Protein AF-A0A196S9M8-F1 (afdb_monomer_lite)

Organism: Blastocystis sp. subtype 1 (strain ATCC 50177 / NandII) (NCBI:txid478820)

pLDDT: mean 77.06, std 11.09, range [38.28, 95.0]

Secondary structure (DSSP, 8-state):
-HHHHHHHHHHHHHHHHHHHHHHHHHHHHHHHHHHHHHHHHHHHHHHHHHHHHHHHHHHHHHHHHHHHHHHHHHHHHHHHHHHHHHHHHHHHHHHHHHHHHHHHHHHHHHHH--HHHHHHHHHHHHHHHHHHHHHHHHTT---HHHHHHHHHHHHHHHHHHHHHHHHHHHHHHHHHHHHHHHHHHHHHHHHHHHHHHHHHHHHHHHHHHHHHHHHHHHHHHHHHHHHHHHHHHHHHHHHHHHHHHHHHHHHHHHHHHHHHHHHHHHHHHHHHHHHHHHHHHHHHHHHHHHHHHHHHHHHHHHHHHHHHHHHHHHHHHHHHHHHHHHHHHHHHH-SSHHHHHHHHHHHHHHHHHHHHHHHHHHHHHHHHHHHHHHHHHHHHHHHHHHHHHHHHHHHHHHTT-------SSHHHHHHHHHHHHHHHHHHHHHHHHHHHHHHHHHHHHHHHHHHHHHHHHHHHHHHHHHHHHHHHHHHHHHHHHHHHHHHHHHHHHHHHHHHHHHHHHHHHHHHHHHHHHHHHHHHHHHHHHHHHHHHHHHHHHHHHHHHHHHHHHHHHHHHHHHHHHHHTTS-HHHHHHHHHHHHHHHHHHHHHHHHHHHHHHHHHHHHHHHHHHHHHHHHHHHHHHHHHHHHHHHHHHHHHHHHHHHHHHHHHHHHHHHHHHHHHHHHHHHHHHHHHHHHHHHHTGGG-

Sequence (688 aa):
MDNLEKSLLDLVSSVIDVSKKRQLRLADLNALAKKAEAVKGSFLFTKRLINEMSNESAASKSYMTISAYEEQILRLNQQLSLESLEKQKREEFLEKKVRDLTSKVDSMEEGMYDPEAYYCLERDRCLEEANRLEDELQAMTLTSEKKELLLTEKMNECESLSLRLKESQTELAEKTTQVESSLKEQESMKSALAEREKQVNELQMRLSAVDEKKMEAEKEALQKDVVASNTVIAELNQKNEELTKALEELKLEEEKQTRLVDSQKASLKLAEEQVESMSKQVEEEKGKRECVEEKMAAMEEMVEREKEKVAELEAKRAELMEELSRLKSESEAASDEEERMAIEMECKQKEKRIEELEMSENALKEEVKKKDEALASLEERCRAAETREKVALMKAKKEEGSGEKQEEELVTRLREELEGVMKEKEELMSQLQKMEAQLKRVEEEKEKVEEEKSGVMEEKEALTSQLQKMEAQLKRVEEEKEKVEEEKSGVMKEKEELTSQLKELEEKMEELNQVKEALSGVMKEKETLLTQLKELEEKKEDLSVELNQVKEEKEELTSQLKELEEKNQEEPENSRIEELTTQLRKAEEEKEELEKELKEQRDVRNHSGSFGVVTLRKENEDLRKRVLELIVSRENALKSVYNLQSQLSFKQCELTSCEHQIGVLSSYLEEKNREIGKLKGELCVLNS

Foldseek 3Di:
DVVVVVVVVVVVVVVVVVVVVVVVVVVVVVVVVVVVVVVVVVVVVVVVVVVVVVVVVVVVVVVVVVVVVVVVVVVVVVVVVVVVVVVVVVVVVVVVVVVVVVVVVVVVVVVPDPVVVVVVVVVVVVVVVVVVVVVVVVVPPDDPVVVVVVVVVVVVVVVVVVVVVVVVVVVVVVVVVVVVVVVVVVVVVVVVVVVVVVVVVVVVVVVVVVVVVVVVVVVVVVVVVVVVVVVVVVVVVVVVVVVVVVVVVVVVVVVVVVVVVVVVVVVVVVVVVVLVVLVVQLVVLVVVLVVLVVVLVVLVVVLVVLVVVLVVLVVVLVVLVVVLVVLVVVLVVDPDPVSNVVSVVVSVVSVVVSVVSVVVSVVSVVVSVVSVVVSVVSVVVSVVSVVSSVVSVVVSCCVVDDDDPVPDVVVVVVVVVVVVVVVVVVVVVVVVVVVVVVVVVVVVVVVVVVVVVVVVVVVVVVVVVVVVVVVVVVVVVVVVVVVVVVVVVVVVVVVVVVVVVVVVVVVVVVVVVVVVVVVVVVVVVVVVVVVVVVVVVVVVVVVVVVVVVVVVVVVVVVVVVVVVVVVVVPDVVVVVVVVVVVVVVVVVVVVVVVVVVVVVVVVVVCCVVVVVVVVVVVVVVVVVVVVVVVVVVVVVVVVVVVVVVVVVVVVVVVVVVVVVVVPVVVVVVVVVVVVVVVVVVPPCVVVD

Radius of gyration: 117.29 Å; chains: 1; bounding box: 216×80×401 Å

Structure (mmCIF, N/CA/C/O backbone):
data_AF-A0A196S9M8-F1
#
_entry.id   AF-A0A196S9M8-F1
#
loop_
_atom_site.group_PDB
_atom_site.id
_atom_site.type_symbol
_atom_site.label_atom_id
_atom_site.label_alt_id
_atom_site.label_comp_id
_atom_site.label_asym_id
_atom_site.label_entity_id
_atom_site.label_seq_id
_atom_site.pdbx_PDB_ins_code
_atom_site.Cartn_x
_atom_site.Cartn_y
_atom_site.Cartn_z
_atom_site.occupancy
_atom_site.B_iso_or_equiv
_atom_site.auth_seq_id
_atom_site.auth_comp_id
_atom_site.auth_asym_id
_atom_site.auth_atom_id
_atom_site.pdbx_PDB_model_num
ATOM 1 N N . MET A 1 1 ? 83.223 11.203 -34.872 1.00 52.97 1 MET A N 1
ATOM 2 C CA . MET A 1 1 ? 81.787 11.400 -34.584 1.00 52.97 1 MET A CA 1
ATOM 3 C C . MET A 1 1 ? 81.054 10.061 -34.521 1.00 52.97 1 MET A C 1
ATOM 5 O O . MET A 1 1 ? 80.181 9.905 -33.682 1.00 52.97 1 MET A O 1
ATOM 9 N N . ASP A 1 2 ? 81.528 9.057 -35.253 1.00 57.28 2 ASP A N 1
ATOM 10 C CA . ASP A 1 2 ? 80.912 7.728 -35.402 1.00 57.28 2 ASP A CA 1
ATOM 11 C C . ASP A 1 2 ? 80.720 6.928 -34.093 1.00 57.28 2 ASP A C 1
ATOM 13 O O . ASP A 1 2 ? 79.744 6.198 -33.942 1.00 57.28 2 ASP A O 1
ATOM 17 N N . ASN A 1 3 ? 81.592 7.097 -33.089 1.00 60.06 3 ASN A N 1
ATOM 18 C CA . ASN A 1 3 ? 81.433 6.421 -31.788 1.00 60.06 3 ASN A CA 1
ATOM 19 C C . ASN A 1 3 ? 80.300 6.999 -30.921 1.00 60.06 3 ASN A C 1
ATOM 21 O O . ASN A 1 3 ? 79.737 6.282 -30.092 1.00 60.06 3 ASN A O 1
ATOM 25 N N . LEU A 1 4 ? 79.963 8.280 -31.102 1.00 62.22 4 LEU A N 1
ATOM 26 C CA . LEU A 1 4 ? 78.882 8.924 -30.354 1.00 62.22 4 LEU A CA 1
ATOM 27 C C . LEU A 1 4 ? 77.523 8.537 -30.945 1.00 62.22 4 LEU A C 1
ATOM 29 O O . LEU A 1 4 ? 76.585 8.248 -30.211 1.00 62.22 4 LEU A O 1
ATOM 33 N N . GLU A 1 5 ? 77.455 8.463 -32.272 1.00 70.06 5 GLU A N 1
ATOM 34 C CA . GLU A 1 5 ? 76.264 8.066 -33.018 1.00 70.06 5 GLU A CA 1
ATOM 35 C C . GLU A 1 5 ? 75.897 6.601 -32.749 1.00 70.06 5 GLU A C 1
ATOM 37 O O . GLU A 1 5 ? 74.742 6.296 -32.457 1.00 70.06 5 GLU A O 1
ATOM 42 N N . LYS A 1 6 ? 76.896 5.709 -32.694 1.00 76.38 6 LYS A N 1
ATOM 43 C CA . LYS A 1 6 ? 76.685 4.305 -32.320 1.00 76.38 6 LYS A CA 1
ATOM 44 C C . LYS A 1 6 ? 76.199 4.139 -30.874 1.00 76.38 6 LYS A C 1
ATOM 46 O O . LYS A 1 6 ? 75.254 3.395 -30.637 1.00 76.38 6 LYS A O 1
ATOM 51 N N . SER A 1 7 ? 76.768 4.888 -29.922 1.00 74.69 7 SER A N 1
ATOM 52 C CA . SER A 1 7 ? 76.287 4.887 -28.527 1.00 74.69 7 SER A CA 1
ATOM 53 C C . SER A 1 7 ? 74.856 5.417 -28.389 1.00 74.69 7 SER A C 1
ATOM 55 O O . SER A 1 7 ? 74.089 4.919 -27.567 1.00 74.69 7 SER A O 1
ATOM 57 N N . LEU A 1 8 ? 74.480 6.419 -29.188 1.00 69.69 8 LEU A N 1
ATOM 58 C CA . LEU A 1 8 ? 73.122 6.963 -29.210 1.00 69.69 8 LEU A CA 1
ATOM 59 C C . LEU A 1 8 ? 72.120 5.970 -29.803 1.00 69.69 8 LEU A C 1
ATOM 61 O O . LEU A 1 8 ? 71.049 5.785 -29.231 1.00 69.69 8 LEU A O 1
ATOM 65 N N . LEU A 1 9 ? 72.475 5.290 -30.894 1.00 80.06 9 LEU A N 1
ATOM 66 C CA . LEU A 1 9 ? 71.657 4.229 -31.484 1.00 80.06 9 LEU A CA 1
ATOM 67 C C . LEU A 1 9 ? 71.454 3.054 -30.520 1.00 80.06 9 LEU A C 1
ATOM 69 O O . LEU A 1 9 ? 70.322 2.599 -30.358 1.00 80.06 9 LEU A O 1
ATOM 73 N N . ASP A 1 10 ? 72.502 2.621 -29.817 1.00 79.56 10 ASP A N 1
ATOM 74 C CA . ASP A 1 10 ? 72.399 1.556 -28.813 1.00 79.56 10 ASP A CA 1
ATOM 75 C C . ASP A 1 10 ? 71.522 1.977 -27.620 1.00 79.56 10 ASP A C 1
ATOM 77 O O . ASP A 1 10 ? 70.715 1.187 -27.120 1.00 79.56 10 ASP A O 1
ATOM 81 N N . LEU A 1 11 ? 71.607 3.244 -27.195 1.00 74.94 11 LEU A N 1
ATOM 82 C CA . LEU A 1 11 ? 70.754 3.787 -26.136 1.00 74.94 11 LEU A CA 1
ATOM 83 C C . LEU A 1 11 ? 69.286 3.866 -26.575 1.00 74.94 11 LEU A C 1
ATOM 85 O O . LEU A 1 11 ? 68.401 3.471 -25.817 1.00 74.94 11 LEU A O 1
ATOM 89 N N . VAL A 1 12 ? 69.018 4.331 -27.796 1.00 73.94 12 VAL A N 1
ATOM 90 C CA . VAL A 1 12 ? 67.660 4.398 -28.359 1.00 73.94 12 VAL A CA 1
ATOM 91 C C . VAL A 1 12 ? 67.070 2.995 -28.502 1.00 73.94 12 VAL A C 1
ATOM 93 O O . VAL A 1 12 ? 65.926 2.773 -28.104 1.00 73.94 12 VAL A O 1
ATOM 96 N N . SER A 1 13 ? 67.857 2.029 -28.978 1.00 80.00 13 SER A N 1
ATOM 97 C CA . SER A 1 13 ? 67.429 0.633 -29.101 1.00 80.00 13 SER A CA 1
ATOM 98 C C . SER A 1 13 ? 67.099 0.021 -27.730 1.00 80.00 13 SER A C 1
ATOM 100 O O . SER A 1 13 ? 66.032 -0.564 -27.540 1.00 80.00 13 SER A O 1
ATOM 102 N N . SER A 1 14 ? 67.938 0.278 -26.720 1.00 75.75 14 SER A N 1
ATOM 103 C CA . SER A 1 14 ? 67.701 -0.147 -25.333 1.00 75.75 14 SER A CA 1
ATOM 104 C C . SER A 1 14 ? 66.433 0.475 -24.726 1.00 75.75 14 SER A C 1
ATOM 106 O O . SER A 1 14 ? 65.641 -0.212 -24.074 1.00 75.75 14 SER A O 1
ATOM 108 N N . VAL A 1 15 ? 66.173 1.761 -24.984 1.00 69.38 15 VAL A N 1
ATOM 109 C CA . VAL A 1 15 ? 64.953 2.448 -24.522 1.00 69.38 15 VAL A CA 1
ATOM 110 C C . VAL A 1 15 ? 63.698 1.876 -25.192 1.00 69.38 15 VAL A C 1
ATOM 112 O O . VAL A 1 15 ? 62.683 1.675 -24.515 1.00 69.38 15 VAL A O 1
ATOM 115 N N . ILE A 1 16 ? 63.759 1.552 -26.487 1.00 77.81 16 ILE A N 1
ATOM 116 C CA . ILE A 1 16 ? 62.656 0.907 -27.216 1.00 77.81 16 ILE A CA 1
ATOM 117 C C . ILE A 1 16 ? 62.360 -0.479 -26.630 1.00 77.81 16 ILE A C 1
ATOM 119 O O . ILE A 1 16 ? 61.195 -0.801 -26.380 1.00 77.81 16 ILE A O 1
ATOM 123 N N . ASP A 1 17 ? 63.388 -1.274 -26.339 1.00 78.19 17 ASP A N 1
ATOM 124 C CA . ASP A 1 17 ? 63.224 -2.609 -25.756 1.00 78.19 17 ASP A CA 1
ATOM 125 C C . ASP A 1 17 ? 62.643 -2.567 -24.337 1.00 78.19 17 ASP A C 1
ATOM 127 O O . ASP A 1 17 ? 61.776 -3.375 -23.982 1.00 78.19 17 ASP A O 1
ATOM 131 N N . VAL A 1 18 ? 63.056 -1.591 -23.523 1.00 74.00 18 VAL A N 1
ATOM 132 C CA . VAL A 1 18 ? 62.471 -1.359 -22.192 1.00 74.00 18 VAL A CA 1
ATOM 133 C C . VAL A 1 18 ? 61.007 -0.921 -22.301 1.00 74.00 18 VAL A C 1
ATOM 135 O O . VAL A 1 18 ? 60.170 -1.389 -21.522 1.00 74.00 18 VAL A O 1
ATOM 138 N N . SER A 1 19 ? 60.671 -0.076 -23.279 1.00 71.19 19 SER A N 1
ATOM 139 C CA . SER A 1 19 ? 59.296 0.372 -23.530 1.00 71.19 19 SER A CA 1
ATOM 140 C C . SER A 1 19 ? 58.388 -0.788 -23.960 1.00 71.19 19 SER A C 1
ATOM 142 O O . SER A 1 19 ? 57.329 -1.000 -23.363 1.00 71.19 19 SER A O 1
ATOM 144 N N . LYS A 1 20 ? 58.849 -1.635 -24.891 1.00 77.81 20 LYS A N 1
ATOM 145 C CA . LYS A 1 20 ? 58.136 -2.854 -25.313 1.00 77.81 20 LYS A CA 1
ATOM 146 C C . LYS A 1 20 ? 57.940 -3.836 -24.157 1.00 77.81 20 LYS A C 1
ATOM 148 O O . LYS A 1 20 ? 56.840 -4.353 -23.966 1.00 77.81 20 LYS A O 1
ATOM 153 N N . LYS A 1 21 ? 58.965 -4.048 -23.319 1.00 77.25 21 LYS A N 1
ATOM 154 C CA . LYS A 1 21 ? 58.843 -4.877 -22.103 1.00 77.25 21 LYS A CA 1
ATOM 155 C C . LYS A 1 21 ? 57.826 -4.317 -21.107 1.00 77.25 21 LYS A C 1
ATOM 157 O O . LYS A 1 21 ? 57.121 -5.096 -20.469 1.00 77.25 21 LYS A O 1
ATOM 162 N N . ARG A 1 22 ? 57.727 -2.992 -20.952 1.00 76.19 22 ARG A N 1
ATOM 163 C CA . ARG A 1 22 ? 56.696 -2.366 -20.105 1.00 76.19 22 ARG A CA 1
ATOM 164 C C . ARG A 1 22 ? 55.293 -2.541 -20.681 1.00 76.19 22 ARG A C 1
ATOM 166 O O . ARG A 1 22 ? 54.385 -2.853 -19.916 1.00 76.19 22 ARG A O 1
ATOM 173 N N . GLN A 1 23 ? 55.122 -2.395 -21.993 1.00 75.00 23 GLN A N 1
ATOM 174 C CA . GLN A 1 23 ? 53.833 -2.625 -22.653 1.00 75.00 23 GLN A CA 1
ATOM 175 C C . GLN A 1 23 ? 53.362 -4.076 -22.511 1.00 75.00 23 GLN A C 1
ATOM 177 O O . GLN A 1 23 ? 52.213 -4.297 -22.137 1.00 75.00 23 GLN A O 1
ATOM 182 N N . LEU A 1 24 ? 54.254 -5.054 -22.708 1.00 74.88 24 LEU A N 1
ATOM 183 C CA . LEU A 1 24 ? 53.949 -6.472 -22.478 1.00 74.88 24 LEU A CA 1
ATOM 184 C C . LEU A 1 24 ? 53.506 -6.730 -21.030 1.00 74.88 24 LEU A C 1
ATOM 186 O O . LEU A 1 24 ? 52.462 -7.330 -20.804 1.00 74.88 24 LEU A O 1
ATOM 190 N N . ARG A 1 25 ? 54.221 -6.176 -20.041 1.00 79.31 25 ARG A N 1
ATOM 191 C CA . ARG A 1 25 ? 53.837 -6.311 -18.623 1.00 79.31 25 ARG A CA 1
ATOM 192 C C . ARG A 1 25 ? 52.488 -5.667 -18.295 1.00 79.31 25 ARG A C 1
ATOM 194 O O . ARG A 1 25 ? 51.760 -6.196 -17.461 1.00 79.31 25 ARG A O 1
ATOM 201 N N . LEU A 1 26 ? 52.153 -4.536 -18.918 1.00 74.00 26 LEU A N 1
ATOM 202 C CA . LEU A 1 26 ? 50.846 -3.891 -18.749 1.00 74.00 26 LEU A CA 1
ATOM 203 C C . LEU A 1 26 ? 49.718 -4.717 -19.379 1.00 74.00 26 LEU A C 1
ATOM 205 O O . LEU A 1 26 ? 48.647 -4.833 -18.784 1.00 74.00 26 LEU A O 1
ATOM 209 N N . ALA A 1 27 ? 49.960 -5.324 -20.542 1.00 78.06 27 ALA A N 1
ATOM 210 C CA . ALA A 1 27 ? 49.012 -6.239 -21.171 1.00 78.06 27 ALA A CA 1
ATOM 211 C C . ALA A 1 27 ? 48.763 -7.478 -20.293 1.00 78.06 27 ALA A C 1
ATOM 213 O O . ALA A 1 27 ? 47.608 -7.839 -20.063 1.00 78.06 27 ALA A O 1
ATOM 214 N N . ASP A 1 28 ? 49.823 -8.059 -19.725 1.00 79.06 28 ASP A N 1
ATOM 215 C CA . ASP A 1 28 ? 49.728 -9.200 -18.810 1.00 79.06 28 ASP A CA 1
ATOM 216 C C . ASP A 1 28 ? 48.974 -8.845 -17.518 1.00 79.06 28 ASP A C 1
ATOM 218 O O . ASP A 1 28 ? 48.111 -9.604 -17.076 1.00 79.06 28 ASP A O 1
ATOM 222 N N . LEU A 1 29 ? 49.235 -7.667 -16.935 1.00 73.44 29 LEU A N 1
ATOM 223 C CA . LEU A 1 29 ? 48.517 -7.156 -15.759 1.00 73.44 29 LEU A CA 1
ATOM 224 C C . LEU A 1 29 ? 47.025 -6.942 -16.040 1.00 73.44 29 LEU A C 1
ATOM 226 O O . LEU A 1 29 ? 46.187 -7.348 -15.235 1.00 73.44 29 LEU A O 1
ATOM 230 N N . ASN A 1 30 ? 46.678 -6.371 -17.194 1.00 75.25 30 ASN A N 1
ATOM 231 C CA . ASN A 1 30 ? 45.284 -6.189 -17.603 1.00 75.25 30 ASN A CA 1
ATOM 232 C C . ASN A 1 30 ? 44.580 -7.527 -17.877 1.00 75.25 30 ASN A C 1
ATOM 234 O O . ASN A 1 30 ? 43.409 -7.695 -17.531 1.00 75.25 30 ASN A O 1
ATOM 238 N N . ALA A 1 31 ? 45.284 -8.504 -18.455 1.00 76.94 31 ALA A N 1
ATOM 239 C CA . ALA A 1 31 ? 44.762 -9.855 -18.632 1.00 76.94 31 ALA A CA 1
ATOM 240 C C . ALA A 1 31 ? 44.533 -10.556 -17.281 1.00 76.94 31 ALA A C 1
ATOM 242 O O . ALA A 1 31 ? 43.517 -11.233 -17.105 1.00 76.94 31 ALA A O 1
ATOM 243 N N . LEU A 1 32 ? 45.430 -10.359 -16.308 1.00 72.94 32 LEU A N 1
ATOM 244 C CA . LEU A 1 32 ? 45.257 -10.858 -14.943 1.00 72.94 32 LEU A CA 1
ATOM 245 C C . LEU A 1 32 ? 44.063 -10.197 -14.242 1.00 72.94 32 LEU A C 1
ATOM 247 O O . LEU A 1 32 ? 43.281 -10.891 -13.598 1.00 72.94 32 LEU A O 1
ATOM 251 N N . ALA A 1 33 ? 43.885 -8.883 -14.406 1.00 70.38 33 ALA A N 1
ATOM 252 C CA . ALA A 1 33 ? 42.760 -8.140 -13.842 1.00 70.38 33 ALA A CA 1
ATOM 253 C C . ALA A 1 33 ? 41.415 -8.623 -14.410 1.00 70.38 33 ALA A C 1
ATOM 255 O O . ALA A 1 33 ? 40.486 -8.882 -13.648 1.00 70.38 33 ALA A O 1
ATOM 256 N N . LYS A 1 34 ? 41.330 -8.856 -15.729 1.00 77.12 34 LYS A N 1
ATOM 257 C CA . LYS A 1 34 ? 40.139 -9.455 -16.359 1.00 77.12 34 LYS A CA 1
ATOM 258 C C . LYS A 1 34 ? 39.851 -10.865 -15.844 1.00 77.12 34 LYS A C 1
ATOM 260 O O . LYS A 1 34 ? 38.695 -11.204 -15.604 1.00 77.12 34 LYS A O 1
ATOM 265 N N . LYS A 1 35 ? 40.886 -11.687 -15.638 1.00 75.31 35 LYS A N 1
ATOM 266 C CA . LYS A 1 35 ? 40.727 -13.020 -15.031 1.00 75.31 35 LYS A CA 1
ATOM 267 C C . LYS A 1 35 ? 40.255 -12.930 -13.576 1.00 75.31 35 LYS A C 1
ATOM 269 O O . LYS A 1 35 ? 39.400 -13.713 -13.180 1.00 75.31 35 LYS A O 1
ATOM 274 N N . ALA A 1 36 ? 40.758 -11.973 -12.799 1.00 66.06 36 ALA A N 1
ATOM 275 C CA . ALA A 1 36 ? 40.328 -11.750 -11.419 1.00 66.06 36 ALA A CA 1
ATOM 276 C C . ALA A 1 36 ? 38.862 -11.281 -11.333 1.00 66.06 36 ALA A C 1
ATOM 278 O O . ALA A 1 36 ? 38.110 -11.790 -10.504 1.00 66.06 36 ALA A O 1
ATOM 279 N N . GLU A 1 37 ? 38.435 -10.381 -12.223 1.00 74.12 37 GLU A N 1
ATOM 280 C CA . GLU A 1 37 ? 37.033 -9.960 -12.379 1.00 74.12 37 GLU A CA 1
ATOM 281 C C . GLU A 1 37 ? 36.122 -11.143 -12.748 1.00 74.12 37 GLU A C 1
ATOM 283 O O . GLU A 1 37 ? 35.091 -11.352 -12.109 1.00 74.12 37 GLU A O 1
ATOM 288 N N . ALA A 1 38 ? 36.534 -11.988 -13.700 1.00 74.12 38 ALA A N 1
ATOM 289 C CA . ALA A 1 38 ? 35.780 -13.186 -14.079 1.00 74.12 38 ALA A CA 1
ATOM 290 C C . ALA A 1 38 ? 35.632 -14.182 -12.912 1.00 74.12 38 ALA A C 1
ATOM 292 O O . ALA A 1 38 ? 34.541 -14.700 -12.662 1.00 74.12 38 ALA A O 1
ATOM 293 N N . VAL A 1 39 ? 36.704 -14.409 -12.143 1.00 71.44 39 VAL A N 1
ATOM 294 C CA . VAL A 1 39 ? 36.665 -15.261 -10.943 1.00 71.44 39 VAL A CA 1
ATOM 295 C C . VAL A 1 39 ? 35.747 -14.659 -9.876 1.00 71.44 39 VAL A C 1
ATOM 297 O O . VAL A 1 39 ? 34.932 -15.378 -9.297 1.00 71.44 39 VAL A O 1
ATOM 300 N N . LYS A 1 40 ? 35.801 -13.343 -9.653 1.00 71.75 40 LYS A N 1
ATOM 301 C CA . LYS A 1 40 ? 34.917 -12.636 -8.715 1.00 71.75 40 LYS A CA 1
ATOM 302 C C . LYS A 1 40 ? 33.444 -12.742 -9.126 1.00 71.75 40 LYS A C 1
ATOM 304 O O . LYS A 1 40 ? 32.602 -13.015 -8.272 1.00 71.75 40 LYS A O 1
ATOM 309 N N . GLY A 1 41 ? 33.144 -12.602 -10.418 1.00 75.19 41 GLY A N 1
ATOM 310 C CA . GLY A 1 41 ? 31.808 -12.823 -10.973 1.00 75.19 41 GLY A CA 1
ATOM 311 C C . GLY A 1 41 ? 31.308 -14.248 -10.729 1.00 75.19 41 GLY A C 1
ATOM 312 O O . GLY A 1 41 ? 30.201 -14.431 -10.224 1.00 75.19 41 GLY A O 1
ATOM 313 N N . SER A 1 42 ? 32.156 -15.254 -10.979 1.00 70.56 42 SER A N 1
ATOM 314 C CA . SER A 1 42 ? 31.816 -16.659 -10.715 1.00 70.56 42 SER A CA 1
ATOM 315 C C . SER A 1 42 ? 31.545 -16.925 -9.230 1.00 70.56 42 SER A C 1
ATOM 317 O O . SER A 1 42 ? 30.567 -17.579 -8.892 1.00 70.56 42 SER A O 1
ATOM 319 N N . PHE A 1 43 ? 32.338 -16.344 -8.325 1.00 73.69 43 PHE A N 1
ATOM 320 C CA . PHE A 1 43 ? 32.165 -16.519 -6.884 1.00 73.69 43 PHE A CA 1
ATOM 321 C C . PHE A 1 43 ? 30.870 -15.878 -6.368 1.00 73.69 43 PHE A C 1
ATOM 323 O O . PHE A 1 43 ? 30.175 -16.462 -5.536 1.00 73.69 43 PHE A O 1
ATOM 330 N N . LEU A 1 44 ? 30.515 -14.693 -6.874 1.00 72.31 44 LEU A N 1
ATOM 331 C CA . LEU A 1 44 ? 29.254 -14.030 -6.532 1.00 72.31 44 LEU A CA 1
ATOM 332 C C . LEU A 1 44 ? 28.042 -14.819 -7.035 1.00 72.31 44 LEU A C 1
ATOM 334 O O . LEU A 1 44 ? 27.048 -14.920 -6.316 1.00 72.31 44 LEU A O 1
ATOM 338 N N . PHE A 1 45 ? 28.141 -15.413 -8.225 1.00 73.06 45 PHE A N 1
ATOM 339 C CA . PHE A 1 45 ? 27.112 -16.297 -8.765 1.00 73.06 45 PHE A CA 1
ATOM 340 C C . PHE A 1 45 ? 26.927 -17.544 -7.891 1.00 73.06 45 PHE A C 1
ATOM 342 O O . PHE A 1 45 ? 25.809 -17.835 -7.471 1.00 73.06 45 PHE A O 1
ATOM 349 N N . THR A 1 46 ? 28.016 -18.217 -7.506 1.00 71.12 46 THR A N 1
ATOM 350 C CA . THR A 1 46 ? 27.953 -19.380 -6.605 1.00 71.12 46 THR A CA 1
ATOM 351 C C . THR A 1 46 ? 27.386 -19.010 -5.234 1.00 71.12 46 THR A C 1
ATOM 353 O O . THR A 1 46 ? 26.585 -19.753 -4.675 1.00 71.12 46 THR A O 1
ATOM 356 N N . LYS A 1 47 ? 27.745 -17.839 -4.690 1.00 73.94 47 LYS A N 1
ATOM 357 C CA . LYS A 1 47 ? 27.197 -17.347 -3.417 1.00 73.94 47 LYS A CA 1
ATOM 358 C C . LYS A 1 47 ? 25.690 -17.078 -3.502 1.00 73.94 47 LYS A C 1
ATOM 360 O O . LYS A 1 47 ? 24.976 -17.363 -2.544 1.00 73.94 47 LYS A O 1
ATOM 365 N N . ARG A 1 48 ? 25.207 -16.553 -4.634 1.00 75.81 48 ARG A N 1
ATOM 366 C CA . ARG A 1 48 ? 23.773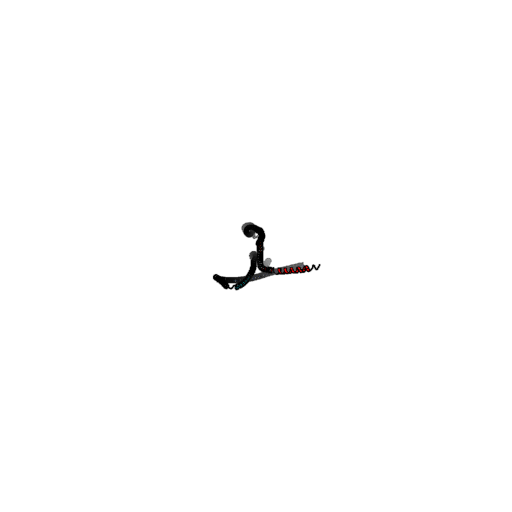 -16.343 -4.881 1.00 75.81 48 ARG A CA 1
ATOM 367 C C . ARG A 1 48 ? 23.024 -17.678 -4.930 1.00 75.81 48 ARG A C 1
ATOM 369 O O . ARG A 1 48 ? 22.070 -17.840 -4.181 1.00 75.81 48 ARG A O 1
ATOM 376 N N . LEU A 1 49 ? 23.539 -18.645 -5.689 1.00 69.25 49 LEU A N 1
ATOM 377 C CA . LEU A 1 49 ? 22.995 -20.006 -5.778 1.00 69.25 49 LEU A CA 1
ATOM 378 C C . LEU A 1 49 ? 22.922 -20.708 -4.416 1.00 69.25 49 LEU A C 1
ATOM 380 O O . LEU A 1 49 ? 21.910 -21.312 -4.080 1.00 69.25 49 LEU A O 1
ATOM 384 N N . ILE A 1 50 ? 23.975 -20.605 -3.599 1.00 72.81 50 ILE A N 1
ATOM 385 C CA . ILE A 1 50 ? 23.984 -21.198 -2.253 1.00 72.81 50 ILE A CA 1
ATOM 386 C C . ILE A 1 50 ? 22.917 -20.552 -1.359 1.00 72.81 50 ILE A C 1
ATOM 388 O O . ILE A 1 50 ? 22.230 -21.263 -0.630 1.00 72.81 50 ILE A O 1
ATOM 392 N N . ASN A 1 51 ? 22.748 -19.228 -1.420 1.00 71.50 51 ASN A N 1
ATOM 393 C CA . ASN A 1 51 ? 21.710 -18.539 -0.651 1.00 71.50 51 ASN A CA 1
ATOM 394 C C . ASN A 1 51 ? 20.296 -18.915 -1.114 1.00 71.50 51 ASN A C 1
ATOM 396 O O . ASN A 1 51 ? 19.431 -19.128 -0.269 1.00 71.50 51 ASN A O 1
ATOM 400 N N . GLU A 1 52 ? 20.066 -19.031 -2.422 1.00 73.06 52 GLU A N 1
ATOM 401 C CA . GLU A 1 52 ? 18.780 -19.468 -2.982 1.00 73.06 52 GLU A CA 1
ATOM 402 C C . GLU A 1 52 ? 18.435 -20.894 -2.536 1.00 73.06 52 GLU A C 1
ATOM 404 O O . GLU A 1 52 ? 17.371 -21.101 -1.957 1.00 73.06 52 GLU A O 1
ATOM 409 N N . MET A 1 53 ? 19.368 -21.846 -2.656 1.00 68.88 53 MET A N 1
ATOM 410 C CA . MET A 1 53 ? 19.149 -23.221 -2.181 1.00 68.88 53 MET A CA 1
ATOM 411 C C . MET A 1 53 ? 18.933 -23.300 -0.661 1.00 68.88 53 MET A C 1
ATOM 413 O O . MET A 1 53 ? 18.158 -24.124 -0.174 1.00 68.88 53 MET A O 1
ATOM 417 N N . SER A 1 54 ? 19.617 -22.452 0.113 1.00 70.00 54 SER A N 1
ATOM 418 C CA . SER A 1 54 ? 19.454 -22.405 1.571 1.00 70.00 54 SER A CA 1
ATOM 419 C C . SER A 1 54 ? 18.080 -21.844 1.965 1.00 70.00 54 SER A C 1
ATOM 421 O O . SER A 1 54 ? 17.435 -22.367 2.878 1.00 70.00 54 SER A O 1
ATOM 423 N N . ASN A 1 55 ? 17.592 -20.834 1.239 1.00 68.81 55 ASN A N 1
ATOM 424 C CA . ASN A 1 55 ? 16.266 -20.253 1.442 1.00 68.81 55 ASN A CA 1
ATOM 425 C C . ASN A 1 55 ? 15.144 -21.207 1.009 1.00 68.81 55 ASN A C 1
ATOM 427 O O . ASN A 1 55 ? 14.174 -21.365 1.747 1.00 68.81 55 ASN A O 1
ATOM 431 N N . GLU A 1 56 ? 15.292 -21.908 -0.118 1.00 68.88 56 GLU A N 1
ATOM 432 C CA . GLU A 1 56 ? 14.349 -22.956 -0.534 1.00 68.88 56 GLU A CA 1
ATOM 433 C C . GLU A 1 56 ? 14.298 -24.110 0.472 1.00 68.88 56 GLU A C 1
ATOM 435 O O . GLU A 1 56 ? 13.219 -24.599 0.808 1.00 68.88 56 GLU A O 1
ATOM 440 N N . SER A 1 57 ? 15.446 -24.512 1.031 1.00 71.25 57 SER A N 1
ATOM 441 C CA . SER A 1 57 ? 15.487 -25.532 2.084 1.00 71.25 57 SER A CA 1
ATOM 442 C C . SER A 1 57 ? 14.751 -25.083 3.351 1.00 71.25 57 SER A C 1
ATOM 444 O O . SER A 1 57 ? 14.049 -25.881 3.977 1.00 71.25 57 SER A O 1
ATOM 446 N N . ALA A 1 58 ? 14.876 -23.808 3.732 1.00 66.50 58 ALA A N 1
ATOM 447 C CA . ALA A 1 58 ? 14.168 -23.245 4.877 1.00 66.50 58 ALA A CA 1
ATOM 448 C C . ALA A 1 58 ? 12.652 -23.148 4.627 1.00 66.50 58 ALA A C 1
ATOM 450 O O . ALA A 1 58 ? 11.866 -23.537 5.493 1.00 66.50 58 ALA A O 1
ATOM 451 N N . ALA A 1 59 ? 12.243 -22.714 3.432 1.00 69.25 59 ALA A N 1
ATOM 452 C CA . ALA A 1 59 ? 10.839 -22.645 3.032 1.00 69.25 59 ALA A CA 1
ATOM 453 C C . ALA A 1 59 ? 10.191 -24.038 2.980 1.00 69.25 59 ALA A C 1
ATOM 455 O O . ALA A 1 59 ? 9.106 -24.238 3.523 1.00 69.25 59 ALA A O 1
ATOM 456 N N . SER A 1 60 ? 10.888 -25.032 2.421 1.00 73.25 60 SER A N 1
ATOM 457 C CA . SER A 1 60 ? 10.421 -26.422 2.364 1.00 73.25 60 SER A CA 1
ATOM 458 C C . SER A 1 60 ? 10.253 -27.033 3.760 1.00 73.25 60 SER A C 1
ATOM 460 O O . SER A 1 60 ? 9.249 -27.692 4.037 1.00 73.25 60 SER A O 1
ATOM 462 N N . LYS A 1 61 ? 11.182 -26.750 4.685 1.00 75.00 61 LYS A N 1
ATOM 463 C CA . LYS A 1 61 ? 11.039 -27.146 6.093 1.00 75.00 61 LYS A CA 1
ATOM 464 C C . LYS A 1 61 ? 9.840 -26.468 6.743 1.00 75.00 61 LYS A C 1
ATOM 466 O O . LYS A 1 61 ? 9.044 -27.156 7.364 1.00 75.00 61 LYS A O 1
ATOM 471 N N . SER A 1 62 ? 9.673 -25.156 6.569 1.00 71.56 62 SER A N 1
ATOM 472 C CA . SER A 1 62 ? 8.522 -24.425 7.110 1.00 71.56 62 SER A CA 1
ATOM 473 C C . SER A 1 62 ? 7.199 -25.025 6.620 1.00 71.56 62 SER A C 1
ATOM 475 O O . SER A 1 62 ? 6.348 -25.343 7.447 1.00 71.56 62 SER A O 1
ATOM 477 N N . TYR A 1 63 ? 7.093 -25.320 5.322 1.00 76.75 63 TYR A N 1
ATOM 478 C CA . TYR A 1 63 ? 5.916 -25.939 4.710 1.00 76.75 63 TYR A CA 1
ATOM 479 C C . TYR A 1 63 ? 5.595 -27.327 5.288 1.00 76.75 63 TYR A C 1
ATOM 481 O O . TYR A 1 63 ? 4.451 -27.606 5.639 1.00 76.75 63 TYR A O 1
ATOM 489 N N . MET A 1 64 ? 6.614 -28.172 5.477 1.00 76.06 64 MET A N 1
ATOM 490 C CA . MET A 1 64 ? 6.474 -29.469 6.154 1.00 76.06 64 MET A CA 1
ATOM 491 C C . MET A 1 64 ? 5.946 -29.320 7.590 1.00 76.06 64 MET A C 1
ATOM 493 O O . MET A 1 64 ? 5.102 -30.101 8.025 1.00 76.06 64 MET A O 1
ATOM 497 N N . THR A 1 65 ? 6.430 -28.318 8.331 1.00 76.44 65 THR A N 1
ATOM 498 C CA . THR A 1 65 ? 5.976 -28.059 9.711 1.00 76.44 65 THR A CA 1
ATOM 499 C C . THR A 1 65 ? 4.527 -27.581 9.751 1.00 76.44 65 THR A C 1
ATOM 501 O O . THR A 1 65 ? 3.759 -28.054 10.581 1.00 76.44 65 THR A O 1
ATOM 504 N N . ILE A 1 66 ? 4.140 -26.677 8.845 1.00 79.06 66 ILE A N 1
ATOM 505 C CA . ILE A 1 66 ? 2.763 -26.167 8.736 1.00 79.06 66 ILE A CA 1
ATOM 506 C C . ILE A 1 66 ? 1.801 -27.311 8.406 1.00 79.06 66 ILE A C 1
ATOM 508 O O . ILE A 1 66 ? 0.819 -27.499 9.117 1.00 79.06 66 ILE A O 1
ATOM 512 N N . SER A 1 67 ? 2.138 -28.143 7.418 1.00 80.50 67 SER A N 1
ATOM 513 C CA . SER A 1 67 ? 1.325 -29.304 7.040 1.00 80.50 67 SER A CA 1
ATOM 514 C C . SER A 1 67 ? 1.162 -30.311 8.192 1.00 80.50 67 SER A C 1
ATOM 516 O O . SER A 1 67 ? 0.070 -30.835 8.413 1.00 80.50 67 SER A O 1
ATOM 518 N N . ALA A 1 68 ? 2.208 -30.531 8.997 1.00 81.19 68 ALA A N 1
ATOM 519 C CA . ALA A 1 68 ? 2.119 -31.379 10.187 1.00 81.19 68 ALA A CA 1
ATOM 520 C C . ALA A 1 68 ? 1.188 -30.795 11.269 1.00 81.19 68 ALA A C 1
ATOM 522 O O . ALA A 1 68 ? 0.440 -31.542 11.906 1.00 81.19 68 ALA A O 1
ATOM 523 N N . TYR A 1 69 ? 1.203 -29.472 11.472 1.00 85.94 69 TYR A N 1
ATOM 524 C CA . TYR A 1 69 ? 0.287 -28.809 12.403 1.00 85.94 69 TYR A CA 1
ATOM 525 C C . TYR A 1 69 ? -1.162 -28.837 11.911 1.00 85.94 69 TYR A C 1
ATOM 527 O O . TYR A 1 69 ? -2.064 -29.087 12.710 1.00 85.94 69 TYR A O 1
ATOM 535 N N . GLU A 1 70 ? -1.399 -28.656 10.612 1.00 85.75 70 GLU A N 1
ATOM 536 C CA . GLU A 1 70 ? -2.732 -28.777 10.011 1.00 85.75 70 GLU A CA 1
ATOM 537 C C . GLU A 1 70 ? -3.319 -30.182 10.208 1.00 85.75 70 GLU A C 1
ATOM 539 O O . GLU A 1 70 ? -4.464 -30.319 10.647 1.00 85.75 70 GLU A O 1
ATOM 544 N N . GLU A 1 71 ? -2.526 -31.237 9.983 1.00 85.94 71 GLU A N 1
ATOM 545 C CA . GLU A 1 71 ? -2.953 -32.610 10.281 1.00 85.94 71 GLU A CA 1
ATOM 546 C C . GLU A 1 71 ? -3.282 -32.812 11.765 1.00 85.94 71 GLU A C 1
ATOM 548 O O . GLU A 1 71 ? -4.244 -33.508 12.106 1.00 85.94 71 GLU A O 1
ATOM 553 N N . GLN A 1 72 ? -2.497 -32.218 12.666 1.00 89.50 72 GLN A N 1
ATOM 554 C CA . GLN A 1 72 ? -2.726 -32.336 14.103 1.00 89.50 72 GLN A CA 1
ATOM 555 C C . GLN A 1 72 ? -4.020 -31.630 14.534 1.00 89.50 72 GLN A C 1
ATOM 557 O O . GLN A 1 72 ? -4.783 -32.189 15.326 1.00 89.50 72 GLN A O 1
ATOM 562 N N . ILE A 1 73 ? -4.300 -30.449 13.977 1.00 86.75 73 ILE A N 1
ATOM 563 C CA . ILE A 1 73 ? -5.550 -29.710 14.198 1.00 86.75 73 ILE A CA 1
ATOM 564 C C . ILE A 1 73 ? -6.745 -30.527 13.696 1.00 86.75 73 ILE A C 1
ATOM 566 O O . ILE A 1 73 ? -7.741 -30.662 14.408 1.00 86.75 73 ILE A O 1
ATOM 570 N N . LEU A 1 74 ? -6.642 -31.131 12.509 1.00 87.25 74 LEU A N 1
ATOM 571 C CA . LEU A 1 74 ? -7.699 -31.985 11.961 1.00 87.25 74 LEU A CA 1
ATOM 572 C C . LEU A 1 74 ? -7.992 -33.189 12.865 1.00 87.25 74 LEU A C 1
ATOM 574 O O . LEU A 1 74 ? -9.159 -33.469 13.144 1.00 87.25 74 LEU A O 1
ATOM 578 N N . ARG A 1 75 ? -6.956 -33.866 13.380 1.00 89.12 75 ARG A N 1
ATOM 579 C CA . ARG A 1 75 ? -7.129 -34.991 14.317 1.00 89.12 75 ARG A CA 1
ATOM 580 C C . ARG A 1 75 ? -7.787 -34.557 15.626 1.00 89.12 75 ARG A C 1
ATOM 582 O O . ARG A 1 75 ? -8.689 -35.244 16.098 1.00 89.12 75 ARG A O 1
ATOM 589 N N . LEU A 1 76 ? -7.378 -33.419 16.187 1.00 88.00 76 LEU A N 1
ATOM 590 C CA . LEU A 1 76 ? -7.975 -32.870 17.410 1.00 88.00 76 LEU A CA 1
ATOM 591 C C . LEU A 1 76 ? -9.449 -32.505 17.214 1.00 88.00 76 LEU A C 1
ATOM 593 O O . LEU A 1 76 ? -10.280 -32.864 18.044 1.00 88.00 76 LEU A O 1
ATOM 597 N N . ASN A 1 77 ? -9.794 -31.867 16.095 1.00 86.62 77 ASN A N 1
ATOM 598 C CA . ASN A 1 77 ? -11.184 -31.541 15.770 1.00 86.62 77 ASN A CA 1
ATOM 599 C C . ASN A 1 77 ? -12.044 -32.799 15.609 1.00 86.62 77 ASN A C 1
ATOM 601 O O . ASN A 1 77 ? -13.184 -32.843 16.073 1.00 86.62 77 ASN A O 1
ATOM 605 N N . GLN A 1 78 ? -11.493 -33.847 14.995 1.00 91.00 78 GLN A N 1
ATOM 606 C CA . GLN A 1 78 ? -12.185 -35.123 14.852 1.00 91.00 78 GLN A CA 1
ATOM 607 C C . GLN A 1 78 ? -12.408 -35.803 16.212 1.00 91.00 78 GLN A C 1
ATOM 609 O O . GLN A 1 78 ? -13.486 -36.343 16.458 1.00 91.00 78 GLN A O 1
ATOM 614 N N . GLN A 1 79 ? -11.432 -35.722 17.119 1.00 90.75 79 GLN A N 1
ATOM 615 C CA . GLN A 1 79 ? -11.552 -36.248 18.477 1.00 90.75 79 GLN A CA 1
ATOM 616 C C . GLN A 1 79 ? -12.581 -35.469 19.312 1.00 90.75 79 GLN A C 1
ATOM 618 O O . GLN A 1 79 ? -13.447 -36.081 19.932 1.00 90.75 79 GLN A O 1
ATOM 623 N N . LEU A 1 80 ? -12.556 -34.134 19.263 1.00 87.88 80 LEU A N 1
ATOM 624 C CA . LEU A 1 80 ? -13.546 -33.276 19.925 1.00 87.88 80 LEU A CA 1
ATOM 625 C C . LEU A 1 80 ? -14.971 -33.555 19.432 1.00 87.88 80 LEU A C 1
ATOM 627 O O . LEU A 1 80 ? -15.911 -33.590 20.225 1.00 87.88 80 LEU A O 1
ATOM 631 N N . SER A 1 81 ? -15.137 -33.795 18.129 1.00 89.25 81 SER A N 1
ATOM 632 C CA . SER A 1 81 ? -16.432 -34.166 17.554 1.00 89.25 81 SER A CA 1
ATOM 633 C C . SER A 1 81 ? -16.942 -35.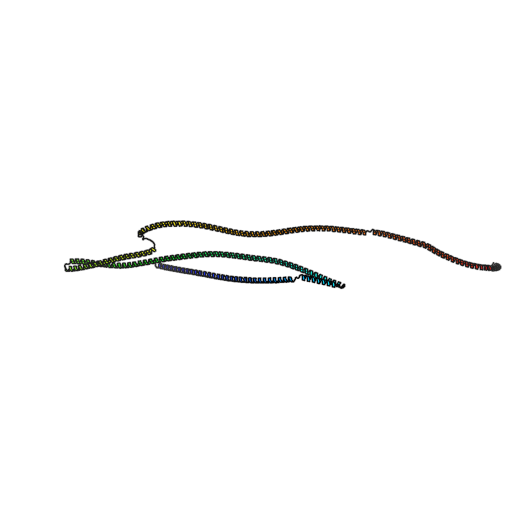506 18.099 1.00 89.25 81 SER A C 1
ATOM 635 O O . SER A 1 81 ? -18.122 -35.618 18.438 1.00 89.25 81 SER A O 1
ATOM 637 N N . LEU A 1 82 ? -16.062 -36.503 18.244 1.00 89.75 82 LEU A N 1
ATOM 638 C CA . LEU A 1 82 ? -16.413 -37.798 18.833 1.00 89.75 82 LEU A CA 1
ATOM 639 C C . LEU A 1 82 ? -16.780 -37.675 20.317 1.00 89.75 82 LEU A C 1
ATOM 641 O O . LEU A 1 82 ? -17.810 -38.208 20.727 1.00 89.75 82 LEU A O 1
ATOM 645 N N . GLU A 1 83 ? -15.997 -36.936 21.103 1.00 90.12 83 GLU A N 1
ATOM 646 C CA . GLU A 1 83 ? -16.279 -36.701 22.527 1.00 90.12 83 GLU A CA 1
ATOM 647 C C . GLU A 1 83 ? -17.598 -35.944 22.732 1.00 90.12 83 GLU A C 1
ATOM 649 O O . GLU A 1 83 ? -18.382 -36.278 23.623 1.00 90.12 83 GLU A O 1
ATOM 654 N N . SER A 1 84 ? -17.892 -34.962 21.874 1.00 86.56 84 SER A N 1
ATOM 655 C CA . SER A 1 84 ? -19.163 -34.232 21.901 1.00 86.56 84 SER A CA 1
ATOM 656 C C . SER A 1 84 ? -20.352 -35.160 21.621 1.00 86.56 84 SER A C 1
ATOM 658 O O . SER A 1 84 ? -21.346 -35.130 22.349 1.00 86.56 84 SER A O 1
ATOM 660 N N . LEU A 1 85 ? -20.220 -36.062 20.642 1.00 90.56 85 LEU A N 1
ATOM 661 C CA . LEU A 1 85 ? -21.246 -37.055 20.325 1.00 90.56 85 LEU A CA 1
ATOM 662 C C . LEU A 1 85 ? -21.447 -38.076 21.460 1.00 90.56 85 LEU A C 1
ATOM 664 O O . LEU A 1 85 ? -22.575 -38.477 21.747 1.00 90.56 85 LEU A O 1
ATOM 668 N N . GLU A 1 86 ? -20.372 -38.516 22.117 1.00 89.69 86 GLU A N 1
ATOM 669 C CA . GLU A 1 86 ? -20.462 -39.399 23.286 1.00 89.69 86 GLU A CA 1
ATOM 670 C C . GLU A 1 86 ? -21.139 -38.713 24.472 1.00 89.69 86 GLU A C 1
ATOM 672 O O . GLU A 1 86 ? -21.978 -39.325 25.141 1.00 89.69 86 GLU A O 1
ATOM 677 N N . LYS A 1 87 ? -20.825 -37.434 24.709 1.00 89.00 87 LYS A N 1
ATOM 678 C CA . LYS A 1 87 ? -21.478 -36.632 25.743 1.00 89.00 87 LYS A CA 1
ATOM 679 C C . LYS A 1 87 ? -22.977 -36.502 25.471 1.00 89.00 87 LYS A C 1
ATOM 681 O O . LYS A 1 87 ? -23.764 -36.778 26.373 1.00 89.00 87 LYS A O 1
ATOM 686 N N . GLN A 1 88 ? -23.363 -36.202 24.230 1.00 90.00 88 GLN A N 1
ATOM 687 C CA . GLN A 1 88 ? -24.768 -36.123 23.828 1.00 90.00 88 GLN A CA 1
ATOM 688 C C . GLN A 1 88 ? -25.504 -37.450 24.073 1.00 90.00 88 GLN A C 1
ATOM 690 O O . GLN A 1 88 ? -26.551 -37.472 24.714 1.00 90.00 88 GLN A O 1
ATOM 695 N N . LYS A 1 89 ? -24.929 -38.587 23.655 1.00 91.88 89 LYS A N 1
ATOM 696 C CA . LYS A 1 89 ? -25.522 -39.914 23.916 1.00 91.88 89 LYS A CA 1
ATOM 697 C C . LYS A 1 89 ? -25.693 -40.197 25.408 1.00 91.88 89 LYS A C 1
ATOM 699 O O . LYS A 1 89 ? -26.640 -40.874 25.813 1.00 91.88 89 LYS A O 1
ATOM 704 N N . ARG A 1 90 ? -24.764 -39.717 26.237 1.00 90.44 90 ARG A N 1
ATOM 705 C CA . ARG A 1 90 ? -24.817 -39.885 27.692 1.00 90.44 90 ARG A CA 1
ATOM 706 C C . ARG A 1 90 ? -25.905 -39.017 28.322 1.00 90.44 90 ARG A C 1
ATOM 708 O O . ARG A 1 90 ? -26.595 -39.502 29.215 1.00 90.44 90 ARG A O 1
ATOM 715 N N . GLU A 1 91 ? -26.076 -37.787 27.848 1.00 88.25 91 GLU A N 1
ATOM 716 C CA . GLU A 1 91 ? -27.173 -36.898 28.250 1.00 88.25 91 GLU A CA 1
ATOM 717 C C . GLU A 1 91 ? -28.532 -37.487 27.858 1.00 88.25 91 GLU A C 1
ATOM 719 O O . GLU A 1 91 ? -29.384 -37.655 28.728 1.00 88.25 91 GLU A O 1
ATOM 724 N N . GLU A 1 92 ? -28.700 -37.943 26.614 1.00 90.12 92 GLU A N 1
ATOM 725 C CA . GLU A 1 92 ? -29.931 -38.601 26.149 1.00 90.12 92 GLU A CA 1
ATOM 726 C C . GLU A 1 92 ? -30.280 -39.844 26.989 1.00 90.12 92 GLU A C 1
ATOM 728 O O . GLU A 1 92 ? -31.440 -40.079 27.343 1.00 90.12 92 GLU A O 1
ATOM 733 N N . PHE A 1 93 ? -29.272 -40.643 27.356 1.00 94.25 93 PHE A N 1
ATOM 734 C CA . PHE A 1 93 ? -29.458 -41.791 28.242 1.00 94.25 93 PHE A CA 1
ATOM 735 C C . PHE A 1 93 ? -29.917 -41.375 29.647 1.00 94.25 93 PHE A C 1
ATOM 737 O O . PHE A 1 93 ? -30.819 -42.000 30.212 1.00 94.25 93 PHE A O 1
ATOM 744 N N . LEU A 1 94 ? -29.304 -40.336 30.222 1.00 90.19 94 LEU A N 1
ATOM 745 C CA . LEU A 1 94 ? -29.669 -39.829 31.544 1.00 90.19 94 LEU A CA 1
ATOM 746 C C . LEU A 1 94 ? -31.074 -39.222 31.542 1.00 90.19 94 LEU A C 1
ATOM 748 O O . LEU A 1 94 ? -31.859 -39.548 32.428 1.00 90.19 94 LEU A O 1
ATOM 752 N N . GLU A 1 95 ? -31.435 -38.433 30.530 1.00 90.06 95 GLU A N 1
ATOM 753 C CA . GLU A 1 95 ? -32.787 -37.886 30.378 1.00 90.06 95 GLU A CA 1
ATOM 754 C C . GLU A 1 95 ? -33.849 -38.975 30.263 1.00 90.06 95 GLU A C 1
ATOM 756 O O . GLU A 1 95 ? -34.931 -38.863 30.844 1.00 90.06 95 GLU A O 1
ATOM 761 N N . LYS A 1 96 ? -33.560 -40.040 29.508 1.00 92.94 96 LYS A N 1
ATOM 762 C CA . LYS A 1 96 ? -34.462 -41.188 29.415 1.00 92.94 96 LYS A CA 1
ATOM 763 C C . LYS A 1 96 ? -34.640 -41.846 30.782 1.00 92.94 96 LYS A C 1
ATOM 765 O O . LYS A 1 96 ? -35.764 -42.113 31.190 1.00 92.94 96 LYS A O 1
ATOM 770 N N . LYS A 1 97 ? -33.546 -42.046 31.518 1.00 92.31 97 LYS A N 1
ATOM 771 C CA . LYS A 1 97 ? -33.587 -42.646 32.855 1.00 92.31 97 LYS A CA 1
ATOM 772 C C . LYS A 1 97 ? -34.342 -41.780 33.865 1.00 92.31 97 LYS A C 1
ATOM 774 O O . LYS A 1 97 ? -35.060 -42.327 34.696 1.00 92.31 97 LYS A O 1
ATOM 779 N N . VAL A 1 98 ? -34.198 -40.456 33.795 1.00 89.06 98 VAL A N 1
ATOM 780 C CA . VAL A 1 98 ? -34.977 -39.519 34.616 1.00 89.06 98 VAL A CA 1
ATOM 781 C C . VAL A 1 98 ? -36.460 -39.643 34.283 1.00 89.06 98 VAL A C 1
ATOM 783 O O . VAL A 1 98 ? -37.244 -39.866 35.194 1.00 89.06 98 VAL A O 1
ATOM 786 N N . ARG A 1 99 ? -36.844 -39.617 33.000 1.00 89.81 99 ARG A N 1
ATOM 787 C CA . ARG A 1 99 ? -38.246 -39.803 32.580 1.00 89.81 99 ARG A CA 1
ATOM 788 C C . ARG A 1 99 ? -38.851 -41.122 33.055 1.00 89.81 99 ARG A C 1
ATOM 790 O O . ARG A 1 99 ? -39.985 -41.128 33.535 1.00 89.81 99 ARG A O 1
ATOM 797 N N . ASP A 1 100 ? -38.102 -42.216 32.947 1.00 91.19 100 ASP A N 1
ATOM 798 C CA . ASP A 1 100 ? -38.548 -43.535 33.405 1.00 91.19 100 ASP A CA 1
ATOM 799 C C . ASP A 1 100 ? -38.747 -43.555 34.933 1.00 91.19 100 ASP A C 1
ATOM 801 O O . ASP A 1 100 ? -39.714 -44.135 35.426 1.00 91.19 100 ASP A O 1
ATOM 805 N N . LEU A 1 101 ? -37.853 -42.908 35.693 1.00 88.94 101 LEU A N 1
ATOM 806 C CA . LEU A 1 101 ? -37.976 -42.787 37.148 1.00 88.94 101 LEU A CA 1
ATOM 807 C C . LEU A 1 101 ? -39.139 -41.883 37.557 1.00 88.94 101 LEU A C 1
ATOM 809 O O . LEU A 1 101 ? -39.889 -42.270 38.445 1.00 88.94 101 LEU A O 1
ATOM 813 N N . THR A 1 102 ? -39.318 -40.736 36.902 1.00 87.94 102 THR A N 1
ATOM 814 C CA . THR A 1 102 ? -40.448 -39.829 37.142 1.00 87.94 102 THR A CA 1
ATOM 815 C C . THR A 1 102 ? -41.769 -40.546 36.891 1.00 87.94 102 THR A C 1
ATOM 817 O O . THR A 1 102 ? -42.582 -40.627 37.798 1.00 87.94 102 THR A O 1
ATOM 820 N N . SER A 1 103 ? -41.917 -41.221 35.746 1.00 85.81 103 SER A N 1
ATOM 821 C CA . SER A 1 103 ? -43.132 -41.996 35.443 1.00 85.81 103 SER A CA 1
ATOM 822 C C . SER A 1 103 ? -43.405 -43.087 36.486 1.00 85.81 103 SER A C 1
ATOM 824 O O . SER A 1 103 ? -44.552 -43.409 36.786 1.00 85.81 103 SER A O 1
ATOM 826 N N . LYS A 1 104 ? -42.344 -43.679 37.050 1.00 86.25 104 LYS A N 1
ATOM 827 C CA . LYS A 1 104 ? -42.465 -44.693 38.098 1.00 86.25 104 LYS A CA 1
ATOM 828 C C . LYS A 1 104 ? -42.896 -44.090 39.436 1.00 86.25 104 LYS A C 1
ATOM 830 O O . LYS A 1 104 ? -43.706 -44.708 40.119 1.00 86.25 104 LYS A O 1
ATOM 835 N N . VAL A 1 105 ? -42.382 -42.914 39.791 1.00 80.50 105 VAL A N 1
ATOM 836 C CA . VAL A 1 105 ? -42.811 -42.160 40.979 1.00 80.50 105 VAL A CA 1
ATOM 837 C C . VAL A 1 105 ? -44.268 -41.732 40.834 1.00 80.50 105 VAL A C 1
ATOM 839 O O . VAL A 1 105 ? -45.050 -42.040 41.724 1.00 80.50 105 VAL A O 1
ATOM 842 N N . ASP A 1 106 ? -44.657 -41.176 39.689 1.00 77.56 106 ASP A N 1
ATOM 843 C CA . ASP A 1 106 ? -46.039 -40.756 39.426 1.00 77.56 106 ASP A CA 1
ATOM 844 C C . ASP A 1 106 ? -47.010 -41.947 39.552 1.00 77.56 106 ASP A C 1
ATOM 846 O O . ASP A 1 106 ? -48.035 -41.863 40.224 1.00 77.56 106 ASP A O 1
ATOM 850 N N . SER A 1 107 ? -46.636 -43.117 39.010 1.00 77.06 107 SER A N 1
ATOM 851 C CA . SER A 1 107 ? -47.436 -44.346 39.149 1.00 77.06 107 SER A CA 1
ATOM 852 C C . SER A 1 107 ? -47.505 -44.888 40.583 1.00 77.06 107 SER A C 1
ATOM 854 O O . SER A 1 107 ? -48.458 -45.576 40.947 1.00 77.06 107 SER A O 1
ATOM 856 N N . MET A 1 108 ? -46.482 -44.617 41.398 1.00 72.88 108 MET A N 1
ATOM 857 C CA . MET A 1 108 ? -46.478 -44.983 42.813 1.00 72.88 108 MET A CA 1
ATOM 858 C C . MET A 1 108 ? -47.336 -44.017 43.631 1.00 72.88 108 MET A C 1
ATOM 860 O O . MET A 1 108 ? -48.059 -44.469 44.514 1.00 72.88 108 MET A O 1
ATOM 864 N N . GLU A 1 109 ? -47.295 -42.719 43.334 1.00 67.00 109 GLU A N 1
ATOM 865 C CA . GLU A 1 109 ? -48.114 -41.705 44.005 1.00 67.00 109 GLU A CA 1
ATOM 866 C C . GLU A 1 109 ? -49.611 -41.903 43.719 1.00 67.00 109 GLU A C 1
ATOM 868 O O . GLU A 1 109 ? -50.409 -41.871 44.655 1.00 67.00 109 GLU A O 1
ATOM 873 N N . GLU A 1 110 ? -49.991 -42.243 42.481 1.00 62.22 110 GLU A N 1
ATOM 874 C CA . GLU A 1 110 ? -51.380 -42.593 42.129 1.00 62.22 110 GLU A CA 1
ATOM 875 C C . GLU A 1 110 ? -51.886 -43.878 42.811 1.00 62.22 110 GLU A C 1
ATOM 877 O O . GLU A 1 110 ? -53.089 -44.040 43.005 1.00 62.22 110 GLU A O 1
ATOM 882 N N . GLY A 1 111 ? -50.991 -44.798 43.191 1.00 61.06 111 GLY A N 1
ATOM 883 C CA . GLY A 1 111 ? -51.350 -46.067 43.834 1.00 61.06 111 GLY A CA 1
ATOM 884 C C . GLY A 1 111 ? -51.301 -46.064 45.365 1.00 61.06 111 GLY A C 1
ATOM 885 O O . GLY A 1 111 ? -51.810 -46.997 45.985 1.00 61.06 111 GLY A O 1
ATOM 886 N N . MET A 1 112 ? -50.665 -45.064 45.985 1.00 57.00 112 MET A N 1
ATOM 887 C CA . MET A 1 112 ? -50.430 -45.022 47.437 1.00 57.00 112 MET A CA 1
ATOM 888 C C . MET A 1 112 ? -51.364 -44.085 48.203 1.00 57.00 112 MET A C 1
ATOM 890 O O . MET A 1 112 ? -51.434 -44.182 49.429 1.00 57.00 112 MET A O 1
ATOM 894 N N . TYR A 1 113 ? -52.097 -43.213 47.514 1.00 55.84 113 TYR A N 1
ATOM 895 C CA . TYR A 1 113 ? -53.087 -42.337 48.129 1.00 55.84 113 TYR A CA 1
ATOM 896 C C . TYR A 1 113 ? -54.493 -42.827 47.771 1.00 55.84 113 TYR A C 1
ATOM 898 O O . TYR A 1 113 ? -55.120 -42.323 46.846 1.00 55.84 113 TYR A O 1
ATOM 906 N N . ASP A 1 114 ? -54.979 -43.835 48.501 1.00 59.19 114 ASP A N 1
ATOM 907 C CA . ASP A 1 114 ? -56.415 -44.104 48.619 1.00 59.19 114 ASP A CA 1
ATOM 908 C C . ASP A 1 114 ? -56.925 -43.276 49.812 1.00 59.19 114 ASP A C 1
ATOM 910 O O . ASP A 1 114 ? -56.706 -43.662 50.970 1.00 59.19 114 ASP A O 1
ATOM 914 N N . PRO A 1 115 ? -57.556 -42.110 49.571 1.00 60.34 115 PRO A N 1
ATOM 915 C CA . PRO A 1 115 ? -58.029 -41.246 50.645 1.00 60.34 115 PRO A CA 1
ATOM 916 C C . PRO A 1 115 ? -59.030 -41.980 51.544 1.00 60.34 115 PRO A C 1
ATOM 918 O O . PRO A 1 115 ? -59.114 -41.703 52.738 1.00 60.34 115 PRO A O 1
ATOM 921 N N . GLU A 1 116 ? -59.759 -42.951 50.995 1.00 60.25 116 GLU A N 1
ATOM 922 C CA . GLU A 1 116 ? -60.801 -43.698 51.686 1.00 60.25 116 GLU A CA 1
ATOM 923 C C . GLU A 1 116 ? -60.204 -44.749 52.633 1.00 60.25 116 GLU A C 1
ATOM 925 O O . GLU A 1 116 ? -60.693 -44.909 53.755 1.00 60.25 116 GLU A O 1
ATOM 930 N N . ALA A 1 117 ? -59.084 -45.379 52.262 1.00 60.16 117 ALA A N 1
ATOM 931 C CA . ALA A 1 117 ? -58.321 -46.262 53.149 1.00 60.16 117 ALA A CA 1
ATOM 932 C C . ALA A 1 117 ? -57.660 -45.500 54.311 1.00 60.16 117 ALA A C 1
ATOM 934 O O . ALA A 1 117 ? -57.675 -45.981 55.446 1.00 60.16 117 ALA A O 1
ATOM 935 N N . TYR A 1 118 ? -57.135 -44.296 54.056 1.00 65.12 118 TYR A N 1
ATOM 936 C CA . TYR A 1 118 ? -56.567 -43.437 55.100 1.00 65.12 118 TYR A CA 1
ATOM 937 C C . TYR A 1 118 ? -57.647 -42.977 56.094 1.00 65.12 118 TYR A C 1
ATOM 939 O O . TYR A 1 118 ? -57.476 -43.119 57.305 1.00 65.12 118 TYR A O 1
ATOM 947 N N . TYR A 1 119 ? -58.812 -42.531 55.604 1.00 62.19 119 TYR A N 1
ATOM 948 C CA . TYR A 1 119 ? -59.948 -42.191 56.469 1.00 62.19 119 TYR A CA 1
ATOM 949 C C . TYR A 1 119 ? -60.494 -43.397 57.241 1.00 62.19 119 TYR A C 1
ATOM 951 O O . TYR A 1 119 ? -60.912 -43.234 58.387 1.00 62.19 119 TYR A O 1
ATOM 959 N N . CYS A 1 120 ? -60.485 -44.603 56.663 1.00 66.94 120 CYS A N 1
ATOM 960 C CA . CYS A 1 120 ? -60.893 -45.812 57.378 1.00 66.94 120 CYS A CA 1
ATOM 961 C C . CYS A 1 120 ? -59.906 -46.185 58.490 1.00 66.94 120 CYS A C 1
ATOM 963 O O . CYS A 1 120 ? -60.352 -46.467 59.594 1.00 66.94 120 CYS A O 1
ATOM 965 N N . LEU A 1 121 ? -58.594 -46.113 58.246 1.00 67.69 121 LEU A N 1
ATOM 966 C CA . LEU A 1 121 ? -57.574 -46.385 59.267 1.00 67.69 121 LEU A CA 1
ATOM 967 C C . LEU A 1 121 ? -57.606 -45.365 60.409 1.00 67.69 121 LEU A C 1
ATOM 969 O O . LEU A 1 121 ? -57.517 -45.748 61.573 1.00 67.69 121 LEU A O 1
ATOM 973 N N . GLU A 1 122 ? -57.776 -44.078 60.102 1.00 68.50 122 GLU A N 1
ATOM 974 C CA . GLU A 1 122 ? -57.866 -43.035 61.130 1.00 68.50 122 GLU A CA 1
ATOM 975 C C . GLU A 1 122 ? -59.176 -43.153 61.932 1.00 68.50 122 GLU A C 1
ATOM 977 O O . GLU A 1 122 ? -59.185 -42.985 63.151 1.00 68.50 122 GLU A O 1
ATOM 982 N N . ARG A 1 123 ? -60.283 -43.522 61.272 1.00 70.19 123 ARG A N 1
ATOM 983 C CA . ARG A 1 123 ? -61.568 -43.795 61.930 1.00 70.19 123 ARG A CA 1
ATOM 984 C C . ARG A 1 123 ? -61.495 -45.027 62.831 1.00 70.19 123 ARG A C 1
ATOM 986 O O . ARG A 1 123 ? -61.988 -44.965 63.954 1.00 70.19 123 ARG A O 1
ATOM 993 N N . ASP A 1 124 ? -60.896 -46.117 62.360 1.00 73.00 124 ASP A N 1
ATOM 994 C CA . ASP A 1 124 ? -60.783 -47.370 63.111 1.00 73.00 124 ASP A CA 1
ATOM 995 C C . ASP A 1 124 ? -59.829 -47.201 64.301 1.00 73.00 124 ASP A C 1
ATOM 997 O O . ASP A 1 124 ? -60.145 -47.642 65.402 1.00 73.00 124 ASP A O 1
ATOM 1001 N N . ARG A 1 125 ? -58.746 -46.432 64.139 1.00 74.06 125 ARG A N 1
ATOM 1002 C CA . ARG A 1 125 ? -57.866 -46.011 65.237 1.00 74.06 125 ARG A CA 1
ATOM 1003 C C . ARG A 1 125 ? -58.611 -45.178 66.286 1.00 74.06 125 ARG A C 1
ATOM 1005 O O . ARG A 1 125 ? -58.480 -45.448 67.476 1.00 74.06 125 ARG A O 1
ATOM 1012 N N . CYS A 1 126 ? -59.423 -44.201 65.874 1.00 65.25 126 CYS A N 1
ATOM 1013 C CA . CYS A 1 126 ? -60.244 -43.424 66.810 1.00 65.25 126 CYS A CA 1
ATOM 1014 C C . CYS A 1 126 ? -61.308 -44.281 67.519 1.00 65.25 126 CYS A C 1
ATOM 1016 O O . CYS A 1 126 ? -61.614 -44.027 68.682 1.00 65.25 126 CYS A O 1
ATOM 1018 N N . LEU A 1 127 ? -61.863 -45.293 66.847 1.00 69.38 127 LEU A N 1
ATOM 1019 C CA . LEU A 1 127 ? -62.822 -46.240 67.425 1.00 69.38 127 LEU A CA 1
ATOM 1020 C C . LEU A 1 127 ? -62.161 -47.214 68.406 1.00 69.38 127 LEU A C 1
ATOM 1022 O O . LEU A 1 127 ? -62.715 -47.466 69.472 1.00 69.38 127 LEU A O 1
ATOM 1026 N N . GLU A 1 128 ? -60.975 -47.732 68.090 1.00 71.12 128 GLU A N 1
ATOM 1027 C CA . GLU A 1 128 ? -60.194 -48.575 69.000 1.00 71.12 128 GLU A CA 1
ATOM 1028 C C . GLU A 1 128 ? -59.759 -47.802 70.248 1.00 71.12 128 GLU A C 1
ATOM 1030 O O . GLU A 1 128 ? -59.846 -48.324 71.357 1.00 71.12 128 GLU A O 1
ATOM 1035 N N . GLU A 1 129 ? -59.356 -46.541 70.094 1.00 71.56 129 GLU A N 1
ATOM 1036 C CA . GLU A 1 129 ? -58.952 -45.683 71.209 1.00 71.56 129 GLU A CA 1
ATOM 1037 C C . GLU A 1 129 ? -60.154 -45.276 72.082 1.00 71.56 129 GLU A C 1
ATOM 1039 O O . GLU A 1 129 ? -60.046 -45.259 73.309 1.00 71.56 129 GLU A O 1
ATOM 1044 N N . ALA A 1 130 ? -61.332 -45.064 71.482 1.00 66.00 130 ALA A N 1
ATOM 1045 C CA . ALA A 1 130 ? -62.584 -44.850 72.210 1.00 66.00 130 ALA A CA 1
ATOM 1046 C C . ALA A 1 130 ? -63.041 -46.102 72.981 1.00 66.00 130 ALA A C 1
ATOM 1048 O O . ALA A 1 130 ? -63.374 -45.996 74.160 1.00 66.00 130 ALA A O 1
ATOM 1049 N N . ASN A 1 131 ? -62.988 -47.286 72.360 1.00 70.62 131 ASN A N 1
ATOM 1050 C CA . ASN A 1 131 ? -63.328 -48.552 73.019 1.00 70.62 131 ASN A CA 1
ATOM 1051 C C . ASN A 1 131 ? -62.348 -48.874 74.157 1.00 70.62 131 ASN A C 1
ATOM 1053 O O . ASN A 1 131 ? -62.764 -49.314 75.225 1.00 70.62 131 ASN A O 1
ATOM 1057 N N . ARG A 1 132 ? -61.052 -48.584 73.976 1.00 73.06 132 ARG A N 1
ATOM 1058 C CA . ARG A 1 132 ? -60.042 -48.754 75.030 1.00 73.06 132 ARG A CA 1
ATOM 1059 C C . ARG A 1 132 ? -60.316 -47.851 76.234 1.00 73.06 132 ARG A C 1
ATOM 1061 O O . ARG A 1 132 ? -60.180 -48.296 77.370 1.00 73.06 132 ARG A O 1
ATOM 1068 N N . LEU A 1 133 ? -60.717 -46.601 75.999 1.00 64.94 133 LEU A N 1
ATOM 1069 C CA . LEU A 1 133 ? -61.092 -45.665 77.063 1.00 64.94 133 LEU A CA 1
ATOM 1070 C C . LEU A 1 133 ? -62.403 -46.067 77.756 1.00 64.94 133 LEU A C 1
ATOM 1072 O O . LEU A 1 133 ? -62.533 -45.860 78.961 1.00 64.94 133 LEU A O 1
ATOM 1076 N N . GLU A 1 134 ? -63.353 -46.668 77.034 1.00 63.22 134 GLU A N 1
ATOM 1077 C CA . GLU A 1 134 ? -64.606 -47.193 77.591 1.00 63.22 134 GLU A CA 1
ATOM 1078 C C . GLU A 1 134 ? -64.374 -48.444 78.462 1.00 63.22 134 GLU A C 1
ATOM 1080 O O . GLU A 1 134 ? -64.912 -48.530 79.570 1.00 63.22 134 GLU A O 1
ATOM 1085 N N . ASP A 1 135 ? -63.484 -49.346 78.036 1.00 63.25 135 ASP A N 1
ATOM 1086 C CA . ASP A 1 135 ? -63.036 -50.510 78.813 1.00 63.25 135 ASP A CA 1
ATOM 1087 C C . ASP A 1 135 ? -62.229 -50.095 80.061 1.00 63.25 135 ASP A C 1
ATOM 1089 O O . ASP A 1 135 ? -62.424 -50.645 81.152 1.00 63.25 135 ASP A O 1
ATOM 1093 N N . GLU A 1 136 ? -61.362 -49.078 79.948 1.00 60.22 136 GLU A N 1
ATOM 1094 C CA . GLU A 1 136 ? -60.642 -48.483 81.085 1.00 60.22 136 GLU A CA 1
ATOM 1095 C C . GLU A 1 136 ? -61.611 -47.807 82.083 1.00 60.22 136 GLU A C 1
ATOM 1097 O O . GLU A 1 136 ? -61.403 -47.886 83.300 1.00 60.22 136 GLU A O 1
ATOM 1102 N N . LEU A 1 137 ? -62.714 -47.211 81.607 1.00 55.00 137 LEU A N 1
ATOM 1103 C CA . LEU A 1 137 ? -63.763 -46.635 82.457 1.00 55.00 137 LEU A CA 1
ATOM 1104 C C . LEU A 1 137 ? -64.588 -47.714 83.182 1.00 55.00 137 LEU A C 1
ATOM 1106 O O . LEU A 1 137 ? -64.924 -47.544 84.357 1.00 55.00 137 LEU A O 1
ATOM 1110 N N . GLN A 1 138 ? -64.893 -48.832 82.511 1.00 55.41 138 GLN A N 1
ATOM 1111 C CA . GLN A 1 138 ? -65.623 -49.967 83.094 1.00 55.41 138 GLN A CA 1
ATOM 1112 C C . GLN A 1 138 ? -64.768 -50.781 84.081 1.00 55.41 138 GLN A C 1
ATOM 1114 O O . GLN A 1 138 ? -65.298 -51.336 85.047 1.00 55.41 138 GLN A O 1
ATOM 1119 N N . ALA A 1 139 ? -63.440 -50.793 83.926 1.00 53.97 139 ALA A N 1
ATOM 1120 C CA . ALA A 1 139 ? -62.517 -51.425 84.874 1.00 53.97 139 ALA A CA 1
ATOM 1121 C C . ALA A 1 139 ? -62.345 -50.643 86.200 1.00 53.97 139 ALA A C 1
ATOM 1123 O O . ALA A 1 139 ? -61.853 -51.197 87.188 1.00 53.97 139 ALA A O 1
ATOM 1124 N N . MET A 1 140 ? -62.780 -49.376 86.270 1.00 51.44 140 MET A N 1
ATOM 1125 C CA . MET A 1 140 ? -62.613 -48.490 87.437 1.00 51.44 140 MET A CA 1
ATOM 1126 C C . MET A 1 140 ? -63.681 -48.622 88.547 1.00 51.44 140 MET A C 1
ATOM 1128 O O . MET A 1 140 ? -63.702 -47.823 89.493 1.00 51.44 140 MET A O 1
ATOM 1132 N N . THR A 1 141 ? -64.527 -49.659 88.540 1.00 52.84 141 THR A N 1
ATOM 1133 C CA . THR A 1 141 ? -65.312 -50.058 89.730 1.00 52.84 141 THR A CA 1
ATOM 1134 C C . THR A 1 141 ? -64.456 -50.832 90.736 1.00 52.84 141 THR A C 1
ATOM 1136 O O . THR A 1 141 ? -64.649 -52.020 90.982 1.00 52.84 141 THR A O 1
ATOM 1139 N N . LEU A 1 142 ? -63.493 -50.138 91.343 1.00 51.50 142 LEU A N 1
ATOM 1140 C CA . LEU A 1 142 ? -62.681 -50.641 92.451 1.00 51.50 142 LEU A CA 1
ATOM 1141 C C . LEU A 1 142 ? -63.014 -49.898 93.754 1.00 51.50 142 LEU A C 1
ATOM 1143 O O . LEU A 1 142 ? -63.327 -48.706 93.762 1.00 51.50 142 LEU A O 1
ATOM 1147 N N . THR A 1 143 ? -62.978 -50.642 94.858 1.00 60.31 143 THR A N 1
ATOM 1148 C CA . THR A 1 143 ? -63.229 -50.201 96.239 1.00 60.31 143 THR A CA 1
ATOM 1149 C C . THR A 1 143 ? -62.302 -49.048 96.661 1.00 60.31 143 THR A C 1
ATOM 1151 O O . THR A 1 143 ? -61.193 -48.918 96.142 1.00 60.31 143 THR A O 1
ATOM 1154 N N . SER A 1 144 ? -62.755 -48.186 97.585 1.00 55.38 144 SER A N 1
ATOM 1155 C CA . SER A 1 144 ? -62.178 -46.846 97.824 1.00 55.38 144 SER A CA 1
ATOM 1156 C C . SER A 1 144 ? -60.683 -46.812 98.174 1.00 55.38 144 SER A C 1
ATOM 1158 O O . SER A 1 144 ? -60.022 -45.844 97.824 1.00 55.38 144 SER A O 1
ATOM 1160 N N . GLU A 1 145 ? -60.119 -47.868 98.765 1.00 54.69 145 GLU A N 1
ATOM 1161 C CA . GLU A 1 145 ? -58.680 -47.949 99.085 1.00 54.69 145 GLU A CA 1
ATOM 1162 C C . GLU A 1 145 ? -57.784 -48.126 97.844 1.00 54.69 145 GLU A C 1
ATOM 1164 O O . GLU A 1 145 ? -56.669 -47.611 97.798 1.00 54.69 145 GLU A O 1
ATOM 1169 N N . LYS A 1 146 ? -58.267 -48.797 96.789 1.00 57.16 146 LYS A N 1
ATOM 1170 C CA . LYS A 1 146 ? -57.527 -48.904 95.518 1.00 57.16 146 LYS A CA 1
ATOM 1171 C C . LYS A 1 146 ? -57.584 -47.615 94.702 1.00 57.16 146 LYS A C 1
ATOM 1173 O O . LYS A 1 146 ? -56.677 -47.366 93.914 1.00 57.16 146 LYS A O 1
ATOM 1178 N N . LYS A 1 147 ? -58.623 -46.793 94.897 1.00 58.16 147 LYS A N 1
ATOM 1179 C CA . LYS A 1 147 ? -58.740 -45.487 94.238 1.00 58.16 147 LYS A CA 1
ATOM 1180 C C . LYS A 1 147 ? -57.684 -44.512 94.742 1.00 58.16 147 LYS A C 1
ATOM 1182 O O . LYS A 1 147 ? -57.078 -43.861 93.911 1.00 58.16 147 LYS A O 1
ATOM 1187 N N . GLU A 1 148 ? -57.410 -44.447 96.045 1.00 63.34 148 GLU A N 1
ATOM 1188 C CA . GLU A 1 148 ? -56.371 -43.546 96.575 1.00 63.34 148 GLU A CA 1
ATOM 1189 C C . GLU A 1 148 ? -54.951 -43.941 96.146 1.00 63.34 148 GLU A C 1
ATOM 1191 O O . GLU A 1 148 ? -54.176 -43.067 95.758 1.00 63.34 148 GLU A O 1
ATOM 1196 N N . LEU A 1 149 ? -54.623 -45.240 96.142 1.00 67.06 149 LEU A N 1
ATOM 1197 C CA . LEU A 1 149 ? -53.325 -45.737 95.660 1.00 67.06 149 LEU A CA 1
ATOM 1198 C C . LEU A 1 149 ? -53.131 -45.492 94.159 1.00 67.06 149 LEU A C 1
ATOM 1200 O O . LEU A 1 149 ? -52.086 -45.001 93.750 1.00 67.06 149 LEU A O 1
ATOM 1204 N N . LEU A 1 150 ? -54.154 -45.757 93.341 1.00 68.19 150 LEU A N 1
ATOM 1205 C CA . LEU A 1 150 ? -54.099 -45.466 91.909 1.00 68.19 150 LEU A CA 1
ATOM 1206 C C . LEU A 1 150 ? -54.030 -43.954 91.647 1.00 68.19 150 LEU A C 1
ATOM 1208 O O . LEU A 1 150 ? -53.316 -43.532 90.747 1.00 68.19 150 LEU A O 1
ATOM 1212 N N . LEU A 1 151 ? -54.731 -43.126 92.431 1.00 70.12 151 LEU A N 1
ATOM 1213 C CA . LEU A 1 151 ? -54.695 -41.668 92.277 1.00 70.12 151 LEU A CA 1
ATOM 1214 C C . LEU A 1 151 ? -53.312 -41.101 92.613 1.00 70.12 151 LEU A C 1
ATOM 1216 O O . LEU A 1 151 ? -52.835 -40.221 91.907 1.00 70.12 151 LEU A O 1
ATOM 1220 N N . THR A 1 152 ? -52.659 -41.615 93.659 1.00 74.25 152 THR A N 1
ATOM 1221 C CA . THR A 1 152 ? -51.294 -41.206 94.031 1.00 74.25 152 THR A CA 1
ATOM 1222 C C . THR A 1 152 ? -50.259 -41.706 93.031 1.00 74.25 152 THR A C 1
ATOM 1224 O O . THR A 1 152 ? -49.381 -40.944 92.633 1.00 74.25 152 THR A O 1
ATOM 1227 N N . GLU A 1 153 ? -50.381 -42.943 92.553 1.00 76.62 153 GLU A N 1
ATOM 1228 C CA . GLU A 1 153 ? -49.502 -43.491 91.518 1.00 76.62 153 GLU A CA 1
ATOM 1229 C C . GLU A 1 153 ? -49.661 -42.729 90.191 1.00 76.62 153 GLU A C 1
ATOM 1231 O O . GLU A 1 153 ? -48.665 -42.332 89.589 1.00 76.62 153 GLU A O 1
ATOM 1236 N N . LYS A 1 154 ? -50.899 -42.397 89.798 1.00 77.12 154 LYS A N 1
ATOM 1237 C CA . LYS A 1 154 ? -51.198 -41.574 88.616 1.00 77.12 154 LYS A CA 1
ATOM 1238 C C . LYS A 1 154 ? -50.816 -40.106 88.787 1.00 77.12 154 LYS A C 1
ATOM 1240 O O . LYS A 1 154 ? -50.395 -39.498 87.809 1.00 77.12 154 LYS A O 1
ATOM 1245 N N . MET A 1 155 ? -50.898 -39.537 89.991 1.00 77.19 155 MET A N 1
ATOM 1246 C CA . MET A 1 155 ? -50.354 -38.203 90.281 1.00 77.19 155 MET A CA 1
ATOM 1247 C C . MET A 1 155 ? -48.837 -38.181 90.106 1.00 77.19 155 MET A C 1
ATOM 1249 O O . MET A 1 155 ? -48.332 -37.302 89.417 1.00 77.19 155 MET A O 1
ATOM 1253 N N . ASN A 1 156 ? -48.125 -39.172 90.648 1.00 79.38 156 ASN A N 1
ATOM 1254 C CA . ASN A 1 156 ? -46.673 -39.280 90.498 1.00 79.38 156 ASN A CA 1
ATOM 1255 C C . ASN A 1 156 ? -46.268 -39.516 89.031 1.00 79.38 156 ASN A C 1
ATOM 1257 O O . ASN A 1 156 ? -45.279 -38.955 88.559 1.00 79.38 156 ASN A O 1
ATOM 1261 N N . GLU A 1 157 ? -47.043 -40.307 88.283 1.00 80.12 157 GLU A N 1
ATOM 1262 C CA . GLU A 1 157 ? -46.869 -40.475 86.836 1.00 80.12 157 GLU A CA 1
ATOM 1263 C C . GLU A 1 157 ? -47.107 -39.158 86.082 1.00 80.12 157 GLU A C 1
ATOM 1265 O O . GLU A 1 157 ? -46.295 -38.786 85.238 1.00 80.12 157 GLU A O 1
ATOM 1270 N N . CYS A 1 158 ? -48.164 -38.412 86.419 1.00 76.06 158 CYS A N 1
ATOM 1271 C CA . CYS A 1 158 ? -48.446 -37.090 85.854 1.00 76.06 158 CYS A CA 1
ATOM 1272 C C . CYS A 1 158 ? -47.344 -36.075 86.170 1.00 76.06 158 CYS A C 1
ATOM 1274 O O . CYS A 1 158 ? -46.959 -35.305 85.294 1.00 76.06 158 CYS A O 1
ATOM 1276 N N . GLU A 1 159 ? -46.805 -36.073 87.388 1.00 81.31 159 GLU A N 1
ATOM 1277 C CA . GLU A 1 159 ? -45.682 -35.212 87.766 1.00 81.31 159 GLU A CA 1
ATOM 1278 C C . GLU A 1 159 ? -44.404 -35.598 87.012 1.00 81.31 159 GLU A C 1
ATOM 1280 O O . GLU A 1 159 ? -43.728 -34.722 86.470 1.00 81.31 159 GLU A O 1
ATOM 1285 N N . SER A 1 160 ? -44.108 -36.898 86.882 1.00 81.69 160 SER A N 1
ATOM 1286 C CA . SER A 1 160 ? -42.974 -37.393 86.088 1.00 81.69 160 SER A CA 1
ATOM 1287 C C . SER A 1 160 ? -43.101 -37.024 84.611 1.00 81.69 160 SER A C 1
ATOM 1289 O O . SER A 1 160 ? -42.129 -36.577 84.001 1.00 81.69 160 SER A O 1
ATOM 1291 N N . LEU A 1 161 ? -44.293 -37.185 84.033 1.00 83.44 161 LEU A N 1
ATOM 1292 C CA . LEU A 1 161 ? -44.578 -36.825 82.647 1.00 83.44 161 LEU A CA 1
ATOM 1293 C C . LEU A 1 161 ? -44.535 -35.311 82.441 1.00 83.44 161 LEU A C 1
ATOM 1295 O O . LEU A 1 161 ? -43.993 -34.866 81.439 1.00 83.44 161 LEU A O 1
ATOM 1299 N N . SER A 1 162 ? -45.027 -34.517 83.393 1.00 81.56 162 SER A N 1
ATOM 1300 C CA . SER A 1 162 ? -44.954 -33.051 83.359 1.00 81.56 162 SER A CA 1
ATOM 1301 C C . SER A 1 162 ? -43.507 -32.551 83.413 1.00 81.56 162 SER A C 1
ATOM 1303 O O . SER A 1 162 ? -43.137 -31.629 82.682 1.00 81.56 162 SER A O 1
ATOM 1305 N N . LEU A 1 163 ? -42.656 -33.199 84.215 1.00 86.94 163 LEU A N 1
ATOM 1306 C CA . LEU A 1 163 ? -41.226 -32.902 84.267 1.00 86.94 163 LEU A CA 1
ATOM 1307 C C . LEU A 1 163 ? -40.534 -33.254 82.940 1.00 86.94 163 LEU A C 1
ATOM 1309 O O . LEU A 1 163 ? -39.854 -32.410 82.365 1.00 86.94 163 LEU A O 1
ATOM 1313 N N . ARG A 1 164 ? -40.795 -34.454 82.402 1.00 85.69 164 ARG A N 1
ATOM 1314 C CA . ARG A 1 164 ? -40.265 -34.893 81.099 1.00 85.69 164 ARG A CA 1
ATOM 1315 C C . ARG A 1 164 ? -40.755 -34.026 79.938 1.00 85.69 164 ARG A C 1
ATOM 1317 O O . ARG A 1 164 ? -40.011 -33.791 78.988 1.00 85.69 164 ARG A O 1
ATOM 1324 N N . LEU A 1 165 ? -41.994 -33.538 80.009 1.00 83.00 165 LEU A N 1
ATOM 1325 C CA . LEU A 1 165 ? -42.567 -32.617 79.031 1.00 83.00 165 LEU A CA 1
ATOM 1326 C C . LEU A 1 165 ? -41.848 -31.267 79.077 1.00 83.00 165 LEU A C 1
ATOM 1328 O O . LEU A 1 165 ? -41.503 -30.739 78.027 1.00 83.00 165 LEU A O 1
ATOM 1332 N N . LYS A 1 166 ? -41.575 -30.733 80.275 1.00 85.12 166 LYS A N 1
ATOM 1333 C CA . LYS A 1 166 ? -40.786 -29.504 80.436 1.00 85.12 166 LYS A CA 1
ATOM 1334 C C . LYS A 1 166 ? -39.367 -29.661 79.908 1.00 85.12 166 LYS A C 1
ATOM 1336 O O . LYS A 1 166 ? -38.924 -28.792 79.168 1.00 85.12 166 LYS A O 1
ATOM 1341 N N . GLU A 1 167 ? -38.694 -30.763 80.236 1.00 86.94 167 GLU A N 1
ATOM 1342 C CA . GLU A 1 167 ? -37.353 -31.070 79.719 1.00 86.94 167 GLU A CA 1
ATOM 1343 C C . GLU A 1 167 ? -37.357 -31.156 78.187 1.00 86.94 167 GLU A C 1
ATOM 1345 O O . GLU A 1 167 ? -36.556 -30.494 77.529 1.00 86.94 167 GLU A O 1
ATOM 1350 N N . SER A 1 168 ? -38.329 -31.868 77.609 1.00 81.81 168 SER A N 1
ATOM 1351 C CA . SER A 1 168 ? -38.487 -31.968 76.152 1.00 81.81 168 SER A CA 1
ATOM 1352 C C . SER A 1 168 ? -38.805 -30.613 75.511 1.00 81.81 168 SER A C 1
ATOM 1354 O O . SER A 1 168 ? -38.303 -30.315 74.434 1.00 81.81 168 SER A O 1
ATOM 1356 N N . GLN A 1 169 ? -39.611 -29.765 76.159 1.00 85.12 169 GLN A N 1
ATOM 1357 C CA . GLN A 1 169 ? -39.913 -28.409 75.685 1.00 85.12 169 GLN A CA 1
ATOM 1358 C C . GLN A 1 169 ? -38.677 -27.504 75.712 1.00 85.12 169 GLN A C 1
ATOM 1360 O O . GLN A 1 169 ? -38.474 -26.732 74.775 1.00 85.12 169 GLN A O 1
ATOM 1365 N N . THR A 1 170 ? -37.835 -27.609 76.744 1.00 86.12 170 THR A N 1
ATOM 1366 C CA . THR A 1 170 ? -36.565 -26.873 76.803 1.00 86.12 170 THR A CA 1
ATOM 1367 C C . THR A 1 170 ? -35.575 -27.356 75.747 1.00 86.12 170 THR A C 1
ATOM 1369 O O . THR A 1 170 ? -34.992 -26.530 75.049 1.00 86.12 170 THR A O 1
ATOM 1372 N N . GLU A 1 171 ? -35.455 -28.670 75.543 1.00 88.19 171 GLU A N 1
ATOM 1373 C CA . GLU A 1 171 ? -34.601 -29.247 74.498 1.00 88.19 171 GLU A CA 1
ATOM 1374 C C . GLU A 1 171 ? -35.078 -28.837 73.096 1.00 88.19 171 GLU A C 1
ATOM 1376 O O . GLU A 1 171 ? -34.275 -28.501 72.225 1.00 88.19 171 GLU A O 1
ATOM 1381 N N . LEU A 1 172 ? -36.398 -28.798 72.877 1.00 86.50 172 LEU A N 1
ATOM 1382 C CA . LEU A 1 172 ? -36.987 -28.334 71.624 1.00 86.50 172 LEU A CA 1
ATOM 1383 C C . LEU A 1 172 ? -36.688 -26.847 71.382 1.00 86.50 172 LEU A C 1
ATOM 1385 O O . LEU A 1 172 ? -36.362 -26.472 70.258 1.00 86.50 172 LEU A O 1
ATOM 1389 N N . ALA A 1 173 ? -36.754 -26.002 72.414 1.00 85.94 173 ALA A N 1
ATOM 1390 C CA . ALA A 1 173 ? -36.433 -24.578 72.309 1.00 85.94 173 ALA A CA 1
ATOM 1391 C C . ALA A 1 173 ? -34.942 -24.336 71.996 1.00 85.94 173 ALA A C 1
ATOM 1393 O O . ALA A 1 173 ? -34.612 -23.503 71.146 1.00 85.94 173 ALA A O 1
ATOM 1394 N N . GLU A 1 174 ? -34.036 -25.104 72.606 1.00 88.56 174 GLU A N 1
ATOM 1395 C CA . GLU A 1 174 ? -32.599 -25.063 72.293 1.00 88.56 174 GLU A CA 1
ATOM 1396 C C . GLU A 1 174 ? -32.312 -25.546 70.866 1.00 88.56 174 GLU A C 1
ATOM 1398 O O . GLU A 1 174 ? -31.576 -24.907 70.115 1.00 88.56 174 GLU A O 1
ATOM 1403 N N . LYS A 1 175 ? -32.954 -26.636 70.432 1.00 88.94 175 LYS A N 1
ATOM 1404 C CA . LYS A 1 175 ? -32.850 -27.120 69.047 1.00 88.94 175 LYS A CA 1
ATOM 1405 C C . LYS A 1 175 ? -33.387 -26.095 68.049 1.00 88.94 175 LYS A C 1
ATOM 1407 O O . LYS A 1 175 ? -32.778 -25.894 67.002 1.00 88.94 175 LYS A O 1
ATOM 1412 N N . THR A 1 176 ? -34.496 -25.431 68.372 1.00 87.25 176 THR A N 1
ATOM 1413 C CA . THR A 1 176 ? -35.118 -24.417 67.505 1.00 87.25 176 THR A CA 1
ATOM 1414 C C . THR A 1 176 ? -34.201 -23.207 67.337 1.00 87.25 176 THR A C 1
ATOM 1416 O O . THR A 1 176 ? -33.938 -22.790 66.212 1.00 87.25 176 THR A O 1
ATOM 1419 N N . THR A 1 177 ? -33.617 -22.707 68.427 1.00 88.69 177 THR A N 1
ATOM 1420 C CA . THR A 1 177 ? -32.662 -21.585 68.376 1.00 88.69 177 THR A CA 1
ATOM 1421 C C . THR A 1 177 ? -31.368 -21.950 67.639 1.00 88.69 177 THR A C 1
ATOM 1423 O O . THR A 1 177 ? -30.848 -21.137 66.875 1.00 88.69 177 THR A O 1
ATOM 1426 N N . GLN A 1 178 ? -30.876 -23.186 67.783 1.00 90.25 178 GLN A N 1
ATOM 1427 C CA . GLN A 1 178 ? -29.722 -23.689 67.029 1.00 90.25 178 GLN A CA 1
ATOM 1428 C C . GLN A 1 178 ? -30.007 -23.829 65.521 1.00 90.25 178 GLN A C 1
ATOM 1430 O O . GLN A 1 178 ? -29.136 -23.563 64.686 1.00 90.25 178 GLN A O 1
ATOM 1435 N N . VAL A 1 179 ? -31.220 -24.242 65.146 1.00 89.12 179 VAL A N 1
ATOM 1436 C CA . VAL A 1 179 ? -31.647 -24.288 63.740 1.00 89.12 179 VAL A CA 1
ATOM 1437 C C . VAL A 1 179 ? -31.755 -22.875 63.175 1.00 89.12 179 VAL A C 1
ATOM 1439 O O . VAL A 1 179 ? -31.215 -22.627 62.102 1.00 89.12 179 VAL A O 1
ATOM 1442 N N . GLU A 1 180 ? -32.358 -21.931 63.900 1.00 87.75 180 GLU A N 1
ATOM 1443 C CA . GLU A 1 180 ? -32.461 -20.528 63.475 1.00 87.75 180 GLU A CA 1
ATOM 1444 C C . GLU A 1 180 ? -31.091 -19.862 63.283 1.00 87.75 180 GLU A C 1
ATOM 1446 O O . GLU A 1 180 ? -30.892 -19.130 62.308 1.00 87.75 180 GLU A O 1
ATOM 1451 N N . SER A 1 181 ? -30.119 -20.128 64.165 1.00 87.06 181 SER A N 1
ATOM 1452 C CA . SER A 1 181 ? -28.755 -19.607 64.004 1.00 87.06 181 SER A CA 1
ATOM 1453 C C . SER A 1 181 ? -28.065 -20.198 62.774 1.00 87.06 181 SER A C 1
ATOM 1455 O O . SER A 1 181 ? -27.449 -19.465 62.002 1.00 87.06 181 SER A O 1
ATOM 1457 N N . SER A 1 182 ? -28.222 -21.506 62.556 1.00 88.38 182 SER A N 1
ATOM 1458 C CA . SER A 1 182 ? -27.670 -22.200 61.387 1.00 88.38 182 SER A CA 1
ATOM 1459 C C . SER A 1 182 ? -28.313 -21.711 60.084 1.00 88.38 182 SER A C 1
ATOM 1461 O O . SER A 1 182 ? -27.635 -21.583 59.067 1.00 88.38 182 SER A O 1
ATOM 1463 N N . LEU A 1 183 ? -29.610 -21.388 60.111 1.00 89.81 183 LEU A N 1
ATOM 1464 C CA . LEU A 1 183 ? -30.344 -20.861 58.961 1.00 89.81 183 LEU A CA 1
ATOM 1465 C C . LEU A 1 183 ? -29.854 -19.455 58.587 1.00 89.81 183 LEU A C 1
ATOM 1467 O O . LEU A 1 183 ? -29.585 -19.193 57.416 1.00 89.81 183 LEU A O 1
ATOM 1471 N N . LYS A 1 184 ? -29.630 -18.586 59.583 1.00 89.06 184 LYS A N 1
ATOM 1472 C CA . LYS A 1 184 ? -29.015 -17.262 59.376 1.00 89.06 184 LYS A CA 1
ATOM 1473 C C . LYS A 1 184 ? -27.599 -17.354 58.810 1.00 89.06 184 LYS A C 1
ATOM 1475 O O . LYS A 1 184 ? -27.248 -16.587 57.914 1.00 89.06 184 LYS A O 1
ATOM 1480 N N . GLU A 1 185 ? -26.781 -18.284 59.300 1.00 88.19 185 GLU A N 1
ATOM 1481 C CA . GLU A 1 185 ? -25.449 -18.527 58.729 1.00 88.19 185 GLU A CA 1
ATOM 1482 C C . GLU A 1 185 ? -25.532 -19.033 57.284 1.00 88.19 185 GLU A C 1
ATOM 1484 O O . GLU A 1 185 ? -24.758 -18.598 56.430 1.00 88.19 185 GLU A O 1
ATOM 1489 N N . GLN A 1 186 ? -26.497 -19.899 56.975 1.00 89.44 186 GLN A N 1
ATOM 1490 C CA . GLN A 1 186 ? -26.712 -20.400 55.621 1.00 89.44 186 GLN A CA 1
ATOM 1491 C C . GLN A 1 186 ? -27.169 -19.294 54.655 1.00 89.44 186 GLN A C 1
ATOM 1493 O O . GLN A 1 186 ? -26.706 -19.252 53.514 1.00 89.44 186 GLN A O 1
ATOM 1498 N N . GLU A 1 187 ? -28.045 -18.386 55.091 1.00 90.06 187 GLU A N 1
ATOM 1499 C CA . GLU A 1 187 ? -28.468 -17.215 54.310 1.00 90.06 187 GLU A CA 1
ATOM 1500 C C . GLU A 1 187 ? -27.310 -16.239 54.069 1.00 90.06 187 GLU A C 1
ATOM 1502 O O . GLU A 1 187 ? -27.096 -15.803 52.936 1.00 90.06 187 GLU A O 1
ATOM 1507 N N . SER A 1 188 ? -26.506 -15.975 55.102 1.00 90.62 188 SER A N 1
ATOM 1508 C CA . SER A 1 188 ? -25.259 -15.207 55.005 1.00 90.62 188 SER A CA 1
ATOM 1509 C C . SER A 1 188 ? -24.302 -15.810 53.969 1.00 90.62 188 SER A C 1
ATOM 1511 O O . SER A 1 188 ? -23.837 -15.116 53.060 1.00 90.62 188 SER A O 1
ATOM 1513 N N . MET A 1 189 ? -24.069 -17.126 54.032 1.00 90.38 189 MET A N 1
ATOM 1514 C CA . MET A 1 189 ? -23.210 -17.812 53.068 1.00 90.38 189 MET A CA 1
ATOM 1515 C C . MET A 1 189 ? -23.782 -17.792 51.650 1.00 90.38 189 MET A C 1
ATOM 1517 O O . MET A 1 189 ? -23.015 -17.603 50.710 1.00 90.38 189 MET A O 1
ATOM 1521 N N . LYS A 1 190 ? -25.103 -17.930 51.471 1.00 91.12 190 LYS A N 1
ATOM 1522 C CA . LYS A 1 190 ? -25.751 -17.793 50.155 1.00 91.12 190 LYS A CA 1
ATOM 1523 C C . LYS A 1 190 ? -25.566 -16.396 49.568 1.00 91.12 190 LYS A C 1
ATOM 1525 O O . LYS A 1 190 ? -25.243 -16.285 48.389 1.00 91.12 190 LYS A O 1
ATOM 1530 N N . SER A 1 191 ? -25.723 -15.350 50.380 1.00 89.81 191 SER A N 1
ATOM 1531 C CA . SER A 1 191 ? -25.479 -13.968 49.953 1.00 89.81 191 SER A CA 1
ATOM 1532 C C . SER A 1 191 ? -24.027 -13.770 49.513 1.00 89.81 191 SER A C 1
ATOM 1534 O O . SER A 1 191 ? -23.773 -13.234 48.436 1.00 89.81 191 SER A O 1
ATOM 1536 N N . ALA A 1 192 ? -23.068 -14.262 50.302 1.00 89.38 192 ALA A N 1
ATOM 1537 C CA . ALA A 1 192 ? -21.648 -14.179 49.968 1.00 89.38 192 ALA A CA 1
ATOM 1538 C C . ALA A 1 192 ? -21.291 -14.969 48.693 1.00 89.38 192 ALA A C 1
ATOM 1540 O O . ALA A 1 192 ? -20.448 -14.532 47.907 1.00 89.38 192 ALA A O 1
ATOM 1541 N N . LEU A 1 193 ? -21.940 -16.117 48.466 1.00 91.00 193 LEU A N 1
ATOM 1542 C CA . LEU A 1 193 ? -21.786 -16.922 47.251 1.00 91.00 193 LEU A CA 1
ATOM 1543 C C . LEU A 1 193 ? -22.303 -16.185 46.014 1.00 91.00 193 LEU A C 1
ATOM 1545 O O . LEU A 1 193 ? -21.581 -16.107 45.024 1.00 91.00 193 LEU A O 1
ATOM 1549 N N . ALA A 1 194 ? -23.496 -15.591 46.094 1.00 90.62 194 ALA A N 1
ATOM 1550 C CA . ALA A 1 194 ? -24.074 -14.808 45.003 1.00 90.62 194 ALA A CA 1
ATOM 1551 C C . ALA A 1 194 ? -23.193 -13.601 44.637 1.00 90.62 194 ALA A C 1
ATOM 1553 O O . ALA A 1 194 ? -22.996 -13.282 43.464 1.00 90.62 194 ALA A O 1
ATOM 1554 N N . GLU A 1 195 ? -22.603 -12.948 45.638 1.00 91.44 195 GLU A N 1
ATOM 1555 C CA . GLU A 1 195 ? -21.695 -11.824 45.418 1.00 91.44 195 GLU A CA 1
ATOM 1556 C C . GLU A 1 195 ? -20.361 -12.267 44.797 1.00 91.44 195 GLU A C 1
ATOM 1558 O O . GLU A 1 195 ? -19.847 -11.614 43.884 1.00 91.44 195 GLU A O 1
ATOM 1563 N N . ARG A 1 196 ? -19.836 -13.430 45.204 1.00 90.75 196 ARG A N 1
ATOM 1564 C CA . ARG A 1 196 ? -18.671 -14.052 44.561 1.00 90.75 196 ARG A CA 1
ATOM 1565 C C . ARG A 1 196 ? -18.947 -14.473 43.121 1.00 90.75 196 ARG A C 1
ATOM 1567 O O . ARG A 1 196 ? -18.096 -14.229 42.272 1.00 90.75 196 ARG A O 1
ATOM 1574 N N . GLU A 1 197 ? -20.105 -15.057 42.823 1.00 92.31 197 GLU A N 1
ATOM 1575 C CA . GLU A 1 197 ? -20.506 -15.382 41.446 1.00 92.31 197 GLU A CA 1
ATOM 1576 C C . GLU A 1 197 ? -20.589 -14.127 40.579 1.00 92.31 197 GLU A C 1
ATOM 1578 O O . GLU A 1 197 ? -20.087 -14.114 39.454 1.00 92.31 197 GLU A O 1
ATOM 1583 N N . LYS A 1 198 ? -21.141 -13.035 41.118 1.00 92.06 198 LYS A N 1
ATOM 1584 C CA . LYS A 1 198 ? -21.201 -11.750 40.417 1.00 92.06 198 LYS A CA 1
ATOM 1585 C C . LYS A 1 198 ? -19.801 -11.215 40.091 1.00 92.06 198 LYS A C 1
ATOM 1587 O O . LYS A 1 198 ? -19.558 -10.808 38.957 1.00 92.06 198 LYS A O 1
ATOM 1592 N N . GLN A 1 199 ? -18.866 -11.288 41.042 1.00 91.75 199 GLN A N 1
ATOM 1593 C CA . GLN A 1 199 ? -17.465 -10.902 40.824 1.00 91.75 199 GLN A CA 1
ATOM 1594 C C . GLN A 1 199 ? -16.759 -11.792 39.794 1.00 91.75 199 GLN A C 1
ATOM 1596 O O . GLN A 1 199 ? -16.009 -11.285 38.962 1.00 91.75 199 GLN A O 1
ATOM 1601 N N . VAL A 1 200 ? -16.989 -13.108 39.831 1.00 89.88 200 VAL A N 1
ATOM 1602 C CA . VAL A 1 200 ? -16.414 -14.047 38.856 1.00 89.88 200 VAL A CA 1
ATOM 1603 C C . VAL A 1 200 ? -16.920 -13.728 37.452 1.00 89.88 200 VAL A C 1
ATOM 1605 O O . VAL A 1 200 ? -16.103 -13.574 36.550 1.00 89.88 200 VAL A O 1
ATOM 1608 N N . ASN A 1 201 ? -18.229 -13.529 37.280 1.00 88.88 201 ASN A N 1
ATOM 1609 C CA . ASN A 1 201 ? -18.817 -13.166 35.990 1.00 88.88 201 ASN A CA 1
ATOM 1610 C C . ASN A 1 201 ? -18.261 -11.839 35.454 1.00 88.88 201 ASN A C 1
ATOM 1612 O O . ASN A 1 201 ? -17.953 -11.724 34.267 1.00 88.88 201 ASN A O 1
ATOM 1616 N N . GLU A 1 202 ? -18.077 -10.843 36.323 1.00 89.38 202 GLU A N 1
ATOM 1617 C CA . GLU A 1 202 ? -17.504 -9.555 35.932 1.00 89.38 202 GLU A CA 1
ATOM 1618 C C . GLU A 1 202 ? -16.033 -9.682 35.506 1.00 89.38 202 GLU A C 1
ATOM 1620 O O . GLU A 1 202 ? -15.629 -9.133 34.478 1.00 89.38 202 GLU A O 1
ATOM 1625 N N . LEU A 1 203 ? -15.227 -10.443 36.252 1.00 87.62 203 LEU A N 1
ATOM 1626 C CA . LEU A 1 203 ? -13.838 -10.721 35.884 1.00 87.62 203 LEU A CA 1
ATOM 1627 C C . LEU A 1 203 ? -13.744 -11.500 34.571 1.00 87.62 203 LEU A C 1
ATOM 1629 O O . LEU A 1 203 ? -12.865 -11.216 33.761 1.00 87.62 203 LEU A O 1
ATOM 1633 N N . GLN A 1 204 ? -14.659 -12.437 34.337 1.00 87.81 204 GLN A N 1
ATOM 1634 C CA . GLN A 1 204 ? -14.693 -13.259 33.132 1.00 87.81 204 GLN A CA 1
ATOM 1635 C C . GLN A 1 204 ? -15.054 -12.428 31.892 1.00 87.81 204 GLN A C 1
ATOM 1637 O O . GLN A 1 204 ? -14.381 -12.560 30.871 1.00 87.81 204 GLN A O 1
ATOM 1642 N N . MET A 1 205 ? -16.004 -11.488 32.006 1.00 86.12 205 MET A N 1
ATOM 1643 C CA . MET A 1 205 ? -16.280 -10.504 30.946 1.00 86.12 205 MET A CA 1
ATOM 1644 C C . MET A 1 205 ? -15.103 -9.556 30.690 1.00 86.12 205 MET A C 1
ATOM 1646 O O . MET A 1 205 ? -14.817 -9.205 29.546 1.00 86.12 205 MET A O 1
ATOM 1650 N N . ARG A 1 206 ? -14.399 -9.117 31.740 1.00 86.38 206 ARG A N 1
ATOM 1651 C CA . ARG A 1 206 ? -13.206 -8.272 31.566 1.00 86.38 206 ARG A CA 1
ATOM 1652 C C . ARG A 1 206 ? -12.082 -9.030 30.866 1.00 86.38 206 ARG A C 1
ATOM 1654 O O . ARG A 1 206 ? -11.403 -8.439 30.031 1.00 86.38 206 ARG A O 1
ATOM 1661 N N . LEU A 1 207 ? -11.896 -10.311 31.185 1.00 80.38 207 LEU A N 1
ATOM 1662 C CA . LEU A 1 207 ? -10.891 -11.156 30.543 1.00 80.38 207 LEU A CA 1
ATOM 1663 C C . LEU A 1 207 ? -11.190 -11.322 29.047 1.00 80.38 207 LEU A C 1
ATOM 1665 O O . LEU A 1 207 ? -10.320 -11.042 28.227 1.00 80.38 207 LEU A O 1
ATOM 1669 N N . SER A 1 208 ? -12.435 -11.663 28.688 1.00 83.25 208 SER A N 1
ATOM 1670 C CA . SER A 1 208 ? -12.836 -11.814 27.283 1.00 83.25 208 SER A CA 1
ATOM 1671 C C . SER A 1 208 ? -12.699 -10.509 26.498 1.00 83.25 208 SER A C 1
ATOM 1673 O O . SER A 1 208 ? -12.203 -10.518 25.378 1.00 83.25 208 SER A O 1
ATOM 1675 N N . ALA A 1 209 ? -13.051 -9.369 27.101 1.00 84.06 209 ALA A N 1
ATOM 1676 C CA . ALA A 1 209 ? -12.901 -8.063 26.461 1.00 84.06 209 ALA A CA 1
ATOM 1677 C C . ALA A 1 209 ? -11.429 -7.664 26.238 1.00 84.06 209 ALA A C 1
ATOM 1679 O O . ALA A 1 209 ? -11.112 -6.958 25.279 1.00 84.06 209 ALA A O 1
ATOM 1680 N N . VAL A 1 210 ? -10.516 -8.075 27.125 1.00 81.56 210 VAL A N 1
ATOM 1681 C CA . VAL A 1 210 ? -9.073 -7.850 26.945 1.00 81.56 210 VAL A CA 1
ATOM 1682 C C . VAL A 1 210 ? -8.528 -8.731 25.826 1.00 81.56 210 VAL A C 1
ATOM 1684 O O . VAL A 1 210 ? -7.772 -8.231 24.992 1.00 81.56 210 VAL A O 1
ATOM 1687 N N . ASP A 1 211 ? -8.937 -9.998 25.776 1.00 82.81 211 ASP A N 1
ATOM 1688 C CA . ASP A 1 211 ? -8.531 -10.921 24.716 1.00 82.81 211 ASP A CA 1
ATOM 1689 C C . ASP A 1 211 ? -9.045 -10.457 23.345 1.00 82.81 211 ASP A C 1
ATOM 1691 O O . ASP A 1 211 ? -8.264 -10.397 22.397 1.00 82.81 211 ASP A O 1
ATOM 1695 N N . GLU A 1 212 ? -10.301 -10.008 23.245 1.00 82.19 212 GLU A N 1
ATOM 1696 C CA . GLU A 1 212 ? -10.856 -9.426 22.014 1.00 82.19 212 GLU A CA 1
ATOM 1697 C C . GLU A 1 212 ? -10.096 -8.174 21.569 1.00 82.19 212 GLU A C 1
ATOM 1699 O O . GLU A 1 212 ? -9.689 -8.079 20.413 1.00 82.19 212 GLU A O 1
ATOM 1704 N N . LYS A 1 213 ? -9.827 -7.227 22.479 1.00 85.38 213 LYS A N 1
ATOM 1705 C CA . LYS A 1 213 ? -9.063 -6.013 22.141 1.00 85.38 213 LYS A CA 1
ATOM 1706 C C . LYS A 1 213 ? -7.650 -6.328 21.670 1.00 85.38 213 LYS A C 1
ATOM 1708 O O . LYS A 1 213 ? -7.143 -5.666 20.767 1.00 85.38 213 LYS A O 1
ATOM 1713 N N . LYS A 1 214 ? -7.000 -7.312 22.291 1.00 86.62 214 LYS A N 1
ATOM 1714 C CA . LYS A 1 214 ? -5.648 -7.725 21.919 1.00 86.62 214 LYS A CA 1
ATOM 1715 C C . LYS A 1 214 ? -5.637 -8.400 20.546 1.00 86.62 214 LYS A C 1
ATOM 1717 O O . LYS A 1 214 ? -4.776 -8.075 19.735 1.00 86.62 214 LYS A O 1
ATOM 1722 N N . MET A 1 215 ? -6.612 -9.268 20.279 1.00 79.62 215 MET A N 1
ATOM 1723 C CA . MET A 1 215 ? -6.792 -9.918 18.979 1.00 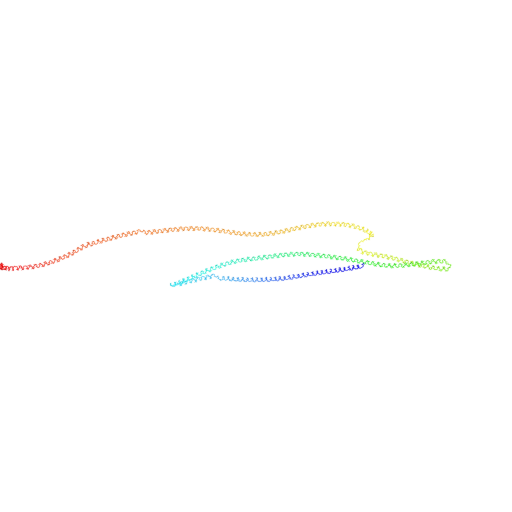79.62 215 MET A CA 1
ATOM 1724 C C . MET A 1 215 ? -7.105 -8.906 17.873 1.00 79.62 215 MET A C 1
ATOM 1726 O O . MET A 1 215 ? -6.534 -8.998 16.789 1.00 79.62 215 MET A O 1
ATOM 1730 N N . GLU A 1 216 ? -7.963 -7.916 18.137 1.00 81.75 216 GLU A N 1
ATOM 1731 C CA . GLU A 1 216 ? -8.302 -6.887 17.148 1.00 81.75 216 GLU A CA 1
ATOM 1732 C C . GLU A 1 216 ? -7.093 -5.990 16.844 1.00 81.75 216 GLU A C 1
ATOM 1734 O O . GLU A 1 216 ? -6.812 -5.723 15.679 1.00 81.75 216 GLU A O 1
ATOM 1739 N N . ALA A 1 217 ? -6.309 -5.611 17.861 1.00 86.19 217 ALA A N 1
ATOM 1740 C CA . ALA A 1 217 ? -5.074 -4.848 17.667 1.00 86.19 217 ALA A CA 1
ATOM 1741 C C . ALA A 1 217 ? -4.011 -5.632 16.873 1.00 86.19 217 ALA A C 1
ATOM 1743 O O . ALA A 1 217 ? -3.327 -5.067 16.020 1.00 86.19 217 ALA A O 1
ATOM 1744 N N . GLU A 1 218 ? -3.868 -6.936 17.128 1.00 81.75 218 GLU A N 1
ATOM 1745 C CA . GLU A 1 218 ? -2.941 -7.804 16.390 1.00 81.75 218 GLU A CA 1
ATOM 1746 C C . GLU A 1 218 ? -3.395 -8.007 14.936 1.00 81.75 218 GLU A C 1
ATOM 1748 O O . GLU A 1 218 ? -2.586 -7.924 14.011 1.00 81.75 218 GLU A O 1
ATOM 1753 N N . LYS A 1 219 ? -4.702 -8.174 14.713 1.00 82.81 219 LYS A N 1
ATOM 1754 C CA . LYS A 1 219 ? -5.310 -8.221 13.380 1.00 82.81 219 LYS A CA 1
ATOM 1755 C C . LYS A 1 219 ? -5.094 -6.917 12.613 1.00 82.81 219 LYS A C 1
ATOM 1757 O O . LYS A 1 219 ? -4.702 -6.966 11.451 1.00 82.81 219 LYS A O 1
ATOM 1762 N N . GLU A 1 220 ? -5.301 -5.767 13.249 1.00 88.25 220 GLU A N 1
ATOM 1763 C CA . GLU A 1 220 ? -5.106 -4.453 12.631 1.00 88.25 220 GLU A CA 1
ATOM 1764 C C . GLU A 1 220 ? -3.630 -4.215 12.269 1.00 88.25 220 GLU A C 1
ATOM 1766 O O . GLU A 1 220 ? -3.330 -3.743 11.170 1.00 88.25 220 GLU A O 1
ATOM 1771 N N . ALA A 1 221 ? -2.696 -4.627 13.135 1.00 86.19 221 ALA A N 1
ATOM 1772 C CA . ALA A 1 221 ? -1.261 -4.583 12.854 1.00 86.19 221 ALA A CA 1
ATOM 1773 C C . ALA A 1 221 ? -0.877 -5.463 11.651 1.00 86.19 221 ALA A C 1
ATOM 1775 O O . ALA A 1 221 ? -0.248 -4.976 10.710 1.00 86.19 221 ALA A O 1
ATOM 1776 N N . LEU A 1 222 ? -1.319 -6.726 11.628 1.00 86.44 222 LEU A N 1
ATOM 1777 C CA . LEU A 1 222 ? -1.074 -7.641 10.506 1.00 86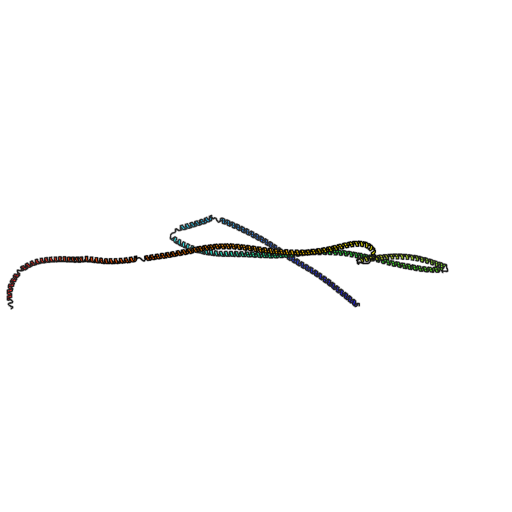.44 222 LEU A CA 1
ATOM 1778 C C . LEU A 1 222 ? -1.691 -7.126 9.202 1.00 86.44 222 LEU A C 1
ATOM 1780 O O . LEU A 1 222 ? -1.083 -7.227 8.138 1.00 86.44 222 LEU A O 1
ATOM 1784 N N . GLN A 1 223 ? -2.883 -6.537 9.268 1.00 88.81 223 GLN A N 1
ATOM 1785 C CA . GLN A 1 223 ? -3.548 -5.965 8.102 1.00 88.81 223 GLN A CA 1
ATOM 1786 C C . GLN A 1 223 ? -2.765 -4.768 7.547 1.00 88.81 223 GLN A C 1
ATOM 1788 O O . GLN A 1 223 ? -2.635 -4.629 6.329 1.00 88.81 223 GLN A O 1
ATOM 1793 N N . LYS A 1 224 ? -2.165 -3.955 8.423 1.00 90.62 224 LYS A N 1
ATOM 1794 C CA . LYS A 1 224 ? -1.273 -2.852 8.042 1.00 90.62 224 LYS A CA 1
ATOM 1795 C C . LYS A 1 224 ? 0.001 -3.353 7.355 1.00 90.62 224 LYS A C 1
ATOM 1797 O O . LYS A 1 224 ? 0.383 -2.805 6.321 1.00 90.62 224 LYS A O 1
ATOM 1802 N N . ASP A 1 225 ? 0.604 -4.425 7.866 1.00 89.31 225 ASP A N 1
ATOM 1803 C CA . ASP A 1 225 ? 1.791 -5.056 7.274 1.00 89.31 225 ASP A CA 1
ATOM 1804 C C . ASP A 1 225 ? 1.494 -5.695 5.908 1.00 89.31 225 ASP A C 1
ATOM 1806 O O . ASP A 1 225 ? 2.295 -5.585 4.974 1.00 89.31 225 ASP A O 1
ATOM 1810 N N . VAL A 1 226 ? 0.318 -6.314 5.751 1.00 89.69 226 VAL A N 1
ATOM 1811 C CA . VAL A 1 226 ? -0.151 -6.856 4.465 1.00 89.69 226 VAL A CA 1
ATOM 1812 C C . VAL A 1 226 ? -0.343 -5.739 3.445 1.00 89.69 226 VAL A C 1
ATOM 1814 O O . VAL A 1 226 ? 0.113 -5.866 2.308 1.00 89.69 226 VAL A O 1
ATOM 1817 N N . VAL A 1 227 ? -0.973 -4.626 3.835 1.00 91.00 227 VAL A N 1
ATOM 1818 C CA . VAL A 1 227 ? -1.129 -3.459 2.954 1.00 91.00 227 VAL A CA 1
ATOM 1819 C C . VAL A 1 227 ? 0.239 -2.906 2.550 1.00 91.00 227 VAL A C 1
ATOM 1821 O O . VAL A 1 227 ? 0.468 -2.683 1.364 1.00 91.00 227 VAL A O 1
ATOM 1824 N N . ALA A 1 228 ? 1.173 -2.761 3.494 1.00 89.62 228 ALA A N 1
ATOM 1825 C CA . ALA A 1 228 ? 2.529 -2.303 3.198 1.00 89.62 228 ALA A CA 1
ATOM 1826 C C . ALA A 1 228 ? 3.268 -3.243 2.227 1.00 89.62 228 ALA A C 1
ATOM 1828 O O . ALA A 1 228 ? 3.850 -2.775 1.248 1.00 89.62 228 ALA A O 1
ATOM 1829 N N . SER A 1 229 ? 3.198 -4.563 2.441 1.00 88.25 229 SER A N 1
ATOM 1830 C CA . SER A 1 229 ? 3.776 -5.549 1.513 1.00 88.25 229 SER A CA 1
ATOM 1831 C C . SER A 1 229 ? 3.147 -5.475 0.127 1.00 88.25 229 SER A C 1
ATOM 1833 O O . SER A 1 229 ? 3.869 -5.506 -0.866 1.00 88.25 229 SER A O 1
ATOM 1835 N N . ASN A 1 230 ? 1.824 -5.340 0.035 1.00 91.50 230 ASN A N 1
ATOM 1836 C CA . ASN A 1 230 ? 1.131 -5.245 -1.248 1.00 91.50 230 ASN A CA 1
ATOM 1837 C C . ASN A 1 230 ? 1.534 -3.987 -2.028 1.00 91.50 230 ASN A C 1
ATOM 1839 O O . ASN A 1 230 ? 1.718 -4.067 -3.242 1.00 91.50 230 ASN A O 1
ATOM 1843 N N . THR A 1 231 ? 1.742 -2.857 -1.347 1.00 92.50 231 THR A N 1
ATOM 1844 C CA . THR A 1 231 ? 2.271 -1.636 -1.973 1.00 92.50 231 THR A CA 1
ATOM 1845 C C . THR A 1 231 ? 3.674 -1.864 -2.533 1.00 92.50 231 THR A C 1
ATOM 1847 O O . THR A 1 231 ? 3.925 -1.557 -3.696 1.00 92.50 231 THR A O 1
ATOM 1850 N N . VAL A 1 232 ? 4.571 -2.487 -1.760 1.00 92.12 232 VAL A N 1
ATOM 1851 C CA . VAL A 1 232 ? 5.932 -2.815 -2.225 1.00 92.12 232 VAL A CA 1
ATOM 1852 C C . VAL A 1 232 ? 5.901 -3.788 -3.409 1.00 92.12 232 VAL A C 1
ATOM 1854 O O . VAL A 1 232 ? 6.657 -3.625 -4.365 1.00 92.12 232 VAL A O 1
ATOM 1857 N N . ILE A 1 233 ? 5.017 -4.788 -3.386 1.00 91.75 233 ILE A N 1
ATOM 1858 C CA . ILE A 1 233 ? 4.831 -5.722 -4.504 1.00 91.75 233 ILE A CA 1
ATOM 1859 C C . ILE A 1 233 ? 4.354 -4.975 -5.756 1.00 91.75 233 ILE A C 1
ATOM 1861 O O . ILE A 1 233 ? 4.865 -5.236 -6.844 1.00 91.75 233 ILE A O 1
ATOM 1865 N N . ALA A 1 234 ? 3.416 -4.035 -5.622 1.00 90.81 234 ALA A N 1
ATOM 1866 C CA . ALA A 1 234 ? 2.939 -3.225 -6.740 1.00 90.81 234 ALA A CA 1
ATOM 1867 C C . ALA A 1 234 ? 4.063 -2.364 -7.345 1.00 90.81 234 ALA A C 1
ATOM 1869 O O . ALA A 1 234 ? 4.245 -2.373 -8.562 1.00 90.81 234 ALA A O 1
ATOM 1870 N N . GLU A 1 235 ? 4.868 -1.701 -6.509 1.00 91.56 235 GLU A N 1
ATOM 1871 C CA . GLU A 1 235 ? 6.035 -0.923 -6.950 1.00 91.56 235 GLU A CA 1
ATOM 1872 C C . GLU A 1 235 ? 7.076 -1.797 -7.668 1.00 91.56 235 GLU A C 1
ATOM 1874 O O . GLU A 1 235 ? 7.600 -1.426 -8.722 1.00 91.56 235 GLU A O 1
ATOM 1879 N N . LEU A 1 236 ? 7.365 -2.988 -7.131 1.00 91.81 236 LEU A N 1
ATOM 1880 C CA . LEU A 1 236 ? 8.287 -3.938 -7.758 1.00 91.81 236 LEU A CA 1
ATOM 1881 C C . LEU A 1 236 ? 7.752 -4.461 -9.096 1.00 91.81 236 LEU A C 1
ATOM 1883 O O . LEU A 1 236 ? 8.526 -4.595 -10.044 1.00 91.81 236 LEU A O 1
ATOM 1887 N N . ASN A 1 237 ? 6.449 -4.721 -9.199 1.00 93.00 237 ASN A N 1
ATOM 1888 C CA . ASN A 1 237 ? 5.822 -5.156 -10.446 1.00 93.00 237 ASN A CA 1
ATOM 1889 C C . ASN A 1 237 ? 5.879 -4.066 -11.518 1.00 93.00 237 ASN A C 1
ATOM 1891 O O . ASN A 1 237 ? 6.284 -4.354 -12.643 1.00 93.00 237 ASN A O 1
ATOM 1895 N N . GLN A 1 238 ? 5.578 -2.815 -11.161 1.00 93.75 238 GLN A N 1
ATOM 1896 C CA . GLN A 1 238 ? 5.727 -1.684 -12.077 1.00 93.75 238 GLN A CA 1
ATOM 1897 C C . GLN A 1 238 ? 7.176 -1.562 -12.570 1.00 93.75 238 GLN A C 1
ATOM 1899 O O . GLN A 1 238 ? 7.430 -1.440 -13.769 1.00 93.75 238 GLN A O 1
ATOM 1904 N N . LYS A 1 239 ? 8.150 -1.671 -11.661 1.00 95.00 239 LYS A N 1
ATOM 1905 C CA . LYS A 1 239 ? 9.572 -1.598 -12.015 1.00 95.00 239 LYS A CA 1
ATOM 1906 C C . LYS A 1 239 ? 10.015 -2.747 -12.924 1.00 95.00 239 LYS A C 1
ATOM 1908 O O . LYS A 1 239 ? 10.842 -2.545 -13.812 1.00 95.00 239 LYS A O 1
ATOM 1913 N N . ASN A 1 240 ? 9.467 -3.946 -12.732 1.00 90.56 240 ASN A N 1
ATOM 1914 C CA . ASN A 1 240 ? 9.717 -5.085 -13.614 1.00 90.56 240 ASN A CA 1
ATOM 1915 C C . ASN A 1 240 ? 9.133 -4.861 -15.016 1.00 90.56 240 ASN A C 1
ATOM 1917 O O . ASN A 1 240 ? 9.792 -5.199 -16.000 1.00 90.56 240 ASN A O 1
ATOM 1921 N N . GLU A 1 241 ? 7.945 -4.264 -15.135 1.00 93.81 241 GLU A N 1
ATOM 1922 C CA . GLU A 1 241 ? 7.378 -3.890 -16.437 1.00 93.81 241 GLU A CA 1
ATOM 1923 C C . GLU A 1 241 ? 8.236 -2.840 -17.154 1.00 93.81 241 GLU A C 1
ATOM 1925 O O . GLU A 1 241 ? 8.521 -2.986 -18.344 1.00 93.81 241 GLU A O 1
ATOM 1930 N N . GLU A 1 242 ? 8.698 -1.812 -16.438 1.00 93.00 242 GLU A N 1
ATOM 1931 C CA . GLU A 1 242 ? 9.593 -0.782 -16.983 1.00 93.00 242 GLU A CA 1
ATOM 1932 C C . GLU A 1 242 ? 10.919 -1.383 -17.474 1.00 93.00 242 GLU A C 1
ATOM 1934 O O . GLU A 1 242 ? 11.353 -1.107 -18.595 1.00 93.00 242 GLU A O 1
ATOM 1939 N N . LEU A 1 243 ? 11.539 -2.263 -16.680 1.00 92.62 243 LEU A N 1
ATOM 1940 C CA . LEU A 1 243 ? 12.762 -2.970 -17.072 1.00 92.62 243 LEU A CA 1
ATOM 1941 C C . LEU A 1 243 ? 12.544 -3.892 -18.277 1.00 92.62 243 LEU A C 1
ATOM 1943 O O . LEU A 1 243 ? 13.429 -4.009 -19.124 1.00 92.62 243 LEU A O 1
ATOM 1947 N N . THR A 1 244 ? 11.377 -4.530 -18.371 1.00 93.88 244 THR A N 1
ATOM 1948 C CA . THR A 1 244 ? 11.033 -5.400 -19.503 1.00 93.88 244 THR A CA 1
ATOM 1949 C C . THR A 1 244 ? 10.930 -4.592 -20.795 1.00 93.88 244 THR A C 1
ATOM 1951 O O . THR A 1 244 ? 11.549 -4.965 -21.790 1.00 93.88 244 THR A O 1
ATOM 1954 N N . LYS A 1 245 ? 10.253 -3.436 -20.762 1.00 94.69 245 LYS A N 1
ATOM 1955 C CA . LYS A 1 245 ? 10.174 -2.519 -21.912 1.00 94.69 245 LYS A CA 1
ATOM 1956 C C . LYS A 1 245 ? 11.555 -2.018 -22.337 1.00 94.69 245 LYS A C 1
ATOM 1958 O O . LYS A 1 245 ? 11.895 -2.090 -23.514 1.00 94.69 245 LYS A O 1
ATOM 1963 N N . ALA A 1 246 ? 12.389 -1.596 -21.384 1.00 91.12 246 ALA A N 1
ATOM 1964 C CA . ALA A 1 246 ? 13.747 -1.135 -21.680 1.00 91.12 246 ALA A CA 1
ATOM 1965 C C . ALA A 1 246 ? 14.621 -2.235 -22.317 1.00 91.12 246 ALA A C 1
ATOM 1967 O O . ALA A 1 246 ? 15.416 -1.966 -23.217 1.00 91.12 246 ALA A O 1
ATOM 1968 N N . LEU A 1 247 ? 14.470 -3.491 -21.880 1.00 92.00 247 LEU A N 1
ATOM 1969 C CA . LEU A 1 247 ? 15.169 -4.629 -22.484 1.00 92.00 247 LEU A CA 1
ATOM 1970 C C . LEU A 1 247 ? 14.706 -4.911 -23.919 1.00 92.00 247 LEU A C 1
ATOM 1972 O O . LEU A 1 247 ? 15.532 -5.272 -24.757 1.00 92.00 247 LEU A O 1
ATOM 1976 N N . GLU A 1 248 ? 13.414 -4.768 -24.213 1.00 94.06 248 GLU A N 1
ATOM 1977 C CA . GLU A 1 248 ? 12.885 -4.920 -25.574 1.00 94.06 248 GLU A CA 1
ATOM 1978 C C . GLU A 1 248 ? 13.392 -3.817 -26.511 1.00 94.06 248 GLU A C 1
ATOM 1980 O O . GLU A 1 248 ? 13.816 -4.112 -27.630 1.00 94.06 248 GLU A O 1
ATOM 1985 N N . GLU A 1 249 ? 13.440 -2.568 -26.042 1.00 92.94 249 GLU A N 1
ATOM 1986 C CA . GLU A 1 249 ? 13.994 -1.442 -26.803 1.00 92.94 249 GLU A CA 1
ATOM 1987 C C . GLU A 1 249 ? 15.482 -1.639 -27.123 1.00 92.94 249 GLU A C 1
ATOM 1989 O O . GLU A 1 249 ? 15.901 -1.449 -28.267 1.00 92.94 249 GLU A O 1
ATOM 1994 N N . LEU A 1 250 ? 16.277 -2.083 -26.143 1.00 92.50 250 LEU A N 1
ATOM 1995 C CA . LEU A 1 250 ? 17.700 -2.363 -26.347 1.00 92.50 250 LEU A CA 1
ATOM 1996 C C . LEU A 1 250 ? 17.933 -3.506 -27.342 1.00 92.50 250 LEU A C 1
ATOM 1998 O O . LEU A 1 250 ? 18.826 -3.399 -28.181 1.00 92.50 250 LEU A O 1
ATOM 2002 N N . LYS A 1 251 ? 17.119 -4.569 -27.298 1.00 93.69 251 LYS A N 1
ATOM 2003 C CA . LYS A 1 251 ? 17.189 -5.661 -28.285 1.00 93.69 251 LYS A CA 1
ATOM 2004 C C . LYS A 1 251 ? 16.876 -5.173 -29.697 1.00 93.69 251 LYS A C 1
ATOM 2006 O O . LYS A 1 251 ? 17.567 -5.546 -30.642 1.00 93.69 251 LYS A O 1
ATOM 2011 N N . LEU A 1 252 ? 15.862 -4.320 -29.848 1.00 93.25 252 LEU A N 1
ATOM 2012 C CA . LEU A 1 252 ? 15.513 -3.748 -31.148 1.00 93.25 252 LEU A CA 1
ATOM 2013 C C . LEU A 1 252 ? 16.650 -2.873 -31.701 1.00 93.25 252 LEU A C 1
ATOM 2015 O O . LEU A 1 252 ? 16.906 -2.880 -32.907 1.00 93.25 252 LEU A O 1
ATOM 2019 N N . GLU A 1 253 ? 17.337 -2.123 -30.839 1.00 90.31 253 GLU A N 1
ATOM 2020 C CA . GLU A 1 253 ? 18.485 -1.306 -31.239 1.00 90.31 253 GLU A CA 1
ATOM 2021 C C . GLU A 1 253 ? 19.707 -2.161 -31.609 1.00 90.31 253 GLU A C 1
ATOM 2023 O O . GLU A 1 253 ? 20.355 -1.897 -32.622 1.00 90.31 253 GLU A O 1
ATOM 2028 N N . GLU A 1 254 ? 19.977 -3.242 -30.874 1.00 89.50 254 GLU A N 1
ATOM 2029 C CA . GLU A 1 254 ? 21.020 -4.216 -31.221 1.00 89.50 254 GLU A CA 1
ATOM 2030 C C . GLU A 1 254 ? 20.774 -4.851 -32.603 1.00 89.50 254 GLU A C 1
ATOM 2032 O O . GLU A 1 254 ? 21.690 -4.940 -33.429 1.00 89.50 254 GLU A O 1
ATOM 2037 N N . GLU A 1 255 ? 19.528 -5.223 -32.914 1.00 92.56 255 GLU A N 1
ATOM 2038 C CA . GLU A 1 255 ? 19.163 -5.734 -34.239 1.00 92.56 255 GLU A CA 1
ATOM 2039 C C . GLU A 1 255 ? 19.382 -4.698 -35.352 1.00 92.56 255 GLU A C 1
ATOM 2041 O O . GLU A 1 255 ? 19.887 -5.042 -36.426 1.00 92.56 255 GLU A O 1
ATOM 2046 N N . LYS A 1 256 ? 19.031 -3.426 -35.119 1.00 92.00 256 LYS A N 1
ATOM 2047 C CA . LYS A 1 256 ? 19.270 -2.343 -36.090 1.00 92.00 256 LYS A CA 1
ATOM 2048 C C . LYS A 1 256 ? 20.759 -2.138 -36.352 1.00 92.00 256 LYS A C 1
ATOM 2050 O O . LYS A 1 256 ? 21.158 -2.058 -37.514 1.00 92.00 256 LYS A O 1
ATOM 2055 N N . GLN A 1 257 ? 21.574 -2.090 -35.297 1.00 90.00 257 GLN A N 1
ATOM 2056 C CA . GLN A 1 257 ? 23.028 -1.948 -35.413 1.00 90.00 257 GLN A CA 1
ATOM 2057 C C . GLN A 1 257 ? 23.642 -3.129 -36.172 1.00 90.00 257 GLN A C 1
ATOM 2059 O O . GLN A 1 257 ? 24.469 -2.928 -37.059 1.00 90.00 257 GLN A O 1
ATOM 2064 N N . THR A 1 258 ? 23.177 -4.352 -35.906 1.00 91.44 258 THR A N 1
ATOM 2065 C CA . THR A 1 258 ? 23.629 -5.556 -36.621 1.00 91.44 258 THR A CA 1
ATOM 2066 C C . THR A 1 258 ? 23.337 -5.456 -38.121 1.00 91.44 258 THR A C 1
ATOM 2068 O O . THR A 1 258 ? 24.238 -5.638 -38.938 1.00 91.44 258 THR A O 1
ATOM 2071 N N . ARG A 1 259 ? 22.111 -5.064 -38.504 1.00 91.25 259 ARG A N 1
ATOM 2072 C CA . ARG A 1 259 ? 21.746 -4.879 -39.922 1.00 91.25 259 ARG A CA 1
ATOM 2073 C C . ARG A 1 259 ? 22.578 -3.787 -40.602 1.00 91.25 259 ARG A C 1
ATOM 2075 O O . ARG A 1 259 ? 22.937 -3.935 -41.770 1.00 91.25 259 ARG A O 1
ATOM 2082 N N . LEU A 1 260 ? 22.890 -2.702 -39.889 1.00 89.00 260 LEU A N 1
ATOM 2083 C CA . LEU A 1 260 ? 23.730 -1.624 -40.414 1.00 89.00 260 LEU A CA 1
ATOM 2084 C C . LEU A 1 260 ? 25.159 -2.110 -40.685 1.00 89.00 260 LEU A C 1
ATOM 2086 O O . LEU A 1 260 ? 25.698 -1.849 -41.761 1.00 89.00 260 LEU A O 1
ATOM 2090 N N . VAL A 1 261 ? 25.748 -2.849 -39.742 1.00 87.00 261 VAL A N 1
ATOM 2091 C CA . VAL A 1 261 ? 27.091 -3.427 -39.886 1.00 87.00 261 VAL A CA 1
ATOM 2092 C C . VAL A 1 261 ? 27.142 -4.410 -41.056 1.00 87.00 261 VAL A C 1
ATOM 2094 O O . VAL A 1 261 ? 28.072 -4.350 -41.863 1.00 87.00 261 VAL A O 1
ATOM 2097 N N . ASP A 1 262 ? 26.130 -5.265 -41.208 1.00 89.88 262 ASP A N 1
ATOM 2098 C CA . ASP A 1 262 ? 26.054 -6.206 -42.329 1.00 89.88 262 ASP A CA 1
ATOM 2099 C C . ASP A 1 262 ? 25.967 -5.480 -43.680 1.00 89.88 262 ASP A C 1
ATOM 2101 O O . ASP A 1 262 ? 26.672 -5.839 -44.629 1.00 89.88 262 ASP A O 1
ATOM 2105 N N . SER A 1 263 ? 25.173 -4.406 -43.758 1.00 85.94 263 SER A N 1
ATOM 2106 C CA . SER A 1 263 ? 25.092 -3.568 -44.959 1.00 85.94 263 SER A CA 1
ATOM 2107 C C . SER A 1 263 ? 26.426 -2.889 -45.280 1.00 85.94 263 SER A C 1
ATOM 2109 O O . SER A 1 263 ? 26.833 -2.871 -46.440 1.00 85.94 263 SER A O 1
ATOM 2111 N N . GLN A 1 264 ? 27.121 -2.337 -44.281 1.00 86.25 264 GLN A N 1
ATOM 2112 C CA . GLN A 1 264 ? 28.428 -1.700 -44.478 1.00 86.25 264 GLN A CA 1
ATOM 2113 C C . GLN A 1 264 ? 29.482 -2.708 -44.948 1.00 86.25 264 GLN A C 1
ATOM 2115 O O . GLN A 1 264 ? 30.268 -2.412 -45.848 1.00 86.25 264 GLN A O 1
ATOM 2120 N N . LYS A 1 265 ? 29.465 -3.922 -44.388 1.00 86.62 265 LYS A N 1
ATOM 2121 C CA . LYS A 1 265 ? 30.372 -5.006 -44.774 1.00 86.62 265 LYS A CA 1
ATOM 2122 C C . LYS A 1 265 ? 30.144 -5.463 -46.217 1.00 86.62 265 LYS A C 1
ATOM 2124 O O . LYS A 1 265 ? 31.112 -5.742 -46.921 1.00 86.62 265 LYS A O 1
ATOM 2129 N N . ALA A 1 266 ? 28.890 -5.511 -46.672 1.00 85.88 266 ALA A N 1
ATOM 2130 C CA . ALA A 1 266 ? 28.566 -5.821 -48.064 1.00 85.88 266 ALA A CA 1
ATOM 2131 C C . ALA A 1 266 ? 29.094 -4.746 -49.032 1.00 85.88 266 ALA A C 1
ATOM 2133 O O . ALA A 1 266 ? 29.711 -5.088 -50.040 1.00 85.88 266 ALA A O 1
ATOM 2134 N N . SER A 1 267 ? 28.918 -3.462 -48.700 1.00 80.56 267 SER A N 1
ATOM 2135 C CA . SER A 1 267 ? 29.425 -2.349 -49.515 1.00 80.56 267 SER A CA 1
ATOM 2136 C C . SER A 1 267 ? 30.953 -2.328 -49.602 1.00 80.56 267 SER A C 1
ATOM 2138 O O . SER A 1 267 ? 31.495 -2.132 -50.686 1.00 80.56 267 SER A O 1
ATOM 2140 N N . LEU A 1 268 ? 31.652 -2.577 -48.487 1.00 83.00 268 LEU A N 1
ATOM 2141 C CA . LEU A 1 268 ? 33.117 -2.653 -48.468 1.00 83.00 268 LEU A CA 1
ATOM 2142 C C . LEU A 1 268 ? 33.628 -3.775 -49.381 1.00 83.00 268 LEU A C 1
ATOM 2144 O O . LEU A 1 268 ? 34.538 -3.556 -50.174 1.00 83.00 268 LEU A O 1
ATOM 2148 N N . LYS A 1 269 ? 33.000 -4.955 -49.318 1.00 87.56 269 LYS A N 1
ATOM 2149 C CA . LYS A 1 269 ? 33.393 -6.103 -50.140 1.00 87.56 269 LYS A CA 1
ATOM 2150 C C . LYS A 1 269 ? 33.269 -5.812 -51.641 1.00 87.56 269 LYS A C 1
ATOM 2152 O O . LYS A 1 269 ? 34.152 -6.181 -52.406 1.00 87.56 269 LYS A O 1
ATOM 2157 N N . LEU A 1 270 ? 32.203 -5.126 -52.060 1.00 82.88 270 LEU A N 1
ATOM 2158 C CA . LEU A 1 270 ? 32.032 -4.721 -53.461 1.00 82.88 270 LEU A CA 1
ATOM 2159 C C . LEU A 1 270 ? 33.117 -3.734 -53.913 1.00 82.88 270 LEU A C 1
ATOM 2161 O O . LEU A 1 270 ? 33.605 -3.842 -55.036 1.00 82.88 270 LEU A O 1
ATOM 2165 N N . ALA A 1 271 ? 33.517 -2.800 -53.046 1.00 75.81 271 ALA A N 1
ATOM 2166 C CA . ALA A 1 271 ? 34.600 -1.864 -53.343 1.00 75.81 271 ALA A CA 1
ATOM 2167 C C . ALA A 1 271 ? 35.960 -2.580 -53.461 1.00 75.81 271 ALA A C 1
ATOM 2169 O O . ALA A 1 271 ? 36.716 -2.314 -54.393 1.00 75.81 271 ALA A O 1
ATOM 2170 N N . GLU A 1 272 ? 36.252 -3.535 -52.571 1.00 78.81 272 GLU A N 1
ATOM 2171 C CA . GLU A 1 272 ? 37.465 -4.365 -52.646 1.00 78.81 272 GLU A CA 1
ATOM 2172 C C . GLU A 1 272 ? 37.524 -5.169 -53.958 1.00 78.81 272 GLU A C 1
ATOM 2174 O O . GLU A 1 272 ? 38.555 -5.176 -54.634 1.00 78.81 272 GLU A O 1
ATOM 2179 N N . GLU A 1 273 ? 36.406 -5.781 -54.368 1.00 85.19 273 GLU A N 1
ATOM 2180 C CA . GLU A 1 273 ? 36.301 -6.522 -55.634 1.00 85.19 273 GLU A CA 1
ATOM 2181 C C . GLU A 1 273 ? 36.529 -5.613 -56.864 1.00 85.19 273 GLU A C 1
ATOM 2183 O O . GLU A 1 273 ? 37.183 -6.021 -57.830 1.00 85.19 273 GLU A O 1
ATOM 2188 N N . GLN A 1 274 ? 36.050 -4.362 -56.831 1.00 82.69 274 GLN A N 1
ATOM 2189 C CA . GLN A 1 274 ? 36.275 -3.380 -57.902 1.00 82.69 274 GLN A CA 1
ATOM 2190 C C . GLN A 1 274 ? 37.752 -2.973 -58.019 1.00 82.69 274 GLN A C 1
ATOM 2192 O O . GLN A 1 274 ? 38.307 -2.978 -59.124 1.00 82.69 274 GLN A O 1
ATOM 2197 N N . VAL A 1 275 ? 38.417 -2.694 -56.894 1.00 79.31 275 VAL A N 1
ATOM 2198 C CA . VAL A 1 275 ? 39.845 -2.328 -56.865 1.00 79.31 275 VAL A CA 1
ATOM 2199 C C . VAL A 1 275 ? 40.730 -3.475 -57.365 1.00 79.31 275 VAL A C 1
ATOM 2201 O O . VAL A 1 275 ? 41.674 -3.247 -58.133 1.00 79.31 275 VAL A O 1
ATOM 2204 N N . GLU A 1 276 ? 40.416 -4.721 -56.996 1.00 82.44 276 GLU A N 1
ATOM 2205 C CA . GLU A 1 276 ? 41.150 -5.894 -57.481 1.00 82.44 276 GLU A CA 1
ATOM 2206 C C . GLU A 1 276 ? 41.013 -6.050 -59.008 1.00 82.44 276 GLU A C 1
ATOM 2208 O O . GLU A 1 276 ? 41.999 -6.315 -59.705 1.00 82.44 276 GLU A O 1
ATOM 2213 N N . SER A 1 277 ? 39.809 -5.833 -59.550 1.00 82.62 277 SER A N 1
ATOM 2214 C CA . SER A 1 277 ? 39.559 -5.890 -60.996 1.00 82.62 277 SER A CA 1
ATOM 2215 C C . SER A 1 277 ? 40.338 -4.820 -61.765 1.00 82.62 277 SER A C 1
ATOM 2217 O O . SER A 1 277 ? 40.905 -5.115 -62.819 1.00 82.62 277 SER A O 1
ATOM 2219 N N . MET A 1 278 ? 40.384 -3.583 -61.261 1.00 80.62 278 MET A N 1
ATOM 2220 C CA . MET A 1 278 ? 41.150 -2.506 -61.899 1.00 80.62 278 MET A CA 1
ATOM 2221 C C . MET A 1 278 ? 42.656 -2.782 -61.874 1.00 80.62 278 MET A C 1
ATOM 2223 O O . MET A 1 278 ? 43.337 -2.566 -62.876 1.00 80.62 278 MET A O 1
ATOM 2227 N N . SER A 1 279 ? 43.170 -3.323 -60.767 1.00 81.31 279 SER A N 1
ATOM 2228 C CA . SER A 1 279 ? 44.593 -3.656 -60.625 1.00 81.31 279 SER A CA 1
ATOM 2229 C C . SER A 1 279 ? 45.042 -4.703 -61.653 1.00 81.31 279 SER A C 1
ATOM 2231 O O . SER A 1 279 ? 46.089 -4.548 -62.278 1.00 81.31 279 SER A O 1
ATOM 2233 N N . LYS A 1 280 ? 44.215 -5.729 -61.906 1.00 84.12 280 LYS A N 1
ATOM 2234 C CA . LYS A 1 280 ? 44.485 -6.742 -62.944 1.00 84.12 280 LYS A CA 1
ATOM 2235 C C . LYS A 1 280 ? 44.544 -6.138 -64.350 1.00 84.12 280 LYS A C 1
ATOM 2237 O O . LYS A 1 280 ? 45.431 -6.489 -65.121 1.00 84.12 280 LYS A O 1
ATOM 2242 N N . GLN A 1 281 ? 43.649 -5.200 -64.674 1.00 80.69 281 GLN A N 1
ATOM 2243 C CA . GLN A 1 281 ? 43.649 -4.532 -65.983 1.00 80.69 281 GLN A CA 1
ATOM 2244 C C . GLN A 1 281 ? 44.907 -3.687 -66.219 1.00 80.69 281 GLN A C 1
ATOM 2246 O O . GLN A 1 281 ? 45.415 -3.651 -67.340 1.00 80.69 281 GLN A O 1
ATOM 2251 N N . VAL A 1 282 ? 45.423 -3.021 -65.181 1.00 81.50 282 VAL A N 1
ATOM 2252 C CA . VAL A 1 282 ? 46.666 -2.239 -65.281 1.00 81.50 282 VAL A CA 1
ATOM 2253 C C . VAL A 1 282 ? 47.860 -3.147 -65.591 1.00 81.50 282 VAL A C 1
ATOM 2255 O O . VAL A 1 282 ? 48.620 -2.848 -66.511 1.00 81.50 282 VAL A O 1
ATOM 2258 N N . GLU A 1 283 ? 47.997 -4.274 -64.888 1.00 82.38 283 GLU A N 1
ATOM 2259 C CA . GLU A 1 283 ? 49.086 -5.232 -65.134 1.00 82.38 283 GLU A CA 1
ATOM 2260 C C . GLU A 1 283 ? 49.016 -5.857 -66.539 1.00 82.38 283 GLU A C 1
ATOM 2262 O O . GLU A 1 283 ? 50.040 -6.006 -67.208 1.00 82.38 283 GLU A O 1
ATOM 2267 N N . GLU A 1 284 ? 47.815 -6.164 -67.042 1.00 84.00 284 GLU A N 1
ATOM 2268 C CA . GLU A 1 284 ? 47.642 -6.682 -68.406 1.00 84.00 284 GLU A CA 1
ATOM 2269 C C . GLU A 1 284 ? 48.079 -5.684 -69.490 1.00 84.00 284 GLU A C 1
ATOM 2271 O O . GLU A 1 284 ? 48.727 -6.075 -70.465 1.00 84.00 284 GLU A O 1
ATOM 2276 N N . GLU A 1 285 ? 47.724 -4.402 -69.359 1.00 78.56 285 GLU A N 1
ATOM 2277 C CA . GLU A 1 285 ? 48.119 -3.380 -70.339 1.00 78.56 285 GLU A CA 1
ATOM 2278 C C . GLU A 1 285 ? 49.618 -3.072 -70.272 1.00 78.56 285 GLU A C 1
ATOM 2280 O O . GLU A 1 285 ? 50.252 -2.910 -71.319 1.00 78.56 285 GLU A O 1
ATOM 2285 N N . LYS A 1 286 ? 50.208 -3.089 -69.071 1.00 80.06 286 LYS A N 1
ATOM 2286 C CA . LYS A 1 286 ? 51.657 -2.967 -68.888 1.00 80.06 286 LYS A CA 1
ATOM 2287 C C . LYS A 1 286 ? 52.413 -4.095 -69.599 1.00 80.06 286 LYS A C 1
ATOM 2289 O O . LYS A 1 286 ? 53.314 -3.822 -70.390 1.00 80.06 286 LYS A O 1
ATOM 2294 N N . GLY A 1 287 ? 51.986 -5.349 -69.426 1.00 81.50 287 GLY A N 1
ATOM 2295 C CA . GLY A 1 287 ? 52.605 -6.489 -70.115 1.00 81.50 287 GLY A CA 1
ATOM 2296 C C . GLY A 1 287 ? 52.494 -6.417 -71.647 1.00 81.50 287 GLY A C 1
ATOM 2297 O O . GLY A 1 287 ? 53.419 -6.798 -72.368 1.00 81.50 287 GLY A O 1
ATOM 2298 N N . LYS A 1 288 ? 51.386 -5.881 -72.184 1.00 79.75 288 LYS A N 1
ATOM 2299 C CA . LYS A 1 288 ? 51.236 -5.663 -73.637 1.00 79.75 288 LYS A CA 1
ATOM 2300 C C . LYS A 1 288 ? 52.211 -4.614 -74.164 1.00 79.75 288 LYS A C 1
ATOM 2302 O O . LYS A 1 288 ? 52.718 -4.788 -75.272 1.00 79.75 288 LYS A O 1
ATOM 2307 N N . ARG A 1 289 ? 52.455 -3.543 -73.406 1.00 78.38 289 ARG A N 1
ATOM 2308 C CA . ARG A 1 289 ? 53.404 -2.489 -73.775 1.00 78.38 289 ARG A CA 1
ATOM 2309 C C . ARG A 1 289 ? 54.833 -3.020 -73.837 1.00 78.38 289 ARG A C 1
ATOM 2311 O O . ARG A 1 289 ? 55.473 -2.848 -74.869 1.00 78.38 289 ARG A O 1
ATOM 2318 N N . GLU A 1 290 ? 55.286 -3.714 -72.794 1.00 81.19 290 GLU A N 1
ATOM 2319 C CA . GLU A 1 290 ? 56.638 -4.294 -72.730 1.00 81.19 290 GLU A CA 1
ATOM 2320 C C . GLU A 1 290 ? 56.913 -5.201 -73.948 1.00 81.19 290 GLU A C 1
ATOM 2322 O O . GLU A 1 290 ? 57.936 -5.070 -74.617 1.00 81.19 290 GLU A O 1
ATOM 2327 N N . CYS A 1 291 ? 55.940 -6.030 -74.348 1.00 80.69 291 CYS A N 1
ATOM 2328 C CA . CYS A 1 291 ? 56.052 -6.878 -75.542 1.00 80.69 291 CYS A CA 1
ATOM 2329 C C . CYS A 1 291 ? 56.177 -6.089 -76.864 1.00 80.69 291 CYS A C 1
ATOM 2331 O O . CYS A 1 291 ? 56.783 -6.570 -77.827 1.00 80.69 291 CYS A O 1
ATOM 2333 N N . VAL A 1 292 ? 55.569 -4.901 -76.961 1.00 79.00 292 VAL A N 1
ATOM 2334 C CA . VAL A 1 292 ? 55.698 -4.039 -78.148 1.00 79.00 292 VAL A CA 1
ATOM 2335 C C . VAL A 1 292 ? 57.053 -3.329 -78.149 1.00 79.00 292 VAL A C 1
ATOM 2337 O O . VAL A 1 292 ? 57.678 -3.269 -79.206 1.00 79.00 292 VAL A O 1
ATOM 2340 N N . GLU A 1 293 ? 57.534 -2.865 -76.994 1.00 77.88 293 GLU A N 1
ATOM 2341 C CA . GLU A 1 293 ? 58.856 -2.236 -76.844 1.00 77.88 293 GLU A CA 1
ATOM 2342 C C . GLU A 1 293 ? 59.993 -3.191 -77.238 1.00 77.88 293 GLU A C 1
ATOM 2344 O O . GLU A 1 293 ? 60.857 -2.819 -78.033 1.00 77.88 293 GLU A O 1
ATOM 2349 N N . GLU A 1 294 ? 59.943 -4.455 -76.805 1.00 83.88 294 GLU A N 1
ATOM 2350 C CA . GLU A 1 294 ? 60.921 -5.475 -77.217 1.00 83.88 294 GLU A CA 1
ATOM 2351 C C . GLU A 1 294 ? 60.948 -5.688 -78.741 1.00 83.88 294 GLU A C 1
ATOM 2353 O O . GLU A 1 294 ? 62.013 -5.823 -79.349 1.00 83.88 294 GLU A O 1
ATOM 2358 N N . LYS A 1 295 ? 59.773 -5.695 -79.386 1.00 81.19 295 LYS A N 1
ATOM 2359 C CA . LYS A 1 295 ? 59.668 -5.850 -80.847 1.00 81.19 295 LYS A CA 1
ATOM 2360 C C . LYS A 1 295 ? 60.193 -4.635 -81.603 1.00 81.19 295 LYS A C 1
ATOM 2362 O O . LYS A 1 295 ? 60.755 -4.818 -82.681 1.00 81.19 295 LYS A O 1
ATOM 2367 N N . MET A 1 296 ? 60.012 -3.427 -81.067 1.00 76.38 296 MET A N 1
ATOM 2368 C CA . MET A 1 296 ? 60.581 -2.209 -81.652 1.00 76.38 296 MET A CA 1
ATOM 2369 C C . MET A 1 296 ? 62.103 -2.232 -81.598 1.00 76.38 296 MET A C 1
ATOM 2371 O O . MET A 1 296 ? 62.729 -2.076 -82.641 1.00 76.38 296 MET A O 1
ATOM 2375 N N . ALA A 1 297 ? 62.688 -2.533 -80.435 1.00 80.50 297 ALA A N 1
ATOM 2376 C CA . ALA A 1 297 ? 64.141 -2.585 -80.273 1.00 80.50 297 ALA A CA 1
ATOM 2377 C C . ALA A 1 297 ? 64.798 -3.582 -81.248 1.00 80.50 297 ALA A C 1
ATOM 2379 O O . ALA A 1 297 ? 65.805 -3.278 -81.887 1.00 80.50 297 ALA A O 1
ATOM 2380 N N . ALA A 1 298 ? 64.190 -4.759 -81.438 1.00 81.81 298 ALA A N 1
ATOM 2381 C CA . ALA A 1 298 ? 64.672 -5.738 -82.413 1.00 81.81 298 ALA A CA 1
ATOM 2382 C C . ALA A 1 298 ? 64.565 -5.242 -83.871 1.00 81.81 298 ALA A C 1
ATOM 2384 O O . ALA A 1 298 ? 65.408 -5.575 -84.708 1.00 81.81 298 ALA A O 1
ATOM 2385 N N . MET A 1 299 ? 63.524 -4.465 -84.194 1.00 80.38 299 MET A N 1
ATOM 2386 C CA . MET A 1 299 ? 63.308 -3.905 -85.530 1.00 80.38 299 MET A CA 1
ATOM 2387 C C . MET A 1 299 ? 64.278 -2.757 -85.835 1.00 80.38 299 MET A C 1
ATOM 2389 O O . MET A 1 299 ? 64.822 -2.716 -86.938 1.00 80.38 299 MET A O 1
ATOM 2393 N N . GLU A 1 300 ? 64.543 -1.883 -84.861 1.00 80.19 300 GLU A N 1
ATOM 2394 C CA . GLU A 1 300 ? 65.544 -0.808 -84.937 1.00 80.19 300 GLU A CA 1
ATOM 2395 C C . GLU A 1 300 ? 66.928 -1.372 -85.271 1.00 80.19 300 GLU A C 1
ATOM 2397 O O . GLU A 1 300 ? 67.579 -0.928 -86.217 1.00 80.19 300 GLU A O 1
ATOM 2402 N N . GLU A 1 301 ? 67.343 -2.429 -84.567 1.00 84.25 301 GLU A N 1
ATOM 2403 C CA . GLU A 1 301 ? 68.633 -3.076 -84.811 1.00 84.25 301 GLU A CA 1
ATOM 2404 C C . GLU A 1 301 ? 68.714 -3.695 -86.221 1.00 84.25 301 GLU A C 1
ATOM 2406 O O . GLU A 1 301 ? 69.765 -3.694 -86.861 1.00 84.25 301 GLU A O 1
ATOM 2411 N N . MET A 1 302 ? 67.603 -4.230 -86.744 1.00 81.00 302 MET A N 1
ATOM 2412 C CA . MET A 1 302 ? 67.553 -4.734 -88.120 1.00 81.00 302 MET A CA 1
ATOM 2413 C C . MET A 1 302 ? 67.643 -3.619 -89.159 1.00 81.00 302 MET A C 1
ATOM 2415 O O . MET A 1 302 ? 68.334 -3.804 -90.157 1.00 81.00 302 MET A O 1
ATOM 2419 N N . VAL A 1 303 ? 66.959 -2.494 -88.946 1.00 81.81 303 VAL A N 1
ATOM 2420 C CA . VAL A 1 303 ? 67.004 -1.332 -89.843 1.00 81.81 303 VAL A CA 1
ATOM 2421 C C . VAL A 1 303 ? 68.417 -0.759 -89.921 1.00 81.81 303 VAL A C 1
ATOM 2423 O O . VAL A 1 303 ? 68.922 -0.564 -91.026 1.00 81.81 303 VAL A O 1
ATOM 2426 N N . GLU A 1 304 ? 69.079 -0.542 -88.782 1.00 83.44 304 GLU A N 1
ATOM 2427 C CA . GLU A 1 304 ? 70.433 0.027 -88.760 1.00 83.44 304 GLU A CA 1
ATOM 2428 C C . GLU A 1 304 ? 71.447 -0.880 -89.467 1.00 83.44 304 GLU A C 1
ATOM 2430 O O . GLU A 1 304 ? 72.198 -0.409 -90.321 1.00 83.44 304 GLU A O 1
ATOM 2435 N N . ARG A 1 305 ? 71.384 -2.203 -89.248 1.00 81.94 305 ARG A N 1
ATOM 2436 C CA . ARG A 1 305 ? 72.231 -3.156 -89.989 1.00 81.94 305 ARG A CA 1
ATOM 2437 C C . ARG A 1 305 ? 72.017 -3.097 -91.505 1.00 81.94 305 ARG A C 1
ATOM 2439 O O . ARG A 1 305 ? 72.959 -3.320 -92.260 1.00 81.94 305 ARG A O 1
ATOM 2446 N N . GLU A 1 306 ? 70.794 -2.853 -91.977 1.00 78.94 306 GLU A N 1
ATOM 2447 C CA . GLU A 1 306 ? 70.534 -2.720 -93.418 1.00 78.94 306 GLU A CA 1
ATOM 2448 C C . GLU A 1 306 ? 70.995 -1.361 -93.971 1.00 78.94 306 GLU A C 1
ATOM 2450 O O . GLU A 1 306 ? 71.530 -1.317 -95.078 1.00 78.94 306 GLU A O 1
ATOM 2455 N N . LYS A 1 307 ? 70.877 -0.265 -93.206 1.00 80.69 307 LYS A N 1
ATOM 2456 C CA . LYS A 1 307 ? 71.436 1.046 -93.592 1.00 80.69 307 LYS A CA 1
ATOM 2457 C C . LYS A 1 307 ? 72.957 1.001 -93.728 1.00 80.69 307 LYS A C 1
ATOM 2459 O O . LYS A 1 307 ? 73.490 1.537 -94.697 1.00 80.69 307 LYS A O 1
ATOM 2464 N N . GLU A 1 308 ? 73.647 0.323 -92.812 1.00 84.62 308 GLU A N 1
ATOM 2465 C CA . GLU A 1 308 ? 75.098 0.111 -92.897 1.00 84.62 308 GLU A CA 1
ATOM 2466 C C . GLU A 1 308 ? 75.491 -0.625 -94.187 1.00 84.62 308 GLU A C 1
ATOM 2468 O O . GLU A 1 308 ? 76.422 -0.208 -94.877 1.00 84.62 308 GLU A O 1
ATOM 2473 N N . LYS A 1 309 ? 74.745 -1.671 -94.576 1.00 83.38 309 LYS A N 1
ATOM 2474 C CA . LYS A 1 309 ? 74.977 -2.381 -95.848 1.00 83.38 309 LYS A CA 1
ATOM 2475 C C . LYS A 1 309 ? 74.721 -1.499 -97.068 1.00 83.38 309 LYS A C 1
ATOM 2477 O O . LYS A 1 309 ? 75.466 -1.593 -98.040 1.00 83.38 309 LYS A O 1
ATOM 2482 N N . VAL A 1 310 ? 73.680 -0.660 -97.041 1.00 80.56 310 VAL A N 1
ATOM 2483 C CA . VAL A 1 310 ? 73.418 0.313 -98.116 1.00 80.56 310 VAL A CA 1
ATOM 2484 C C . VAL A 1 310 ? 74.600 1.275 -98.249 1.00 80.56 310 VAL A C 1
ATOM 2486 O O . VAL A 1 310 ? 75.104 1.442 -99.356 1.00 80.56 310 VAL A O 1
ATOM 2489 N N . ALA A 1 311 ? 75.099 1.827 -97.140 1.00 81.94 311 ALA A N 1
ATOM 2490 C CA . ALA A 1 311 ? 76.260 2.717 -97.144 1.00 81.94 311 ALA A CA 1
ATOM 2491 C C . ALA A 1 311 ? 77.534 2.024 -97.669 1.00 81.94 311 ALA A C 1
ATOM 2493 O O . ALA A 1 311 ? 78.304 2.622 -98.422 1.00 81.94 311 ALA A O 1
ATOM 2494 N N . GLU A 1 312 ? 77.750 0.747 -97.331 1.00 83.06 312 GLU A N 1
ATOM 2495 C CA . GLU A 1 312 ? 78.878 -0.037 -97.850 1.00 83.06 312 GLU A CA 1
ATOM 2496 C C . GLU A 1 312 ? 78.782 -0.254 -99.373 1.00 83.06 312 GLU A C 1
ATOM 2498 O O . GLU A 1 312 ? 79.788 -0.180 -100.083 1.00 83.06 312 GLU A O 1
ATOM 2503 N N . LEU A 1 313 ? 77.578 -0.512 -99.897 1.00 81.56 313 LEU A N 1
ATOM 2504 C CA . LEU A 1 313 ? 77.349 -0.653 -101.339 1.00 81.56 313 LEU A CA 1
ATOM 2505 C C . LEU A 1 313 ? 77.501 0.678 -102.082 1.00 81.56 313 LEU A C 1
ATOM 2507 O O . LEU A 1 313 ? 78.115 0.693 -103.150 1.00 81.56 313 LEU A O 1
ATOM 2511 N N . GLU A 1 314 ? 77.008 1.781 -101.512 1.00 81.06 314 GLU A N 1
ATOM 2512 C CA . GLU A 1 314 ? 77.195 3.135 -102.050 1.00 81.06 314 GLU A CA 1
ATOM 2513 C C . GLU A 1 314 ? 78.684 3.488 -102.159 1.00 81.06 314 GLU A C 1
ATOM 2515 O O . GLU A 1 314 ? 79.132 3.956 -103.208 1.00 81.06 314 GLU A O 1
ATOM 2520 N N . ALA A 1 315 ? 79.468 3.199 -101.115 1.00 83.75 315 ALA A N 1
ATOM 2521 C CA . ALA A 1 315 ? 80.913 3.415 -101.117 1.00 83.75 315 ALA A CA 1
ATOM 2522 C C . ALA A 1 315 ? 81.612 2.591 -102.214 1.00 83.75 315 ALA A C 1
ATOM 2524 O O . ALA A 1 315 ? 82.350 3.150 -103.025 1.00 83.75 315 ALA A O 1
ATOM 2525 N N . LYS A 1 316 ? 81.312 1.286 -102.319 1.00 83.38 316 LYS A N 1
ATOM 2526 C CA . LYS A 1 316 ? 81.872 0.407 -103.368 1.00 83.38 316 LYS A CA 1
ATOM 2527 C C . LYS A 1 316 ? 81.511 0.867 -104.780 1.00 83.38 316 LYS A C 1
ATOM 2529 O O . LYS A 1 316 ? 82.322 0.767 -105.699 1.00 83.38 316 LYS A O 1
ATOM 2534 N N . ARG A 1 317 ? 80.284 1.355 -104.978 1.00 84.00 317 ARG A N 1
ATOM 2535 C CA . ARG A 1 317 ? 79.832 1.901 -106.262 1.00 84.00 317 ARG A CA 1
ATOM 2536 C C . ARG A 1 317 ? 80.572 3.198 -106.605 1.00 84.00 317 ARG A C 1
ATOM 2538 O O . ARG A 1 317 ? 80.954 3.375 -107.761 1.00 84.00 317 ARG A O 1
ATOM 2545 N N . ALA A 1 318 ? 80.783 4.081 -105.628 1.00 82.31 318 ALA A N 1
ATOM 2546 C CA . ALA A 1 318 ? 81.536 5.321 -105.808 1.00 82.31 318 ALA A CA 1
ATOM 2547 C C . ALA A 1 318 ? 83.003 5.049 -106.188 1.00 82.31 318 ALA A C 1
ATOM 2549 O O . ALA A 1 318 ? 83.490 5.632 -107.156 1.00 82.31 318 ALA A O 1
ATOM 2550 N N . GLU A 1 319 ? 83.663 4.106 -105.506 1.00 84.94 319 GLU A N 1
ATOM 2551 C CA . GLU A 1 319 ? 85.023 3.654 -105.841 1.00 84.94 319 GLU A CA 1
ATOM 2552 C C . GLU A 1 319 ? 85.103 3.126 -107.284 1.00 84.94 319 GLU A C 1
ATOM 2554 O O . GLU A 1 319 ? 85.956 3.552 -108.064 1.00 84.94 319 GLU A O 1
ATOM 2559 N N . LEU A 1 320 ? 84.167 2.257 -107.689 1.00 84.00 320 LEU A N 1
ATOM 2560 C CA . LEU A 1 320 ? 84.123 1.733 -109.059 1.00 84.00 320 LEU A CA 1
ATOM 2561 C C . LEU A 1 320 ? 83.837 2.817 -110.109 1.00 84.00 320 LEU A C 1
ATOM 2563 O O . LEU A 1 320 ? 84.372 2.739 -111.215 1.00 84.00 320 LEU A O 1
ATOM 2567 N N . MET A 1 321 ? 83.019 3.826 -109.790 1.00 81.50 321 MET A N 1
ATOM 2568 C CA . MET A 1 321 ? 82.782 4.974 -110.675 1.00 81.50 321 MET A CA 1
ATOM 2569 C C . MET A 1 321 ? 84.046 5.818 -110.880 1.00 81.50 321 MET A C 1
ATOM 2571 O O . MET A 1 321 ? 84.308 6.273 -111.999 1.00 81.50 321 MET A O 1
ATOM 2575 N N . GLU A 1 322 ? 84.840 6.015 -109.828 1.00 82.69 322 GLU A N 1
ATOM 2576 C CA . GLU A 1 322 ? 86.114 6.730 -109.911 1.00 82.69 322 GLU A CA 1
ATOM 2577 C C . GLU A 1 322 ? 87.136 5.939 -110.741 1.00 82.69 322 GLU A C 1
ATOM 2579 O O . GLU A 1 322 ? 87.734 6.483 -111.674 1.00 82.69 322 GLU A O 1
ATOM 2584 N N . GLU A 1 323 ? 87.265 4.630 -110.496 1.00 80.19 323 GLU A N 1
ATOM 2585 C CA . GLU A 1 323 ? 88.127 3.749 -111.293 1.00 80.19 323 GLU A CA 1
ATOM 2586 C C . GLU A 1 323 ? 87.735 3.721 -112.773 1.00 80.19 323 GLU A C 1
ATOM 2588 O O . GLU A 1 323 ? 88.598 3.753 -113.649 1.00 80.19 323 GLU A O 1
ATOM 2593 N N . LEU A 1 324 ? 86.438 3.670 -113.069 1.00 83.00 324 LEU A N 1
ATOM 2594 C CA . LEU A 1 324 ? 85.920 3.685 -114.433 1.00 83.00 324 LEU A CA 1
ATOM 2595 C C . LEU A 1 324 ? 86.193 5.017 -115.132 1.00 83.00 324 LEU A C 1
ATOM 2597 O O . LEU A 1 324 ? 86.534 5.030 -116.313 1.00 83.00 324 LEU A O 1
ATOM 2601 N N . SER A 1 325 ? 86.105 6.132 -114.405 1.00 82.00 325 SER A N 1
ATOM 2602 C CA . SER A 1 325 ? 86.491 7.451 -114.920 1.00 82.00 325 SER A CA 1
ATOM 2603 C C . SER A 1 325 ? 87.986 7.500 -115.251 1.00 82.00 325 SER A C 1
ATOM 2605 O O . SER A 1 325 ? 88.375 8.032 -116.293 1.00 82.00 325 SER A O 1
ATOM 2607 N N . ARG A 1 326 ? 88.824 6.873 -114.415 1.00 83.25 326 ARG A N 1
ATOM 2608 C CA . ARG A 1 326 ? 90.266 6.747 -114.653 1.00 83.25 326 ARG A CA 1
ATOM 2609 C C . ARG A 1 326 ? 90.568 5.896 -115.887 1.00 83.25 326 ARG A C 1
ATOM 2611 O O . ARG A 1 326 ? 91.290 6.355 -116.767 1.00 83.25 326 ARG A O 1
ATOM 2618 N N . LEU A 1 327 ? 89.962 4.713 -116.002 1.00 82.00 327 LEU A N 1
ATOM 2619 C CA . LEU A 1 327 ? 90.137 3.832 -117.163 1.00 82.00 327 LEU A CA 1
ATOM 2620 C C . LEU A 1 327 ? 89.657 4.486 -118.465 1.00 82.00 327 LEU A C 1
ATOM 2622 O O . LEU A 1 327 ? 90.324 4.354 -119.486 1.00 82.00 327 LEU A O 1
ATOM 2626 N N . LYS A 1 328 ? 88.557 5.252 -118.441 1.00 78.88 328 LYS A N 1
ATOM 2627 C CA . LYS A 1 328 ? 88.113 6.029 -119.613 1.00 78.88 328 LYS A CA 1
ATOM 2628 C C . LYS A 1 328 ? 89.175 7.037 -120.057 1.00 78.88 328 LYS A C 1
ATOM 2630 O O . LYS A 1 328 ? 89.486 7.098 -121.243 1.00 78.88 328 LYS A O 1
ATOM 2635 N N . SER A 1 329 ? 89.795 7.754 -119.117 1.00 79.69 329 SER A N 1
ATOM 2636 C CA . SER A 1 329 ? 90.896 8.675 -119.438 1.00 79.69 329 SER A CA 1
ATOM 2637 C C . SER A 1 329 ? 92.158 7.961 -119.955 1.00 79.69 329 SER A C 1
ATOM 2639 O O . SER A 1 329 ? 92.814 8.453 -120.871 1.00 79.69 329 SER A O 1
ATOM 2641 N N . GLU A 1 330 ? 92.478 6.775 -119.425 1.00 79.00 330 GLU A N 1
ATOM 2642 C CA . GLU A 1 330 ? 93.601 5.944 -119.887 1.00 79.00 330 GLU A CA 1
ATOM 2643 C C . GLU A 1 330 ? 93.344 5.385 -121.301 1.00 79.00 330 GLU A C 1
ATOM 2645 O O . GLU A 1 330 ? 94.241 5.401 -122.144 1.00 79.00 330 GLU A O 1
ATOM 2650 N N . SER A 1 331 ? 92.104 4.983 -121.601 1.00 77.00 331 SER A N 1
ATOM 2651 C CA . SER A 1 331 ? 91.671 4.542 -122.935 1.00 77.00 331 SER A CA 1
ATOM 2652 C C . SER A 1 331 ? 91.808 5.640 -123.994 1.00 77.00 331 SER A C 1
ATOM 2654 O O . SER A 1 331 ? 92.160 5.351 -125.139 1.00 77.00 331 SER A O 1
ATOM 2656 N N . GLU A 1 332 ? 91.520 6.897 -123.641 1.00 74.69 332 GLU A N 1
ATOM 2657 C CA . GLU A 1 332 ? 91.685 8.052 -124.537 1.00 74.69 332 GLU A CA 1
ATOM 2658 C C . GLU A 1 332 ? 93.168 8.361 -124.811 1.00 74.69 332 GLU A C 1
ATOM 2660 O O . GLU A 1 332 ? 93.515 8.806 -125.907 1.00 74.69 332 GLU A O 1
ATOM 2665 N N . ALA A 1 333 ? 94.048 8.089 -123.841 1.00 74.69 333 ALA A N 1
ATOM 2666 C CA . ALA A 1 333 ? 95.480 8.379 -123.910 1.00 74.69 333 ALA A CA 1
ATOM 2667 C C . ALA A 1 333 ? 96.335 7.269 -124.553 1.00 74.69 333 ALA A C 1
ATOM 2669 O O . ALA A 1 333 ? 97.463 7.544 -124.970 1.00 74.69 333 ALA A O 1
ATOM 2670 N N . ALA A 1 334 ? 95.835 6.032 -124.637 1.00 73.94 334 ALA A N 1
ATOM 2671 C CA . ALA A 1 334 ? 96.571 4.906 -125.214 1.00 73.94 334 ALA A CA 1
ATOM 2672 C C . ALA A 1 334 ? 96.974 5.178 -126.680 1.00 73.94 334 ALA A C 1
ATOM 2674 O O . ALA A 1 334 ? 96.241 5.814 -127.435 1.00 73.94 334 ALA A O 1
ATOM 2675 N N . SER A 1 335 ? 98.152 4.717 -127.108 1.00 60.28 335 SER A N 1
ATOM 2676 C CA . SER A 1 335 ? 98.608 4.841 -128.507 1.00 60.28 335 SER A CA 1
ATOM 2677 C C . SER A 1 335 ? 98.235 3.604 -129.330 1.00 60.28 335 SER A C 1
ATOM 2679 O O . SER A 1 335 ? 97.944 3.728 -130.523 1.00 60.28 335 SER A O 1
ATOM 2681 N N . ASP A 1 336 ? 98.167 2.441 -128.678 1.00 72.88 336 ASP A N 1
ATOM 2682 C CA . ASP A 1 336 ? 97.993 1.139 -129.314 1.00 72.88 336 ASP A CA 1
ATOM 2683 C C . ASP A 1 336 ? 96.530 0.678 -129.275 1.00 72.88 336 ASP A C 1
ATOM 2685 O O . ASP A 1 336 ? 95.847 0.745 -128.253 1.00 72.88 336 ASP A O 1
ATOM 2689 N N . GLU A 1 337 ? 96.032 0.205 -130.418 1.00 71.12 337 GLU A N 1
ATOM 2690 C CA . GLU A 1 337 ? 94.629 -0.196 -130.591 1.00 71.12 337 GLU A CA 1
ATOM 2691 C C . GLU A 1 337 ? 94.255 -1.427 -129.745 1.00 71.12 337 GLU A C 1
ATOM 2693 O O . GLU A 1 337 ? 93.126 -1.557 -129.278 1.00 71.12 337 GLU A O 1
ATOM 2698 N N . GLU A 1 338 ? 95.218 -2.318 -129.499 1.00 74.38 338 GLU A N 1
ATOM 2699 C CA . GLU A 1 338 ? 95.026 -3.525 -128.688 1.00 74.38 338 GLU A CA 1
ATOM 2700 C C . GLU A 1 338 ? 94.884 -3.184 -127.190 1.00 74.38 338 GLU A C 1
ATOM 2702 O O . GLU A 1 338 ? 94.036 -3.756 -126.501 1.00 74.38 338 GLU A O 1
ATOM 2707 N N . GLU A 1 339 ? 95.628 -2.179 -126.705 1.00 76.12 339 GLU A N 1
ATOM 2708 C CA . GLU A 1 339 ? 95.484 -1.632 -125.348 1.00 76.12 339 GLU A CA 1
ATOM 2709 C C . GLU A 1 339 ? 94.149 -0.893 -125.178 1.00 76.12 339 GLU A C 1
ATOM 2711 O O . GLU A 1 339 ? 93.461 -1.104 -124.178 1.00 76.12 339 GLU A O 1
ATOM 2716 N N . ARG A 1 340 ? 93.719 -0.103 -126.179 1.00 73.31 340 ARG A N 1
ATOM 2717 C CA . ARG A 1 340 ? 92.385 0.530 -126.172 1.00 73.31 340 ARG A CA 1
ATOM 2718 C C . ARG A 1 340 ? 91.264 -0.499 -126.043 1.00 73.31 340 ARG A C 1
ATOM 2720 O O . ARG A 1 340 ? 90.386 -0.325 -125.203 1.00 73.31 340 ARG A O 1
ATOM 2727 N N . MET A 1 341 ? 91.292 -1.583 -126.826 1.00 77.19 341 MET A N 1
ATOM 2728 C CA . MET A 1 341 ? 90.247 -2.616 -126.758 1.00 77.19 341 MET A CA 1
ATOM 2729 C C . MET A 1 341 ? 90.223 -3.349 -125.409 1.00 77.19 341 MET A C 1
ATOM 2731 O O . MET A 1 341 ? 89.142 -3.674 -124.914 1.00 77.19 341 MET A O 1
ATOM 2735 N N . ALA A 1 342 ? 91.384 -3.605 -124.795 1.00 78.06 342 ALA A N 1
ATOM 2736 C CA . ALA A 1 342 ? 91.458 -4.229 -123.474 1.00 78.06 342 ALA A CA 1
ATOM 2737 C C . ALA A 1 342 ? 90.863 -3.324 -122.380 1.00 78.06 342 ALA A C 1
ATOM 2739 O O . ALA A 1 342 ? 90.032 -3.785 -121.593 1.00 78.06 342 ALA A O 1
ATOM 2740 N N . ILE A 1 343 ? 91.214 -2.032 -122.386 1.00 79.19 343 ILE A N 1
ATOM 2741 C CA . ILE A 1 343 ? 90.671 -1.040 -121.446 1.00 79.19 343 ILE A CA 1
ATOM 2742 C C . ILE A 1 343 ? 89.167 -0.832 -121.686 1.00 79.19 343 ILE A C 1
ATOM 2744 O O . ILE A 1 343 ? 88.403 -0.726 -120.728 1.00 79.19 343 ILE A O 1
ATOM 2748 N N . GLU A 1 344 ? 88.698 -0.850 -122.939 1.00 77.88 344 GLU A N 1
ATOM 2749 C CA . GLU A 1 344 ? 87.270 -0.742 -123.260 1.00 77.88 344 GLU A CA 1
ATOM 2750 C C . GLU A 1 344 ? 86.473 -1.961 -122.761 1.00 77.88 344 GLU A C 1
ATOM 2752 O O . GLU A 1 344 ? 85.361 -1.814 -122.244 1.00 77.88 344 GLU A O 1
ATOM 2757 N N . MET A 1 345 ? 87.030 -3.174 -122.862 1.00 81.31 345 MET A N 1
ATOM 2758 C CA . MET A 1 345 ? 86.406 -4.367 -122.279 1.00 81.31 345 MET A CA 1
ATOM 2759 C C . MET A 1 345 ? 86.364 -4.310 -120.748 1.00 81.31 345 MET A C 1
ATOM 2761 O O . MET A 1 345 ? 85.346 -4.687 -120.163 1.00 81.31 345 MET A O 1
ATOM 2765 N N . GLU A 1 346 ? 87.420 -3.816 -120.099 1.00 82.88 346 GLU A N 1
ATOM 2766 C CA . GLU A 1 346 ? 87.438 -3.618 -118.646 1.00 82.88 346 GLU A CA 1
ATOM 2767 C C . GLU A 1 346 ? 86.427 -2.543 -118.211 1.00 82.88 346 GLU A C 1
ATOM 2769 O O . GLU A 1 346 ? 85.669 -2.760 -117.264 1.00 82.88 346 GLU A O 1
ATOM 2774 N N . CYS A 1 347 ? 86.316 -1.437 -118.956 1.00 80.31 347 CYS A N 1
ATOM 2775 C CA . CYS A 1 347 ? 85.286 -0.418 -118.744 1.00 80.31 347 CYS A CA 1
ATOM 2776 C C . CYS A 1 347 ? 83.882 -1.021 -118.828 1.00 80.31 347 CYS A C 1
ATOM 2778 O O . CYS A 1 347 ? 83.090 -0.824 -117.912 1.00 80.31 347 CYS A O 1
ATOM 2780 N N . LYS A 1 348 ? 83.584 -1.823 -119.859 1.00 80.19 348 LYS A N 1
ATOM 2781 C CA . LYS A 1 348 ? 82.276 -2.491 -120.002 1.00 80.19 348 LYS A CA 1
ATOM 2782 C C . LYS A 1 348 ? 81.982 -3.462 -118.857 1.00 80.19 348 LYS A C 1
ATOM 2784 O O . LYS A 1 348 ? 80.837 -3.571 -118.419 1.00 80.19 348 LYS A O 1
ATOM 2789 N N . GLN A 1 349 ? 82.994 -4.169 -118.352 1.00 81.94 349 GLN A N 1
ATOM 2790 C CA . GLN A 1 349 ? 82.831 -5.034 -117.179 1.00 81.94 349 GLN A CA 1
ATOM 2791 C C . GLN A 1 349 ? 82.551 -4.227 -115.906 1.00 81.94 349 GLN A C 1
ATOM 2793 O O . GLN A 1 349 ? 81.665 -4.609 -115.138 1.00 81.94 349 GLN A O 1
ATOM 2798 N N . LYS A 1 350 ? 83.247 -3.102 -115.692 1.00 81.81 350 LYS A N 1
ATOM 2799 C CA . LYS A 1 350 ? 82.991 -2.214 -114.547 1.00 81.81 350 LYS A CA 1
ATOM 2800 C C . LYS A 1 350 ? 81.646 -1.496 -114.657 1.00 81.81 350 LYS A C 1
ATOM 2802 O O . LYS A 1 350 ? 80.961 -1.399 -113.648 1.00 81.81 350 LYS A O 1
ATOM 2807 N N . GLU A 1 351 ? 81.213 -1.094 -115.853 1.00 79.81 351 GLU A N 1
ATOM 2808 C CA . GLU A 1 351 ? 79.868 -0.544 -116.101 1.00 79.81 351 GLU A CA 1
ATOM 2809 C C . GLU A 1 351 ? 78.792 -1.548 -115.681 1.00 79.81 351 GLU A C 1
ATOM 2811 O O . GLU A 1 351 ? 77.940 -1.227 -114.855 1.00 79.81 351 GLU A O 1
ATOM 2816 N N . LYS A 1 352 ? 78.904 -2.804 -116.132 1.00 83.62 352 LYS A N 1
ATOM 2817 C CA . LYS A 1 352 ? 77.983 -3.869 -115.716 1.00 83.62 352 LYS A CA 1
ATOM 2818 C C . LYS A 1 352 ? 78.009 -4.101 -114.202 1.00 83.62 352 LYS A C 1
ATOM 2820 O O . LYS A 1 352 ? 76.969 -4.344 -113.594 1.00 83.62 352 LYS A O 1
ATOM 2825 N N . ARG A 1 353 ? 79.186 -4.024 -113.570 1.00 83.69 353 ARG A N 1
ATOM 2826 C CA . ARG A 1 353 ? 79.308 -4.199 -112.118 1.00 83.69 353 ARG A CA 1
ATOM 2827 C C . ARG A 1 353 ? 78.687 -3.041 -111.333 1.00 83.69 353 ARG A C 1
ATOM 2829 O O . ARG A 1 353 ? 78.086 -3.287 -110.291 1.00 83.69 353 ARG A O 1
ATOM 2836 N N . ILE A 1 354 ? 78.814 -1.811 -111.828 1.00 80.81 354 ILE A N 1
ATOM 2837 C CA . ILE A 1 354 ? 78.157 -0.626 -111.263 1.00 80.81 354 ILE A CA 1
ATOM 2838 C C . ILE A 1 354 ? 76.639 -0.761 -111.383 1.00 80.81 354 ILE A C 1
ATOM 2840 O O . ILE A 1 354 ? 75.955 -0.536 -110.391 1.00 80.81 354 ILE A O 1
ATOM 2844 N N . GLU A 1 355 ? 76.120 -1.197 -112.534 1.00 80.81 355 GLU A N 1
ATOM 2845 C CA . GLU A 1 355 ? 74.684 -1.453 -112.715 1.00 80.81 355 GLU A CA 1
ATOM 2846 C C . GLU A 1 355 ? 74.168 -2.538 -111.753 1.00 80.81 355 GLU A C 1
ATOM 2848 O O . GLU A 1 355 ? 73.130 -2.366 -111.118 1.00 80.81 355 GLU A O 1
ATOM 2853 N N . GLU A 1 356 ? 74.901 -3.645 -111.583 1.00 82.56 356 GLU A N 1
ATOM 2854 C CA . GLU A 1 356 ? 74.546 -4.703 -110.624 1.00 82.56 356 GLU A CA 1
ATOM 2855 C C . GLU A 1 356 ? 74.520 -4.194 -109.173 1.00 82.56 356 GLU A C 1
ATOM 2857 O O . GLU A 1 356 ? 73.604 -4.527 -108.414 1.00 82.56 356 GLU A O 1
ATOM 2862 N N . LEU A 1 357 ? 75.510 -3.386 -108.779 1.00 83.50 357 LEU A N 1
ATOM 2863 C CA . LEU A 1 357 ? 75.562 -2.781 -107.447 1.00 83.50 357 LEU A CA 1
ATOM 2864 C C . LEU A 1 357 ? 74.445 -1.760 -107.250 1.00 83.50 357 LEU A C 1
ATOM 2866 O O . LEU A 1 357 ? 73.814 -1.776 -106.202 1.00 83.50 357 LEU A O 1
ATOM 2870 N N . GLU A 1 358 ? 74.146 -0.940 -108.255 1.00 79.31 358 GLU A N 1
ATOM 2871 C CA . GLU A 1 358 ? 73.049 0.028 -108.221 1.00 79.31 358 GLU A CA 1
ATOM 2872 C C . GLU A 1 358 ? 71.686 -0.668 -108.089 1.00 79.31 358 GLU A C 1
ATOM 2874 O O . GLU A 1 358 ? 70.844 -0.251 -107.294 1.00 79.31 358 GLU A O 1
ATOM 2879 N N . MET A 1 359 ? 71.472 -1.781 -108.793 1.00 81.88 359 MET A N 1
ATOM 2880 C CA . MET A 1 359 ? 70.258 -2.589 -108.639 1.00 81.88 359 MET A CA 1
ATOM 2881 C C . MET A 1 359 ? 70.146 -3.203 -107.235 1.00 81.88 359 MET A C 1
ATOM 2883 O O . MET A 1 359 ? 69.059 -3.212 -106.655 1.00 81.88 359 MET A O 1
ATOM 2887 N N . SER A 1 360 ? 71.255 -3.690 -106.669 1.00 81.12 360 SER A N 1
ATOM 2888 C CA . SER A 1 360 ? 71.292 -4.239 -105.306 1.00 81.12 360 SER A CA 1
ATOM 2889 C C . SER A 1 360 ? 71.100 -3.164 -104.228 1.00 81.12 360 SER A C 1
ATOM 2891 O O . SER A 1 360 ? 70.407 -3.402 -103.241 1.00 81.12 360 SER A O 1
ATOM 2893 N N . GLU A 1 361 ? 71.699 -1.988 -104.410 1.00 77.50 361 GLU A N 1
ATOM 2894 C CA . GLU A 1 361 ? 71.574 -0.815 -103.541 1.00 77.50 361 GLU A CA 1
ATOM 2895 C C . GLU A 1 361 ? 70.121 -0.326 -103.515 1.00 77.50 361 GLU A C 1
ATOM 2897 O O . GLU A 1 361 ? 69.536 -0.175 -102.444 1.00 77.50 361 GLU A O 1
ATOM 2902 N N . ASN A 1 362 ? 69.499 -0.166 -104.688 1.00 78.50 362 ASN A N 1
ATOM 2903 C CA . ASN A 1 362 ? 68.105 0.260 -104.806 1.00 78.50 362 ASN A CA 1
ATOM 2904 C C . ASN A 1 362 ? 67.131 -0.752 -104.180 1.00 78.50 362 ASN A C 1
ATOM 2906 O O . ASN A 1 362 ? 66.174 -0.355 -103.515 1.00 78.50 362 ASN A O 1
ATOM 2910 N N . ALA A 1 363 ? 67.382 -2.057 -104.337 1.00 82.00 363 ALA A N 1
ATOM 2911 C CA . ALA A 1 363 ? 66.573 -3.093 -103.696 1.00 82.00 363 ALA A CA 1
ATOM 2912 C C . ALA A 1 363 ? 66.662 -3.035 -102.159 1.00 82.00 363 ALA A C 1
ATOM 2914 O O . ALA A 1 363 ? 65.634 -3.118 -101.485 1.00 82.00 363 ALA A O 1
ATOM 2915 N N . LEU A 1 364 ? 67.864 -2.840 -101.603 1.00 83.44 364 LEU A N 1
ATOM 2916 C CA . LEU A 1 364 ? 68.054 -2.702 -100.156 1.00 83.44 364 LEU A CA 1
ATOM 2917 C C . LEU A 1 364 ? 67.490 -1.386 -99.612 1.00 83.44 364 LEU A C 1
ATOM 2919 O O . LEU A 1 364 ? 66.887 -1.395 -98.543 1.00 83.44 364 LEU A O 1
ATOM 2923 N N . LYS A 1 365 ? 67.592 -0.277 -100.352 1.00 76.88 365 LYS A N 1
ATOM 2924 C CA . LYS A 1 365 ? 66.942 0.997 -99.993 1.00 76.88 365 LYS A CA 1
ATOM 2925 C C . LYS A 1 365 ? 65.425 0.853 -99.873 1.00 76.88 365 LYS A C 1
ATOM 2927 O O . LYS A 1 365 ? 64.834 1.367 -98.926 1.00 76.88 365 LYS A O 1
ATOM 2932 N N . GLU A 1 366 ? 64.797 0.108 -100.781 1.00 79.94 366 GLU A N 1
ATOM 2933 C CA . GLU A 1 366 ? 63.365 -0.198 -100.694 1.00 79.94 366 GLU A CA 1
ATOM 2934 C C . GLU A 1 366 ? 63.026 -1.135 -99.519 1.00 79.94 366 GLU A C 1
ATOM 2936 O O . GLU A 1 366 ? 61.971 -0.985 -98.899 1.00 79.94 366 GLU A O 1
ATOM 2941 N N . GLU A 1 367 ? 63.900 -2.081 -99.156 1.00 78.88 367 GLU A N 1
ATOM 2942 C CA . GLU A 1 367 ? 63.712 -2.888 -97.941 1.00 78.88 367 GLU A CA 1
ATOM 2943 C C . GLU A 1 367 ? 63.862 -2.075 -96.652 1.00 78.88 367 GLU A C 1
ATOM 2945 O O . GLU A 1 367 ? 63.045 -2.240 -95.743 1.00 78.88 367 GLU A O 1
ATOM 2950 N N . VAL A 1 368 ? 64.864 -1.193 -96.572 1.00 80.75 368 VAL A N 1
ATOM 2951 C CA . VAL A 1 368 ? 65.053 -0.260 -95.450 1.00 80.75 368 VAL A CA 1
ATOM 2952 C C . VAL A 1 368 ? 63.805 0.597 -95.291 1.00 80.75 368 VAL A C 1
ATOM 2954 O O . VAL A 1 368 ? 63.230 0.621 -94.211 1.00 80.75 368 VAL A O 1
ATOM 2957 N N . LYS A 1 369 ? 63.295 1.174 -96.384 1.00 79.81 369 LYS A N 1
ATOM 2958 C CA . LYS A 1 369 ? 62.069 1.976 -96.371 1.00 79.81 369 LYS A CA 1
ATOM 2959 C C . LYS A 1 369 ? 60.853 1.204 -95.846 1.00 79.81 369 LYS A C 1
ATOM 2961 O O . LYS A 1 369 ? 60.127 1.713 -94.998 1.00 79.81 369 LYS A O 1
ATOM 2966 N N . LYS A 1 370 ? 60.641 -0.042 -96.286 1.00 81.88 370 LYS A N 1
ATOM 2967 C CA . LYS A 1 370 ? 59.544 -0.890 -95.773 1.00 81.88 370 LYS A CA 1
ATOM 2968 C C . LYS A 1 370 ? 59.705 -1.221 -94.289 1.00 81.88 370 LYS A C 1
ATOM 2970 O O . LYS A 1 370 ? 58.712 -1.299 -93.566 1.00 81.88 370 LYS A O 1
ATOM 2975 N N . LYS A 1 371 ? 60.938 -1.458 -93.833 1.00 78.94 371 LYS A N 1
ATOM 2976 C CA . LYS A 1 371 ? 61.231 -1.743 -92.423 1.00 78.94 371 LYS A CA 1
ATOM 2977 C C . LYS A 1 371 ? 61.084 -0.488 -91.555 1.00 78.94 371 LYS A C 1
ATOM 2979 O O . LYS A 1 371 ? 60.519 -0.606 -90.473 1.00 78.94 371 LYS A O 1
ATOM 2984 N N . ASP A 1 372 ? 61.473 0.684 -92.052 1.00 76.00 372 ASP A N 1
ATOM 2985 C CA . ASP A 1 372 ? 61.240 1.991 -91.424 1.00 76.00 372 ASP A CA 1
ATOM 2986 C C . ASP A 1 372 ? 59.736 2.297 -91.301 1.00 76.00 372 ASP A C 1
ATOM 2988 O O . ASP A 1 372 ? 59.266 2.707 -90.243 1.00 76.00 372 ASP A O 1
ATOM 2992 N N . GLU A 1 373 ? 58.941 2.025 -92.343 1.00 83.06 373 GLU A N 1
ATOM 2993 C CA . GLU A 1 373 ? 57.475 2.159 -92.301 1.00 83.06 373 GLU A CA 1
ATOM 2994 C C . GLU A 1 373 ? 56.836 1.204 -91.272 1.00 83.06 373 GLU A C 1
ATOM 2996 O O . GLU A 1 373 ? 55.930 1.583 -90.523 1.00 83.06 373 GLU A O 1
ATOM 3001 N N . ALA A 1 374 ? 57.321 -0.039 -91.190 1.00 80.19 374 ALA A N 1
ATOM 3002 C CA . ALA A 1 374 ? 56.858 -1.013 -90.202 1.00 80.19 374 ALA A CA 1
ATOM 3003 C C . ALA A 1 374 ? 57.266 -0.638 -88.765 1.00 80.19 374 ALA A C 1
ATOM 3005 O O . ALA A 1 374 ? 56.486 -0.846 -87.833 1.00 80.19 374 ALA A O 1
ATOM 3006 N N . LEU A 1 375 ? 58.453 -0.060 -88.587 1.00 78.56 375 LEU A N 1
ATOM 3007 C CA . LEU A 1 375 ? 58.940 0.465 -87.316 1.00 78.56 375 LEU A CA 1
ATOM 3008 C C . LEU A 1 375 ? 58.103 1.665 -86.864 1.00 78.56 375 LEU A C 1
ATOM 3010 O O . LEU A 1 375 ? 57.620 1.662 -85.737 1.00 78.56 375 LEU A O 1
ATOM 3014 N N . ALA A 1 376 ? 57.791 2.600 -87.765 1.00 78.44 376 ALA A N 1
ATOM 3015 C CA . ALA A 1 376 ? 56.877 3.708 -87.483 1.00 78.44 376 ALA A CA 1
ATOM 3016 C C . ALA A 1 376 ? 55.477 3.218 -87.055 1.00 78.44 376 ALA A C 1
ATOM 3018 O O . ALA A 1 376 ? 54.879 3.761 -86.125 1.00 78.44 376 ALA A O 1
ATOM 3019 N N . SER A 1 377 ? 54.966 2.146 -87.675 1.00 79.25 377 SER A N 1
ATOM 3020 C CA . SER A 1 377 ? 53.701 1.522 -87.260 1.00 79.25 377 SER A CA 1
ATOM 3021 C C . SER A 1 377 ? 53.791 0.859 -85.878 1.00 79.25 377 SER A C 1
ATOM 3023 O O . SER A 1 377 ? 52.839 0.919 -85.095 1.00 79.25 377 SER A O 1
ATOM 3025 N N . LEU A 1 378 ? 54.923 0.234 -85.539 1.00 78.50 378 LEU A N 1
ATOM 3026 C CA . LEU A 1 378 ? 55.148 -0.323 -84.203 1.00 78.50 378 LEU A CA 1
ATOM 3027 C C . LEU A 1 378 ? 55.299 0.772 -83.140 1.00 78.50 378 LEU A C 1
ATOM 3029 O O . LEU A 1 378 ? 54.712 0.628 -82.069 1.00 78.50 378 LEU A O 1
ATOM 3033 N N . GLU A 1 379 ? 55.978 1.878 -83.447 1.00 75.75 379 GLU A N 1
ATOM 3034 C CA . GLU A 1 379 ? 56.048 3.063 -82.583 1.00 75.75 379 GLU A CA 1
ATOM 3035 C C . GLU A 1 379 ? 54.663 3.631 -82.294 1.00 75.75 379 GLU A C 1
ATOM 3037 O O . GLU A 1 379 ? 54.336 3.936 -81.146 1.00 75.75 379 GLU A O 1
ATOM 3042 N N . GLU A 1 380 ? 53.808 3.727 -83.312 1.00 79.88 380 GLU A N 1
ATOM 3043 C CA . GLU A 1 380 ? 52.428 4.168 -83.139 1.00 79.88 380 GLU A CA 1
ATOM 3044 C C . GLU A 1 380 ? 51.639 3.198 -82.248 1.00 79.88 380 GLU A C 1
ATOM 3046 O O . GLU A 1 380 ? 50.916 3.622 -81.342 1.00 79.88 380 GLU A O 1
ATOM 3051 N N . ARG A 1 381 ? 51.834 1.883 -82.420 1.00 78.00 381 ARG A N 1
ATOM 3052 C CA . ARG A 1 381 ? 51.236 0.863 -81.545 1.00 78.00 381 ARG A CA 1
ATOM 3053 C C . ARG A 1 381 ? 51.773 0.920 -80.117 1.00 78.00 381 ARG A C 1
ATOM 3055 O O . ARG A 1 381 ? 50.998 0.677 -79.194 1.00 78.00 381 ARG A O 1
ATOM 3062 N N . CYS A 1 382 ? 53.045 1.254 -79.918 1.00 76.19 382 CYS A N 1
ATOM 3063 C CA . CYS A 1 382 ? 53.634 1.427 -78.594 1.00 76.19 382 CYS A CA 1
ATOM 3064 C C . CYS A 1 382 ? 53.081 2.672 -77.902 1.00 76.19 382 CYS A C 1
ATOM 3066 O O . CYS A 1 382 ? 52.637 2.591 -76.760 1.00 76.19 382 CYS A O 1
ATOM 3068 N N . ARG A 1 383 ? 52.989 3.802 -78.615 1.00 77.75 383 ARG A N 1
ATOM 3069 C CA . ARG A 1 383 ? 52.324 5.020 -78.122 1.00 77.75 383 ARG A CA 1
ATOM 3070 C C . ARG A 1 383 ? 50.849 4.753 -77.801 1.00 77.75 383 ARG A C 1
ATOM 3072 O O . ARG A 1 383 ? 50.328 5.239 -76.797 1.00 77.75 383 ARG A O 1
ATOM 3079 N N . ALA A 1 384 ? 50.171 3.929 -78.600 1.00 76.12 384 ALA A N 1
ATOM 3080 C CA . ALA A 1 384 ? 48.804 3.491 -78.321 1.00 76.12 384 ALA A CA 1
ATOM 3081 C C . ALA A 1 384 ? 48.706 2.578 -77.079 1.00 76.12 384 ALA A C 1
ATOM 3083 O O . ALA A 1 384 ? 47.744 2.682 -76.322 1.00 76.12 384 ALA A O 1
ATOM 3084 N N . ALA A 1 385 ? 49.678 1.694 -76.839 1.00 74.00 385 ALA A N 1
ATOM 3085 C CA . ALA A 1 385 ? 49.727 0.858 -75.635 1.00 74.00 385 ALA A CA 1
ATOM 3086 C C . ALA A 1 385 ? 50.047 1.687 -74.379 1.00 74.00 385 ALA A C 1
ATOM 3088 O O . ALA A 1 385 ? 49.360 1.567 -73.371 1.00 74.00 385 ALA A O 1
ATOM 3089 N N . GLU A 1 386 ? 51.007 2.607 -74.462 1.00 74.44 386 GLU A N 1
ATOM 3090 C CA . GLU A 1 386 ? 51.363 3.525 -73.377 1.00 74.44 386 GLU A CA 1
ATOM 3091 C C . GLU A 1 386 ? 50.201 4.464 -73.012 1.00 74.44 386 GLU A C 1
ATOM 3093 O O . GLU A 1 386 ? 49.956 4.742 -71.838 1.00 74.44 386 GLU A O 1
ATOM 3098 N N . THR A 1 387 ? 49.441 4.948 -73.997 1.00 76.88 387 THR A N 1
ATOM 3099 C CA . THR A 1 387 ? 48.232 5.744 -73.726 1.00 76.88 387 THR A CA 1
ATOM 3100 C C . THR A 1 387 ? 47.132 4.910 -73.072 1.00 76.88 387 THR A C 1
ATOM 3102 O O . THR A 1 387 ? 46.477 5.408 -72.158 1.00 76.88 387 THR A O 1
ATOM 3105 N N . ARG A 1 388 ? 46.951 3.638 -73.455 1.00 76.62 388 ARG A N 1
ATOM 3106 C CA . ARG A 1 388 ? 46.004 2.721 -72.791 1.00 76.62 388 ARG A CA 1
ATOM 3107 C C . ARG A 1 388 ? 46.411 2.404 -71.355 1.00 76.62 388 ARG A C 1
ATOM 3109 O O . ARG A 1 388 ? 45.563 2.501 -70.471 1.00 76.62 388 ARG A O 1
ATOM 3116 N N . GLU A 1 389 ? 47.690 2.127 -71.113 1.00 79.69 389 GLU A N 1
ATOM 3117 C CA . GLU A 1 389 ? 48.253 1.936 -69.772 1.00 79.69 389 GLU A CA 1
ATOM 3118 C C . GLU A 1 389 ? 48.028 3.188 -68.910 1.00 79.69 389 GLU A C 1
ATOM 3120 O O . GLU A 1 389 ? 47.462 3.094 -67.823 1.00 79.69 389 GLU A O 1
ATOM 3125 N N . LYS A 1 390 ? 48.361 4.385 -69.418 1.00 74.31 390 LYS A N 1
ATOM 3126 C CA . LYS A 1 390 ? 48.128 5.662 -68.717 1.00 74.31 390 LYS A CA 1
ATOM 3127 C C . LYS A 1 390 ? 46.649 5.920 -68.439 1.00 74.31 390 LYS A C 1
ATOM 3129 O O . LYS A 1 390 ? 46.329 6.444 -67.377 1.00 74.31 390 LYS A O 1
ATOM 3134 N N . VAL A 1 391 ? 45.742 5.553 -69.345 1.00 75.50 391 VAL A N 1
ATOM 3135 C CA . VAL A 1 391 ? 44.290 5.666 -69.130 1.00 75.50 391 VAL A CA 1
ATOM 3136 C C . VAL A 1 391 ? 43.804 4.674 -68.068 1.00 75.50 391 VAL A C 1
ATOM 3138 O O . VAL A 1 391 ? 42.974 5.053 -67.245 1.00 75.50 391 VAL A O 1
ATOM 3141 N N . ALA A 1 392 ? 44.325 3.445 -68.033 1.00 69.88 392 ALA A N 1
ATOM 3142 C CA . ALA A 1 392 ? 44.019 2.470 -66.982 1.00 69.88 392 ALA A CA 1
ATOM 3143 C C . ALA A 1 392 ? 44.537 2.940 -65.608 1.00 69.88 392 ALA A C 1
ATOM 3145 O O . ALA A 1 392 ? 43.795 2.926 -64.627 1.00 69.88 392 ALA A O 1
ATOM 3146 N N . LEU A 1 393 ? 45.760 3.477 -65.560 1.00 68.88 393 LEU A N 1
ATOM 3147 C CA . LEU A 1 393 ? 46.365 4.088 -64.371 1.00 68.88 393 LEU A CA 1
ATOM 3148 C C . LEU A 1 393 ? 45.621 5.347 -63.911 1.00 68.88 393 LEU A C 1
ATOM 3150 O O . LEU A 1 393 ? 45.449 5.560 -62.715 1.00 68.88 393 LEU A O 1
ATOM 3154 N N . MET A 1 394 ? 45.158 6.182 -64.843 1.00 66.12 394 MET A N 1
ATOM 3155 C CA . MET A 1 394 ? 44.325 7.344 -64.533 1.00 66.12 394 MET A CA 1
ATOM 3156 C C . MET A 1 394 ? 42.959 6.923 -64.004 1.00 66.12 394 MET A C 1
ATOM 3158 O O . MET A 1 394 ? 42.504 7.543 -63.059 1.00 66.12 394 MET A O 1
ATOM 3162 N N . LYS A 1 395 ? 42.314 5.882 -64.547 1.00 66.31 395 LYS A N 1
ATOM 3163 C CA . LYS A 1 395 ? 41.043 5.364 -64.009 1.00 66.31 395 LYS A CA 1
ATOM 3164 C C . LYS A 1 395 ? 41.204 4.829 -62.584 1.00 66.31 395 LYS A C 1
ATOM 3166 O O . LYS A 1 395 ? 40.412 5.204 -61.731 1.00 66.31 395 LYS A O 1
ATOM 3171 N N . ALA A 1 396 ? 42.278 4.086 -62.311 1.00 58.53 396 ALA A N 1
ATOM 3172 C CA . ALA A 1 396 ? 42.617 3.644 -60.958 1.00 58.53 396 ALA A CA 1
ATOM 3173 C C . ALA A 1 396 ? 42.907 4.823 -60.003 1.00 58.53 396 ALA A C 1
ATOM 3175 O O . ALA A 1 396 ? 42.503 4.794 -58.848 1.00 58.53 396 ALA A O 1
ATOM 3176 N N . LYS A 1 397 ? 43.552 5.896 -60.490 1.00 54.41 397 LYS A N 1
ATOM 3177 C CA . LYS A 1 397 ? 43.854 7.102 -59.693 1.00 54.41 397 LYS A CA 1
ATOM 3178 C C . LYS A 1 397 ? 42.681 8.079 -59.541 1.00 54.41 397 LYS A C 1
ATOM 3180 O O . LYS A 1 397 ? 42.631 8.803 -58.555 1.00 54.41 397 LYS A O 1
ATOM 3185 N N . LYS A 1 398 ? 41.730 8.118 -60.480 1.00 51.72 398 LYS A N 1
ATOM 3186 C CA . LYS A 1 398 ? 40.546 9.000 -60.430 1.00 51.72 398 LYS A CA 1
ATOM 3187 C C . LYS A 1 398 ? 39.503 8.524 -59.414 1.00 51.72 398 LYS A C 1
ATOM 3189 O O . LYS A 1 398 ? 38.687 9.334 -58.991 1.00 51.72 398 LYS A O 1
ATOM 3194 N N . GLU A 1 399 ? 39.562 7.259 -58.996 1.00 52.16 399 GLU A N 1
ATOM 3195 C CA . GLU A 1 399 ? 38.815 6.746 -57.837 1.00 52.16 399 GLU A CA 1
ATOM 3196 C C . GLU A 1 399 ? 39.537 7.000 -56.494 1.00 52.16 399 GLU A C 1
ATOM 3198 O O . GLU A 1 399 ? 38.949 6.791 -55.438 1.00 52.16 399 GLU A O 1
ATOM 3203 N N . GLU A 1 400 ? 40.760 7.552 -56.515 1.00 45.34 400 GLU A N 1
ATOM 3204 C CA . GLU A 1 400 ? 41.541 7.918 -55.319 1.00 45.34 400 GLU A CA 1
ATOM 3205 C C . GLU A 1 400 ? 41.791 9.441 -55.176 1.00 45.34 400 GLU A C 1
ATOM 3207 O O . GLU A 1 400 ? 42.257 9.904 -54.136 1.00 45.34 400 GLU A O 1
ATOM 3212 N N . GLY A 1 401 ? 41.452 10.266 -56.175 1.00 38.28 401 GLY A N 1
ATOM 3213 C CA . GLY A 1 401 ? 41.708 11.710 -56.125 1.00 38.28 401 GLY A CA 1
ATOM 3214 C C . GLY A 1 401 ? 40.953 12.513 -57.182 1.00 38.28 401 GLY A C 1
ATOM 3215 O O . GLY A 1 401 ? 41.256 12.468 -58.372 1.00 38.28 401 GLY A O 1
ATOM 3216 N N . SER A 1 402 ? 39.969 13.280 -56.724 1.00 49.00 402 SER A N 1
ATOM 3217 C CA . SER A 1 402 ? 39.238 14.297 -57.480 1.00 49.00 402 SER A CA 1
ATOM 3218 C C . SER A 1 402 ? 40.128 15.472 -57.926 1.00 49.00 402 SER A C 1
ATOM 3220 O O . SER A 1 402 ? 40.929 15.955 -57.129 1.00 49.00 402 SER A O 1
ATOM 3222 N N . GLY A 1 403 ? 39.872 16.011 -59.127 1.00 41.97 403 GLY A N 1
ATOM 3223 C CA . GLY A 1 403 ? 40.436 17.276 -59.643 1.00 41.97 403 GLY A CA 1
ATOM 3224 C C . GLY A 1 403 ? 41.751 17.093 -60.410 1.00 41.97 403 GLY A C 1
ATOM 3225 O O . GLY A 1 403 ? 42.524 16.196 -60.127 1.00 41.97 403 GLY A O 1
ATOM 3226 N N . GLU A 1 404 ? 42.125 17.846 -61.432 1.00 41.44 404 GLU A N 1
ATOM 3227 C CA . GLU A 1 404 ? 41.647 19.051 -62.109 1.00 41.44 404 GLU A CA 1
ATOM 3228 C C . GLU A 1 404 ? 42.498 19.112 -63.401 1.00 41.44 404 GLU A C 1
ATOM 3230 O O . GLU A 1 404 ? 43.619 18.599 -63.421 1.00 41.44 404 GLU A O 1
ATOM 3235 N N . LYS A 1 405 ? 42.005 19.761 -64.465 1.00 45.06 405 LYS A N 1
ATOM 3236 C CA . LYS A 1 405 ? 42.710 20.022 -65.745 1.00 45.06 405 LYS A CA 1
ATOM 3237 C C . LYS A 1 405 ? 42.781 18.893 -66.788 1.00 45.06 405 LYS A C 1
ATOM 3239 O O . LYS A 1 405 ? 43.841 18.556 -67.306 1.00 45.06 405 LYS A O 1
ATOM 3244 N N . GLN A 1 406 ? 41.617 18.412 -67.219 1.00 43.97 406 GLN A N 1
ATOM 3245 C CA . GLN A 1 406 ? 41.413 17.950 -68.605 1.00 43.97 406 GLN A CA 1
ATOM 3246 C C . GLN A 1 406 ? 40.318 18.836 -69.230 1.00 43.97 406 GLN A C 1
ATOM 3248 O O . GLN A 1 406 ? 39.243 18.395 -69.613 1.00 43.97 406 GLN A O 1
ATOM 3253 N N . GLU A 1 407 ? 40.573 20.142 -69.160 1.00 45.53 407 GLU A N 1
ATOM 3254 C CA . GLU A 1 407 ? 39.598 21.232 -69.027 1.00 45.53 407 GLU A CA 1
ATOM 3255 C C . GLU A 1 407 ? 39.447 22.061 -70.308 1.00 45.53 407 GLU A C 1
ATOM 3257 O O . GLU A 1 407 ? 38.725 23.043 -70.315 1.00 45.53 407 GLU A O 1
ATOM 3262 N N . GLU A 1 408 ? 40.080 21.676 -71.415 1.00 47.00 408 GLU A N 1
ATOM 3263 C CA . GLU A 1 408 ? 40.075 22.516 -72.625 1.00 47.00 408 GLU A CA 1
ATOM 3264 C C . GLU A 1 408 ? 39.436 21.835 -73.845 1.00 47.00 408 GLU A C 1
ATOM 3266 O O . GLU A 1 408 ? 38.807 22.497 -74.664 1.00 47.00 408 GLU A O 1
ATOM 3271 N N . GLU A 1 409 ? 39.441 20.501 -73.912 1.00 45.38 409 GLU A N 1
ATOM 3272 C CA . GLU A 1 409 ? 38.733 19.738 -74.959 1.00 45.38 409 GLU A CA 1
ATOM 3273 C C . GLU A 1 409 ? 37.325 19.279 -74.541 1.00 45.38 409 GLU A C 1
ATOM 3275 O O . GLU A 1 409 ? 36.472 19.003 -75.385 1.00 45.38 409 GLU A O 1
ATOM 3280 N N . LEU A 1 410 ? 37.050 19.255 -73.233 1.00 50.12 410 LEU A N 1
ATOM 3281 C CA . LEU A 1 410 ? 35.701 19.110 -72.688 1.00 50.12 410 LEU A CA 1
ATOM 3282 C C . LEU A 1 410 ? 34.870 20.382 -72.924 1.00 50.12 410 LEU A C 1
ATOM 3284 O O . LEU A 1 410 ? 33.668 20.267 -73.047 1.00 50.12 410 LEU A O 1
ATOM 3288 N N . VAL A 1 411 ? 35.463 21.574 -73.078 1.00 50.28 411 VAL A N 1
ATOM 3289 C CA . VAL A 1 411 ? 34.741 22.866 -73.205 1.00 50.28 411 VAL A CA 1
ATOM 3290 C C . VAL A 1 411 ? 33.884 22.974 -74.467 1.00 50.28 411 VAL A C 1
ATOM 3292 O O . VAL A 1 411 ? 32.854 23.649 -74.462 1.00 50.28 411 VAL A O 1
ATOM 3295 N N . THR A 1 412 ? 34.270 22.312 -75.553 1.00 48.94 412 THR A N 1
ATOM 3296 C CA . THR A 1 412 ? 33.519 22.357 -76.815 1.00 48.94 412 THR A CA 1
ATOM 3297 C C . THR A 1 412 ? 32.336 21.390 -76.817 1.00 48.94 412 THR A C 1
ATOM 3299 O O . THR A 1 412 ? 31.258 21.785 -77.247 1.00 48.94 412 THR A O 1
ATOM 3302 N N . ARG A 1 413 ? 32.477 20.187 -76.242 1.00 51.19 413 ARG A N 1
ATOM 3303 C CA . ARG A 1 413 ? 31.355 19.247 -76.026 1.00 51.19 413 ARG A CA 1
ATOM 3304 C C . ARG A 1 413 ? 30.469 19.625 -74.834 1.00 51.19 413 ARG A C 1
ATOM 3306 O O . ARG A 1 413 ? 29.250 19.555 -74.931 1.00 51.19 413 ARG A O 1
ATOM 3313 N N . LEU A 1 414 ? 31.062 20.149 -73.763 1.00 49.19 414 LEU A N 1
ATOM 3314 C CA . LEU A 1 414 ? 30.344 20.755 -72.648 1.00 49.19 414 LEU A CA 1
ATOM 3315 C C . LEU A 1 414 ? 29.603 22.013 -73.073 1.00 49.19 414 LEU A C 1
ATOM 3317 O O . LEU A 1 414 ? 28.678 22.341 -72.376 1.00 49.19 414 LEU A O 1
ATOM 3321 N N . ARG A 1 415 ? 29.916 22.736 -74.159 1.00 49.78 415 ARG A N 1
ATOM 3322 C CA . ARG A 1 415 ? 29.052 23.858 -74.598 1.00 49.78 415 ARG A CA 1
ATOM 3323 C C . ARG A 1 415 ? 27.687 23.384 -75.085 1.00 49.78 415 ARG A C 1
ATOM 3325 O O . ARG A 1 415 ? 26.687 24.025 -74.781 1.00 49.78 415 ARG A O 1
ATOM 3332 N N . GLU A 1 416 ? 27.660 22.271 -75.807 1.00 57.28 416 GLU A N 1
ATOM 3333 C CA . GLU A 1 416 ? 26.427 21.662 -76.311 1.00 57.28 416 GLU A CA 1
ATOM 3334 C C . GLU A 1 416 ? 25.662 20.958 -75.175 1.00 57.28 416 GLU A C 1
ATOM 3336 O O . GLU A 1 416 ? 24.452 21.134 -75.045 1.00 57.28 416 GLU A O 1
ATOM 3341 N N . GLU A 1 417 ? 26.363 20.261 -74.270 1.00 53.06 417 GLU A N 1
ATOM 3342 C CA . GLU A 1 417 ? 25.762 19.718 -73.041 1.00 53.06 417 GLU A CA 1
ATOM 3343 C C . GLU A 1 417 ? 25.377 20.813 -72.032 1.00 53.06 417 GLU A C 1
ATOM 3345 O O . GLU A 1 417 ? 24.372 20.662 -71.358 1.00 53.06 417 GLU A O 1
ATOM 3350 N N . LEU A 1 418 ? 26.080 21.947 -71.952 1.00 50.03 418 LEU A N 1
ATOM 3351 C CA . LEU A 1 418 ? 25.763 23.095 -71.086 1.00 50.03 418 LEU A CA 1
ATOM 3352 C C . LEU A 1 418 ? 24.503 23.807 -71.559 1.00 50.03 418 LEU A C 1
ATOM 3354 O O . LEU A 1 418 ? 23.802 24.353 -70.728 1.00 50.03 418 LEU A O 1
ATOM 3358 N N . GLU A 1 419 ? 24.165 23.802 -72.847 1.00 62.34 419 GLU A N 1
ATOM 3359 C CA . GLU A 1 419 ? 22.884 24.347 -73.309 1.00 62.34 419 GLU A CA 1
ATOM 3360 C C . GLU A 1 419 ? 21.703 23.430 -72.932 1.00 62.34 419 GLU A C 1
ATOM 3362 O O . GLU A 1 419 ? 20.633 23.918 -72.558 1.00 62.34 419 GLU A O 1
ATOM 3367 N N . GLY A 1 420 ? 21.914 22.107 -72.926 1.00 66.12 420 GLY A N 1
ATOM 3368 C CA . GLY A 1 420 ? 20.970 21.128 -72.368 1.00 66.12 420 GLY A CA 1
ATOM 3369 C C . GLY A 1 420 ? 20.861 21.212 -70.840 1.00 66.12 420 GLY A C 1
ATOM 3370 O O . GLY A 1 420 ? 19.769 21.364 -70.296 1.00 66.12 420 GLY A O 1
ATOM 3371 N N . VAL A 1 421 ? 22.002 21.230 -70.154 1.00 56.16 421 VAL A N 1
ATOM 3372 C CA . VAL A 1 421 ? 22.137 21.380 -68.702 1.00 56.16 421 VAL A CA 1
ATOM 3373 C C . VAL A 1 421 ? 21.704 22.770 -68.243 1.00 56.16 421 VAL A C 1
ATOM 3375 O O . VAL A 1 421 ? 21.261 22.892 -67.118 1.00 56.16 421 VAL A O 1
ATOM 3378 N N . MET A 1 422 ? 21.757 23.829 -69.058 1.00 58.03 422 MET A N 1
ATOM 3379 C CA . MET A 1 422 ? 21.206 25.144 -68.693 1.00 58.03 422 MET A CA 1
ATOM 3380 C C . MET A 1 422 ? 19.682 25.120 -68.668 1.00 58.03 422 MET A C 1
ATOM 3382 O O . MET A 1 422 ? 19.105 25.698 -67.754 1.00 58.03 422 MET A O 1
ATOM 3386 N N . LYS A 1 423 ? 19.036 24.406 -69.597 1.00 68.81 423 LYS A N 1
ATOM 3387 C CA . LYS A 1 423 ? 17.582 24.188 -69.552 1.00 68.81 423 LYS A CA 1
ATOM 3388 C C . LYS A 1 423 ? 17.185 23.311 -68.366 1.00 68.81 423 LYS A C 1
ATOM 3390 O O . LYS A 1 423 ? 16.295 23.693 -67.611 1.00 68.81 423 LYS A O 1
ATOM 3395 N N . GLU A 1 424 ? 17.900 22.209 -68.127 1.00 63.53 424 GLU A N 1
ATOM 3396 C CA . GLU A 1 424 ? 17.694 21.395 -66.919 1.00 63.53 424 GLU A CA 1
ATOM 3397 C C . GLU A 1 424 ? 18.029 22.169 -65.637 1.00 63.53 424 GLU A C 1
ATOM 3399 O O . GLU A 1 424 ? 17.348 22.002 -64.638 1.00 63.53 424 GLU A O 1
ATOM 3404 N N . LYS A 1 425 ? 19.023 23.061 -65.639 1.00 59.31 425 LYS A N 1
ATOM 3405 C CA . LYS A 1 425 ? 19.383 23.924 -64.504 1.00 59.31 425 LYS A CA 1
ATOM 3406 C C . LYS A 1 425 ? 18.339 25.006 -64.272 1.00 59.31 425 LYS A C 1
ATOM 3408 O O . LYS A 1 425 ? 18.119 25.355 -63.124 1.00 59.31 425 LYS A O 1
ATOM 3413 N N . GLU A 1 426 ? 17.698 25.550 -65.300 1.00 68.00 426 GLU A N 1
ATOM 3414 C CA . GLU A 1 426 ? 16.568 26.473 -65.140 1.00 68.00 426 GLU A CA 1
ATOM 3415 C C . GLU A 1 426 ? 15.342 25.752 -64.564 1.00 68.00 426 GLU A C 1
ATOM 3417 O O . GLU A 1 426 ? 14.709 26.264 -63.637 1.00 68.00 426 GLU A O 1
ATOM 3422 N N . GLU A 1 427 ? 15.053 24.531 -65.022 1.00 70.69 427 GLU A N 1
ATOM 3423 C CA . GLU A 1 427 ? 14.003 23.689 -64.439 1.00 70.69 427 GLU A CA 1
ATOM 3424 C C . GLU A 1 427 ? 14.339 23.256 -63.009 1.00 70.69 427 GLU A C 1
ATOM 3426 O O . GLU A 1 427 ? 13.493 23.378 -62.123 1.00 70.69 427 GLU A O 1
ATOM 3431 N N . LEU A 1 428 ? 15.576 22.833 -62.746 1.00 69.12 428 LEU A N 1
ATOM 3432 C CA . LEU A 1 428 ? 16.066 22.475 -61.418 1.00 69.12 428 LEU A CA 1
ATOM 3433 C C . LEU A 1 428 ? 16.162 23.695 -60.507 1.00 69.12 428 LEU A C 1
ATOM 3435 O O . LEU A 1 428 ? 15.846 23.557 -59.340 1.00 69.12 428 LEU A O 1
ATOM 3439 N N . MET A 1 429 ? 16.508 24.891 -60.989 1.00 67.62 429 MET A N 1
ATOM 3440 C CA . MET A 1 429 ? 16.440 26.128 -60.198 1.00 67.62 429 MET A CA 1
ATOM 3441 C C . MET A 1 429 ? 14.994 26.489 -59.876 1.00 67.62 429 MET A C 1
ATOM 3443 O O . MET A 1 429 ? 14.715 26.901 -58.757 1.00 67.62 429 MET A O 1
ATOM 3447 N N . SER A 1 430 ? 14.056 26.298 -60.806 1.00 75.19 430 SER A N 1
ATOM 3448 C CA . SER A 1 430 ? 12.630 26.487 -60.525 1.00 75.19 430 SER A CA 1
ATOM 3449 C C . SER A 1 430 ? 12.113 25.462 -59.508 1.00 75.19 430 SER A C 1
ATOM 3451 O O . SER A 1 430 ? 11.346 25.808 -58.609 1.00 75.19 430 SER A O 1
ATOM 3453 N N . GLN A 1 431 ? 12.551 24.204 -59.606 1.00 72.81 431 GLN A N 1
ATOM 3454 C CA . GLN A 1 431 ? 12.247 23.164 -58.622 1.00 72.81 431 GLN A CA 1
ATOM 3455 C C . GLN A 1 431 ? 12.920 23.445 -57.277 1.00 72.81 431 GLN A C 1
ATOM 3457 O O . GLN A 1 431 ? 12.276 23.289 -56.249 1.00 72.81 431 GLN A O 1
ATOM 3462 N N . LEU A 1 432 ? 14.161 23.924 -57.265 1.00 72.44 432 LEU A N 1
ATOM 3463 C CA . LEU A 1 432 ? 14.926 24.244 -56.065 1.00 72.44 432 LEU A CA 1
ATOM 3464 C C . LEU A 1 432 ? 14.340 25.470 -55.366 1.00 72.44 432 LEU A C 1
ATOM 3466 O O . LEU A 1 432 ? 14.134 25.409 -54.168 1.00 72.44 432 LEU A O 1
ATOM 3470 N N . GLN A 1 433 ? 13.908 26.502 -56.094 1.00 75.31 433 GLN A N 1
ATOM 3471 C CA . GLN A 1 433 ? 13.139 27.620 -55.532 1.00 75.31 433 GLN A CA 1
ATOM 3472 C C . GLN A 1 433 ? 11.781 27.175 -54.973 1.00 75.31 433 GLN A C 1
ATOM 3474 O O . GLN A 1 433 ? 11.335 27.676 -53.941 1.00 75.31 433 GLN A O 1
ATOM 3479 N N . LYS A 1 434 ? 11.102 26.220 -55.625 1.00 75.69 434 LYS A N 1
ATOM 3480 C CA . LYS A 1 434 ? 9.869 25.622 -55.085 1.00 75.69 434 LYS A CA 1
ATOM 3481 C C . LYS A 1 434 ? 10.146 24.812 -53.822 1.00 75.69 434 LYS A C 1
ATOM 3483 O O . LYS A 1 434 ? 9.366 24.920 -52.880 1.00 75.69 434 LYS A O 1
ATOM 3488 N N . MET A 1 435 ? 11.235 24.048 -53.795 1.00 71.31 435 MET A N 1
ATOM 3489 C CA . MET A 1 435 ? 11.666 23.264 -52.641 1.00 71.31 435 MET A CA 1
ATOM 3490 C C . MET A 1 435 ? 12.120 24.175 -51.502 1.00 71.31 435 MET A C 1
ATOM 3492 O O . MET A 1 435 ? 11.681 23.960 -50.390 1.00 71.31 435 MET A O 1
ATOM 3496 N N . GLU A 1 436 ? 12.876 25.243 -51.754 1.00 74.19 436 GLU A N 1
ATOM 3497 C CA . GLU A 1 436 ? 13.245 26.269 -50.766 1.00 74.19 436 GLU A CA 1
ATOM 3498 C C . GLU A 1 436 ? 12.007 26.974 -50.203 1.00 74.19 436 GLU A C 1
ATOM 3500 O O . GLU A 1 436 ? 11.885 27.151 -48.995 1.00 74.19 436 GLU A O 1
ATOM 3505 N N . ALA A 1 437 ? 11.032 27.317 -51.050 1.00 77.00 437 ALA A N 1
ATOM 3506 C CA . ALA A 1 437 ? 9.765 27.895 -50.604 1.00 77.00 437 ALA A CA 1
ATOM 3507 C C . ALA A 1 437 ? 8.866 26.893 -49.854 1.00 77.00 437 ALA A C 1
ATOM 3509 O O . ALA A 1 437 ? 7.982 27.307 -49.101 1.00 77.00 437 ALA A O 1
ATOM 3510 N N . GLN A 1 438 ? 9.027 25.588 -50.086 1.00 78.50 438 GLN A N 1
ATOM 3511 C CA . GLN A 1 438 ? 8.384 24.535 -49.296 1.00 78.50 438 GLN A CA 1
ATOM 3512 C C . GLN A 1 438 ? 9.121 24.318 -47.976 1.00 78.50 438 GLN A C 1
ATOM 3514 O O . GLN A 1 438 ? 8.469 24.211 -46.950 1.00 78.50 438 GLN A O 1
ATOM 3519 N N . LEU A 1 439 ? 10.452 24.331 -47.983 1.00 76.50 439 LEU A N 1
ATOM 3520 C CA . LEU A 1 439 ? 11.302 24.157 -46.809 1.00 76.50 439 LEU A CA 1
ATOM 3521 C C . LEU A 1 439 ? 11.092 25.312 -45.832 1.00 76.50 439 LEU A C 1
ATOM 3523 O O . LEU A 1 439 ? 10.826 25.069 -44.665 1.00 76.50 439 LEU A O 1
ATOM 3527 N N . LYS A 1 440 ? 11.042 26.550 -46.333 1.00 81.56 440 LYS A N 1
ATOM 3528 C CA . LYS A 1 440 ? 10.704 27.728 -45.531 1.00 81.56 440 LYS A CA 1
ATOM 3529 C C . LYS A 1 440 ? 9.286 27.661 -44.954 1.00 81.56 440 LYS A C 1
ATOM 3531 O O . LYS A 1 440 ? 9.075 28.025 -43.806 1.00 81.56 440 LYS A O 1
ATOM 3536 N N . ARG A 1 441 ? 8.315 27.145 -45.718 1.00 80.31 441 ARG A N 1
ATOM 3537 C CA . ARG A 1 441 ? 6.955 26.896 -45.203 1.00 80.31 441 ARG A CA 1
ATOM 3538 C C . ARG A 1 441 ? 6.930 25.812 -44.130 1.00 80.31 441 ARG A C 1
ATOM 3540 O O . ARG A 1 441 ? 6.215 25.967 -43.153 1.00 80.31 441 ARG A O 1
ATOM 3547 N N . VAL A 1 442 ? 7.710 24.748 -44.295 1.00 78.94 442 VAL A N 1
ATOM 3548 C CA . VAL A 1 442 ? 7.853 23.678 -43.300 1.00 78.94 442 VAL A CA 1
ATOM 3549 C C . VAL A 1 442 ? 8.574 24.185 -42.051 1.00 78.94 442 VAL A C 1
ATOM 3551 O O . VAL A 1 442 ? 8.215 23.783 -40.953 1.00 78.94 442 VAL A O 1
ATOM 3554 N N . GLU A 1 443 ? 9.550 25.084 -42.181 1.00 75.38 443 GLU A N 1
ATOM 3555 C CA . GLU A 1 443 ? 10.198 25.757 -41.049 1.00 75.38 443 GLU A CA 1
ATOM 3556 C C . GLU A 1 443 ? 9.218 26.668 -40.302 1.00 75.38 443 GLU A C 1
ATOM 3558 O O . GLU A 1 443 ? 9.126 26.574 -39.082 1.00 75.38 443 GLU A O 1
ATOM 3563 N N . GLU A 1 444 ? 8.426 27.472 -41.018 1.00 81.25 444 GLU A N 1
ATOM 3564 C CA . GLU A 1 444 ? 7.369 28.310 -40.431 1.00 81.25 444 GLU A CA 1
ATOM 3565 C C . GLU A 1 444 ? 6.255 27.465 -39.773 1.00 81.25 444 GLU A C 1
ATOM 3567 O O . GLU A 1 444 ? 5.741 27.822 -38.714 1.00 81.25 444 GLU A O 1
ATOM 3572 N N . GLU A 1 445 ? 5.867 26.331 -40.368 1.00 80.69 445 GLU A N 1
ATOM 3573 C CA . GLU A 1 445 ? 4.926 25.378 -39.760 1.00 80.69 445 GLU A CA 1
ATOM 3574 C C . GLU A 1 445 ? 5.532 24.681 -38.542 1.00 80.69 445 GLU A C 1
ATOM 3576 O O . GLU A 1 445 ? 4.847 24.504 -37.539 1.00 80.69 445 GLU A O 1
ATOM 3581 N N . LYS A 1 446 ? 6.817 24.322 -38.590 1.00 80.44 446 LYS A N 1
ATOM 3582 C CA . LYS A 1 446 ? 7.531 23.738 -37.454 1.00 80.44 446 LYS A CA 1
ATOM 3583 C C . LYS A 1 446 ? 7.605 24.719 -36.288 1.00 80.44 446 LYS A C 1
ATOM 3585 O O . LYS A 1 446 ? 7.358 24.302 -35.163 1.00 80.44 446 LYS A O 1
ATOM 3590 N N . GLU A 1 447 ? 7.912 25.988 -36.544 1.00 82.62 447 GLU A N 1
ATOM 3591 C CA . GLU A 1 447 ? 7.952 27.035 -35.518 1.00 82.62 447 GLU A CA 1
ATOM 3592 C C . GLU A 1 447 ? 6.572 27.221 -34.872 1.00 82.62 447 GLU A C 1
ATOM 3594 O O . GLU A 1 447 ? 6.460 27.210 -33.648 1.00 82.62 447 GLU A O 1
ATOM 3599 N N . LYS A 1 448 ? 5.497 27.247 -35.675 1.00 81.12 448 LYS A N 1
ATOM 3600 C CA . LYS A 1 448 ? 4.117 27.271 -35.158 1.00 81.12 448 LYS A CA 1
ATOM 3601 C C . LYS A 1 448 ? 3.765 26.035 -34.339 1.00 81.12 448 LYS A C 1
ATOM 3603 O O . LYS A 1 448 ? 3.143 26.160 -33.293 1.00 81.12 448 LYS A O 1
ATOM 3608 N N . VAL A 1 449 ? 4.160 24.844 -34.786 1.00 78.75 449 VAL A N 1
ATOM 3609 C CA . VAL A 1 449 ? 3.929 23.597 -34.042 1.00 78.75 449 VAL A CA 1
ATOM 3610 C C . VAL A 1 449 ? 4.748 23.571 -32.749 1.00 78.75 449 VAL A C 1
ATOM 3612 O O . VAL A 1 449 ? 4.280 23.035 -31.748 1.00 78.75 449 VAL A O 1
ATOM 3615 N N . GLU A 1 450 ? 5.951 24.147 -32.728 1.00 76.12 450 GLU A N 1
ATOM 3616 C CA . GLU A 1 450 ? 6.748 24.306 -31.507 1.00 76.12 450 GLU A CA 1
ATOM 3617 C C . GLU A 1 450 ? 6.106 25.308 -30.534 1.00 76.12 450 GLU A C 1
ATOM 3619 O O . GLU A 1 450 ? 6.027 25.003 -29.342 1.00 76.12 450 GLU A O 1
ATOM 3624 N N . GLU A 1 451 ? 5.567 26.432 -31.018 1.00 81.50 451 GLU A N 1
ATOM 3625 C CA . GLU A 1 451 ? 4.771 27.369 -30.210 1.00 81.50 451 GLU A CA 1
ATOM 3626 C C . GLU A 1 451 ? 3.491 26.718 -29.666 1.00 81.50 451 GLU A C 1
ATOM 3628 O O . GLU A 1 451 ? 3.231 26.788 -28.465 1.00 81.50 451 GLU A O 1
ATOM 3633 N N . GLU A 1 452 ? 2.714 26.028 -30.506 1.00 82.50 452 GLU A N 1
ATOM 3634 C CA . GLU A 1 452 ? 1.509 25.302 -30.086 1.00 82.50 452 GLU A CA 1
ATOM 3635 C C . GLU A 1 452 ? 1.849 24.218 -29.062 1.00 82.50 452 GLU A C 1
ATOM 3637 O O . GLU A 1 452 ? 1.169 24.077 -28.048 1.00 82.50 452 GLU A O 1
ATOM 3642 N N . LYS A 1 453 ? 2.942 23.479 -29.273 1.00 80.19 453 LYS A N 1
ATOM 3643 C CA . LYS A 1 453 ? 3.430 22.479 -28.321 1.00 80.19 453 LYS A CA 1
ATOM 3644 C C . LYS A 1 453 ? 3.844 23.114 -26.995 1.00 80.19 453 LYS A C 1
ATOM 3646 O O . LYS A 1 453 ? 3.584 22.513 -25.953 1.00 80.19 453 LYS A O 1
ATOM 3651 N N . SER A 1 454 ? 4.468 24.292 -27.018 1.00 80.62 454 SER A N 1
ATOM 3652 C CA . SER A 1 454 ? 4.792 25.055 -25.809 1.00 80.62 454 SER A CA 1
ATOM 3653 C C . SER A 1 454 ? 3.520 25.484 -25.078 1.00 80.62 454 SER A C 1
ATOM 3655 O O . SER A 1 454 ? 3.393 25.228 -23.885 1.00 80.62 454 SER A O 1
ATOM 3657 N N . GLY A 1 455 ? 2.535 26.034 -25.795 1.00 84.19 455 GLY A N 1
ATOM 3658 C CA . GLY A 1 455 ? 1.244 26.424 -25.222 1.00 84.19 455 GLY A CA 1
ATOM 3659 C C . GLY A 1 455 ? 0.475 25.243 -24.620 1.00 84.19 455 GLY A C 1
ATOM 3660 O O . GLY A 1 455 ? -0.019 25.329 -23.500 1.00 84.19 455 GLY A O 1
ATOM 3661 N N . VAL A 1 456 ? 0.448 24.097 -25.307 1.00 80.50 456 VAL A N 1
ATOM 3662 C CA . VAL A 1 456 ? -0.155 22.854 -24.794 1.00 80.50 456 VAL A CA 1
ATOM 3663 C C . VAL A 1 456 ? 0.603 22.324 -23.573 1.00 80.50 456 VAL A C 1
ATOM 3665 O O . VAL A 1 456 ? -0.007 21.748 -22.671 1.00 80.50 456 VAL A O 1
ATOM 3668 N N . MET A 1 457 ? 1.925 22.504 -23.510 1.00 77.62 457 MET A N 1
ATOM 3669 C CA . MET A 1 457 ? 2.720 22.116 -22.343 1.00 77.62 457 MET A CA 1
ATOM 3670 C C . MET A 1 457 ? 2.386 22.992 -21.131 1.00 77.62 457 MET A C 1
ATOM 3672 O O . MET A 1 457 ? 2.125 22.448 -20.060 1.00 77.62 457 MET A O 1
ATOM 3676 N N . GLU A 1 458 ? 2.295 24.311 -21.312 1.00 83.31 458 GLU A N 1
ATOM 3677 C CA . GLU A 1 458 ? 1.867 25.250 -20.267 1.00 83.31 458 GLU A CA 1
ATOM 3678 C C . GLU A 1 458 ? 0.432 24.965 -19.795 1.00 83.31 458 GLU A C 1
ATOM 3680 O O . GLU A 1 458 ? 0.161 24.931 -18.593 1.00 83.31 458 GLU A O 1
ATOM 3685 N N . GLU A 1 459 ? -0.494 24.685 -20.718 1.00 83.19 459 GLU A N 1
ATOM 3686 C CA . GLU A 1 459 ? -1.876 24.323 -20.387 1.00 83.19 459 GLU A CA 1
ATOM 3687 C C . GLU A 1 459 ? -1.942 22.993 -19.623 1.00 83.19 459 GLU A C 1
ATOM 3689 O O . GLU A 1 459 ? -2.663 22.873 -18.629 1.00 83.19 459 GLU A O 1
ATOM 3694 N N . LYS A 1 460 ? -1.135 22.003 -20.021 1.00 83.38 460 LYS A N 1
ATOM 3695 C CA . LYS A 1 460 ? -1.010 20.728 -19.309 1.00 83.38 460 LYS A CA 1
ATOM 3696 C C . LYS A 1 460 ? -0.460 20.926 -17.897 1.00 83.38 460 LYS A C 1
ATOM 3698 O O . LYS A 1 460 ? -0.972 20.306 -16.964 1.00 83.38 460 LYS A O 1
ATOM 3703 N N . GLU A 1 461 ? 0.556 21.762 -17.708 1.00 84.44 461 GLU A N 1
ATOM 3704 C CA . GLU A 1 461 ? 1.107 22.077 -16.383 1.00 84.44 461 GLU A CA 1
ATOM 3705 C C . GLU A 1 461 ? 0.092 22.820 -15.503 1.00 84.44 461 GLU A C 1
ATOM 3707 O O . GLU A 1 461 ? -0.064 22.498 -14.318 1.00 84.44 461 GLU A O 1
ATOM 3712 N N . ALA A 1 462 ? -0.663 23.754 -16.087 1.00 82.94 462 ALA A N 1
ATOM 3713 C CA . ALA A 1 462 ? -1.740 24.463 -15.409 1.00 82.94 462 ALA A CA 1
ATOM 3714 C C . ALA A 1 462 ? -2.874 23.513 -14.992 1.00 82.94 462 ALA A C 1
ATOM 3716 O O . ALA A 1 462 ? -3.308 23.549 -13.837 1.00 82.94 462 ALA A O 1
ATOM 3717 N N . LEU A 1 463 ? -3.314 22.622 -15.886 1.00 84.75 463 LEU A N 1
ATOM 3718 C CA . LEU A 1 463 ? -4.318 21.598 -15.591 1.00 84.75 463 LEU A CA 1
ATOM 3719 C C . LEU A 1 463 ? -3.823 20.612 -14.536 1.00 84.75 463 LEU A C 1
ATOM 3721 O O . LEU A 1 463 ? -4.562 20.313 -13.606 1.00 84.75 463 LEU A O 1
ATOM 3725 N N . THR A 1 464 ? -2.566 20.169 -14.611 1.00 82.88 464 THR A N 1
ATOM 3726 C CA . THR A 1 464 ? -1.959 19.284 -13.601 1.00 82.88 464 THR A CA 1
ATOM 3727 C C . THR A 1 464 ? -1.944 19.959 -12.229 1.00 82.88 464 THR A C 1
ATOM 3729 O O . THR A 1 464 ? -2.330 19.355 -11.231 1.00 82.88 464 THR A O 1
ATOM 3732 N N . SER A 1 465 ? -1.590 21.245 -12.181 1.00 84.50 465 SER A N 1
ATOM 3733 C CA . SER A 1 465 ? -1.622 22.045 -10.952 1.00 84.50 465 SER A CA 1
ATOM 3734 C C . SER A 1 465 ? -3.043 22.224 -10.403 1.00 84.50 465 SER A C 1
ATOM 3736 O O . SER A 1 465 ? -3.244 22.235 -9.187 1.00 84.50 465 SER A O 1
ATOM 3738 N N . GLN A 1 466 ? -4.047 22.380 -11.271 1.00 84.62 466 GLN A N 1
ATOM 3739 C CA . GLN A 1 466 ? -5.456 22.432 -10.865 1.00 84.62 466 GLN A CA 1
ATOM 3740 C C . GLN A 1 466 ? -5.947 21.080 -10.340 1.00 84.62 466 GLN A C 1
ATOM 3742 O O . GLN A 1 466 ? -6.634 21.047 -9.321 1.00 84.62 466 GLN A O 1
ATOM 3747 N N . LEU A 1 467 ? -5.555 19.981 -10.985 1.00 84.56 467 LEU A N 1
ATOM 3748 C CA . LEU A 1 467 ? -5.896 18.618 -10.580 1.00 84.56 467 LEU A CA 1
ATOM 3749 C C . LEU A 1 467 ? -5.329 18.314 -9.191 1.00 84.56 467 LEU A C 1
ATOM 3751 O O . LEU A 1 467 ? -6.084 17.939 -8.302 1.00 84.56 467 LEU A O 1
ATOM 3755 N N . GLN A 1 468 ? -4.052 18.630 -8.953 1.00 85.81 468 GLN A N 1
ATOM 3756 C CA . GLN A 1 468 ? -3.424 18.507 -7.632 1.00 85.81 468 GLN A CA 1
ATOM 3757 C C . GLN A 1 468 ? -4.125 19.358 -6.563 1.00 85.81 468 GLN A C 1
ATOM 3759 O O . GLN A 1 468 ? -4.297 18.923 -5.424 1.00 85.81 468 GLN A O 1
ATOM 3764 N N . LYS A 1 469 ? -4.559 20.581 -6.908 1.00 84.69 469 LYS A N 1
ATOM 3765 C CA . LYS A 1 469 ? -5.338 21.427 -5.987 1.00 84.69 469 LYS A CA 1
ATOM 3766 C C . LYS A 1 469 ? -6.698 20.812 -5.662 1.00 84.69 469 LYS A C 1
ATOM 3768 O O . LYS A 1 469 ? -7.100 20.864 -4.502 1.00 84.69 469 LYS A O 1
ATOM 3773 N N . MET A 1 470 ? -7.386 20.245 -6.650 1.00 83.75 470 MET A N 1
ATOM 3774 C CA . MET A 1 470 ? -8.673 19.573 -6.455 1.00 83.75 470 MET A CA 1
ATOM 3775 C C . MET A 1 470 ? -8.517 18.289 -5.640 1.00 83.75 470 MET A C 1
ATOM 3777 O O . MET A 1 470 ? -9.274 18.094 -4.698 1.00 83.75 470 MET A O 1
ATOM 3781 N N . GLU A 1 471 ? -7.497 17.473 -5.903 1.00 83.62 471 GLU A N 1
ATOM 3782 C CA . GLU A 1 471 ? -7.167 16.294 -5.089 1.00 83.62 471 GLU A CA 1
ATOM 3783 C C . GLU A 1 471 ? -6.878 16.679 -3.633 1.00 83.62 471 GLU A C 1
ATOM 3785 O O . GLU A 1 471 ? -7.397 16.058 -2.707 1.00 83.62 471 GLU A O 1
ATOM 3790 N N . ALA A 1 472 ? -6.114 17.752 -3.408 1.00 82.81 472 ALA A N 1
ATOM 3791 C CA . ALA A 1 472 ? -5.832 18.253 -2.064 1.00 82.81 472 ALA A CA 1
ATOM 3792 C C . ALA A 1 472 ? -7.070 18.833 -1.355 1.00 82.81 472 ALA A C 1
ATOM 3794 O O . ALA A 1 472 ? -7.138 18.811 -0.124 1.00 82.81 472 ALA A O 1
ATOM 3795 N N . GLN A 1 473 ? -8.029 19.390 -2.101 1.00 84.06 473 GLN A N 1
ATOM 3796 C CA . GLN A 1 473 ? -9.324 19.810 -1.557 1.00 84.06 473 GLN A CA 1
ATOM 3797 C C . GLN A 1 473 ? -10.198 18.602 -1.222 1.00 84.06 473 GLN A C 1
ATOM 3799 O O . GLN A 1 473 ? -10.803 18.576 -0.156 1.00 84.06 473 GLN A O 1
ATOM 3804 N N . LEU A 1 474 ? -10.222 17.593 -2.090 1.00 85.44 474 LEU A N 1
ATOM 3805 C CA . LEU A 1 474 ? -11.012 16.379 -1.912 1.00 85.44 474 LEU A CA 1
ATOM 3806 C C . LEU A 1 474 ? -10.543 15.607 -0.673 1.00 85.44 474 LEU A C 1
ATOM 3808 O O . LEU A 1 474 ? -11.363 15.296 0.183 1.00 85.44 474 LEU A O 1
ATOM 3812 N N . LYS A 1 475 ? -9.223 15.459 -0.494 1.00 85.75 475 LYS A N 1
ATOM 3813 C CA . LYS A 1 475 ? -8.631 14.893 0.729 1.00 85.75 475 LYS A CA 1
ATOM 3814 C C . LYS A 1 475 ? -9.043 15.646 1.994 1.00 85.75 475 LYS A C 1
ATOM 3816 O O . LYS A 1 475 ? -9.397 15.030 2.988 1.00 85.75 475 LYS A O 1
ATOM 3821 N N . ARG A 1 476 ? -9.031 16.984 1.956 1.00 83.25 476 ARG A N 1
ATOM 3822 C CA . ARG A 1 476 ? -9.473 17.802 3.098 1.00 83.25 476 ARG A CA 1
ATOM 3823 C C . ARG A 1 476 ? -10.949 17.599 3.419 1.00 83.25 476 ARG A C 1
ATOM 3825 O O . ARG A 1 476 ? -11.301 17.530 4.588 1.00 83.25 476 ARG A O 1
ATOM 3832 N N . VAL A 1 477 ? -11.799 17.497 2.401 1.00 82.56 477 VAL A N 1
ATOM 3833 C CA . VAL A 1 477 ? -13.233 17.236 2.585 1.00 82.56 477 VAL A CA 1
ATOM 3834 C C . VAL A 1 477 ? -13.471 15.831 3.144 1.00 82.56 477 VAL A C 1
ATOM 3836 O O . VAL A 1 477 ? -14.350 15.659 3.983 1.00 82.56 477 VAL A O 1
ATOM 3839 N N . GLU A 1 478 ? -12.692 14.834 2.726 1.00 80.94 478 GLU A N 1
ATOM 3840 C CA . GLU A 1 478 ? -12.741 13.483 3.300 1.00 80.94 478 GLU A CA 1
ATOM 3841 C C . GLU A 1 478 ? -12.325 13.481 4.778 1.00 80.94 478 GLU A C 1
ATOM 3843 O O . GLU A 1 478 ? -13.057 12.939 5.605 1.00 80.94 478 GLU A O 1
ATOM 3848 N N . GLU A 1 479 ? -11.229 14.162 5.128 1.00 84.12 479 GLU A N 1
ATOM 3849 C CA . GLU A 1 479 ? -10.783 14.331 6.520 1.00 84.12 479 GLU A CA 1
ATOM 3850 C C . GLU A 1 479 ? -11.818 15.084 7.379 1.00 84.12 479 GLU A C 1
ATOM 3852 O O . GLU A 1 479 ? -12.059 14.729 8.532 1.00 84.12 479 GLU A O 1
ATOM 3857 N N . GLU A 1 480 ? -12.450 16.135 6.842 1.00 83.12 480 GLU A N 1
ATOM 3858 C CA . GLU A 1 480 ? -13.532 16.852 7.530 1.00 83.12 480 GLU A CA 1
ATOM 3859 C C . GLU A 1 480 ? -14.772 15.973 7.711 1.00 83.12 480 GLU A C 1
ATOM 3861 O O . GLU A 1 480 ? -15.385 15.992 8.777 1.00 83.12 480 GLU A O 1
ATOM 3866 N N . LYS A 1 481 ? -15.131 15.169 6.705 1.00 83.50 481 LYS A N 1
ATOM 3867 C CA . LYS A 1 481 ? -16.251 14.230 6.801 1.00 83.50 481 LYS A CA 1
ATOM 3868 C C . LYS A 1 481 ? -16.009 13.189 7.895 1.00 83.50 481 LYS A C 1
ATOM 3870 O O . LYS A 1 48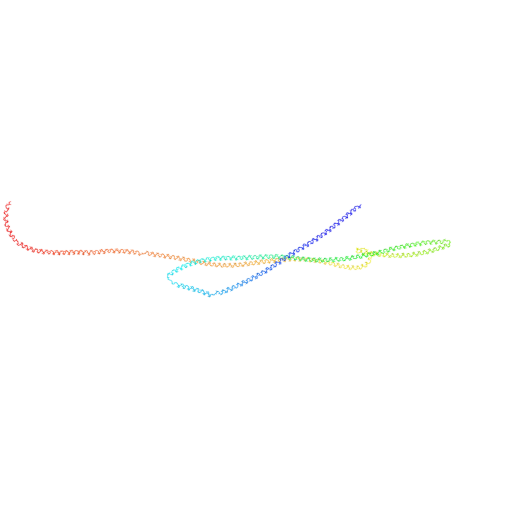1 ? -16.926 12.920 8.665 1.00 83.50 481 LYS A O 1
ATOM 3875 N N . GLU A 1 482 ? -14.803 12.634 7.976 1.00 83.75 482 GLU A N 1
ATOM 3876 C CA . GLU A 1 482 ? -14.432 11.658 9.007 1.00 83.75 482 GLU A CA 1
ATOM 3877 C C . GLU A 1 482 ? -14.535 12.268 10.413 1.00 83.75 482 GLU A C 1
ATOM 3879 O O . GLU A 1 482 ? -15.187 11.695 11.286 1.00 83.75 482 GLU A O 1
ATOM 3884 N N . LYS A 1 483 ? -14.024 13.493 10.606 1.00 82.75 483 LYS A N 1
ATOM 3885 C CA . LYS A 1 483 ? -14.180 14.236 11.871 1.00 82.75 483 LYS A CA 1
ATOM 3886 C C . LYS A 1 483 ? -15.641 14.476 12.237 1.00 82.75 483 LYS A C 1
ATOM 3888 O O . LYS A 1 483 ? -16.026 14.291 13.386 1.00 82.75 483 LYS A O 1
ATOM 3893 N N . VAL A 1 484 ? -16.470 14.865 11.269 1.00 82.75 484 VAL A N 1
ATOM 3894 C CA . VAL A 1 484 ? -17.909 15.075 11.493 1.00 82.75 484 VAL A CA 1
ATOM 3895 C C . VAL A 1 484 ? -18.618 13.761 11.844 1.00 82.75 484 VAL A C 1
ATOM 3897 O O . VAL A 1 484 ? -19.536 13.764 12.664 1.00 82.75 484 VAL A O 1
ATOM 3900 N N . GLU A 1 485 ? -18.217 12.628 11.261 1.00 78.69 485 GLU A N 1
ATOM 3901 C CA . GLU A 1 485 ? -18.746 11.312 11.638 1.00 78.69 485 GLU A CA 1
ATOM 3902 C C . GLU A 1 485 ? -18.327 10.904 13.060 1.00 78.69 485 GLU A C 1
ATOM 3904 O O . GLU A 1 485 ? -19.178 10.433 13.823 1.00 78.69 485 GLU A O 1
ATOM 3909 N N . GLU A 1 486 ? -17.075 11.157 13.458 1.00 81.75 486 GLU A N 1
ATOM 3910 C CA . GLU A 1 486 ? -16.616 10.965 14.840 1.00 81.75 486 GLU A CA 1
ATOM 3911 C C . GLU A 1 486 ? -17.403 11.835 15.825 1.00 81.75 486 GLU A C 1
ATOM 3913 O O . GLU A 1 486 ? -17.960 11.305 16.792 1.00 81.75 486 GLU A O 1
ATOM 3918 N N . GLU A 1 487 ? -17.520 13.141 15.565 1.00 84.56 487 GLU A N 1
ATOM 3919 C CA . GLU A 1 487 ? -18.291 14.079 16.391 1.00 84.56 487 GLU A CA 1
ATOM 3920 C C . GLU A 1 487 ? -19.754 13.642 16.509 1.00 84.56 487 GLU A C 1
ATOM 3922 O O . GLU A 1 487 ? -20.309 13.597 17.607 1.00 84.56 487 GLU A O 1
ATOM 3927 N N . LYS A 1 488 ? -20.378 13.234 15.399 1.00 81.88 488 LYS A N 1
ATOM 3928 C CA . LYS A 1 488 ? -21.749 12.708 15.394 1.00 81.88 488 LYS A CA 1
ATOM 3929 C C . LYS A 1 488 ? -21.881 11.453 16.258 1.00 81.88 488 LYS A C 1
ATOM 3931 O O . LYS A 1 488 ? -22.891 11.300 16.948 1.00 81.88 488 LYS A O 1
ATOM 3936 N N . SER A 1 489 ? -20.891 10.560 16.232 1.00 80.38 489 SER A N 1
ATOM 3937 C CA . SER A 1 489 ? -20.875 9.371 17.092 1.00 80.38 489 SER A CA 1
ATOM 3938 C C . SER A 1 489 ? -20.739 9.742 18.575 1.00 80.38 489 SER A C 1
ATOM 3940 O O . SER A 1 489 ? -21.420 9.156 19.417 1.00 80.38 489 SER A O 1
ATOM 3942 N N . GLY A 1 490 ? -19.924 10.756 18.890 1.00 85.75 490 GLY A N 1
ATOM 3943 C CA . GLY A 1 490 ? -19.766 11.300 20.238 1.00 85.75 490 GLY A CA 1
ATOM 3944 C C . GLY A 1 490 ? -21.066 11.907 20.761 1.00 85.75 490 GLY A C 1
ATOM 3945 O O . GLY A 1 490 ? -21.531 11.530 21.833 1.00 85.75 490 GLY A O 1
ATOM 3946 N N . VAL A 1 491 ? -21.715 12.751 19.956 1.00 82.50 491 VAL A N 1
ATOM 3947 C CA . VAL A 1 491 ? -23.010 13.369 20.288 1.00 82.50 491 VAL A CA 1
ATOM 3948 C C . VAL A 1 491 ? -24.114 12.320 20.462 1.00 82.50 491 VAL A C 1
ATOM 3950 O O . VAL A 1 491 ? -24.972 12.470 21.328 1.00 82.50 491 VAL A O 1
ATOM 3953 N N . MET A 1 492 ? -24.113 11.238 19.675 1.00 80.19 492 MET A N 1
ATOM 3954 C CA . MET A 1 492 ? -25.055 10.124 19.867 1.00 80.19 492 MET A CA 1
ATOM 3955 C C . MET A 1 492 ? -24.865 9.444 21.226 1.00 80.19 492 MET A C 1
ATOM 3957 O O . MET A 1 492 ? -25.852 9.235 21.928 1.00 80.19 492 MET A O 1
ATOM 3961 N N . LYS A 1 493 ? -23.617 9.163 21.623 1.00 84.56 493 LYS A N 1
ATOM 3962 C CA . LYS A 1 493 ? -23.312 8.587 22.943 1.00 84.56 493 LYS A CA 1
ATOM 3963 C C . LYS A 1 493 ? -23.729 9.522 24.076 1.00 84.56 493 LYS A C 1
ATOM 3965 O O . LYS A 1 493 ? -24.394 9.086 25.009 1.00 84.56 493 LYS A O 1
ATOM 3970 N N . GLU A 1 494 ? -23.413 10.811 23.965 1.00 83.00 494 GLU A N 1
ATOM 3971 C CA . GLU A 1 494 ? -23.806 11.817 24.959 1.00 83.00 494 GLU A CA 1
ATOM 3972 C C . GLU A 1 494 ? -25.335 11.931 25.068 1.00 83.00 494 GLU A C 1
ATOM 3974 O O . GLU A 1 494 ? -25.889 11.995 26.164 1.00 83.00 494 GLU A O 1
ATOM 3979 N N . LYS A 1 495 ? -26.049 11.869 23.938 1.00 84.88 495 LYS A N 1
ATOM 3980 C CA . LYS A 1 495 ? -27.515 11.837 23.918 1.00 84.88 495 LYS A CA 1
ATOM 3981 C C . LYS A 1 495 ? -28.073 10.590 24.612 1.00 84.88 495 LYS A C 1
ATOM 3983 O O . LYS A 1 495 ? -29.051 10.709 25.348 1.00 84.88 495 LYS A O 1
ATOM 3988 N N . GLU A 1 496 ? -27.507 9.409 24.373 1.00 85.38 496 GLU A N 1
ATOM 3989 C CA . GLU A 1 496 ? -27.919 8.161 25.036 1.00 85.38 496 GLU A CA 1
ATOM 3990 C C . GLU A 1 496 ? -27.678 8.216 26.552 1.00 85.38 496 GLU A C 1
ATOM 3992 O O . GLU A 1 496 ? -28.545 7.818 27.337 1.00 85.38 496 GLU A O 1
ATOM 3997 N N . GLU A 1 497 ? -26.546 8.780 26.969 1.00 85.56 497 GLU A N 1
ATOM 3998 C CA . GLU A 1 497 ? -26.194 8.966 28.375 1.00 85.56 497 GLU A CA 1
ATOM 3999 C C . GLU A 1 497 ? -27.129 9.969 29.063 1.00 85.56 497 GLU A C 1
ATOM 4001 O O . GLU A 1 497 ? -27.719 9.650 30.095 1.00 85.56 497 GLU A O 1
ATOM 4006 N N . LEU A 1 498 ? -27.379 11.129 28.445 1.00 84.94 498 LEU A N 1
ATOM 4007 C CA . LEU A 1 498 ? -28.352 12.111 28.935 1.00 84.94 498 LEU A CA 1
ATOM 4008 C C . LEU A 1 498 ? -29.770 11.537 29.004 1.00 84.94 498 LEU A C 1
ATOM 4010 O O . LEU A 1 498 ? -30.495 11.814 29.955 1.00 84.94 498 LEU A O 1
ATOM 4014 N N . THR A 1 499 ? -30.170 10.716 28.029 1.00 85.38 499 THR A N 1
ATOM 4015 C CA . THR A 1 499 ? -31.484 10.048 28.039 1.00 85.38 499 THR A CA 1
ATOM 4016 C C . THR A 1 499 ? -31.592 9.064 29.206 1.00 85.38 499 THR A C 1
ATOM 4018 O O . THR A 1 499 ? -32.646 8.963 29.833 1.00 85.38 499 THR A O 1
ATOM 4021 N N . SER A 1 500 ? -30.505 8.358 29.522 1.00 85.12 500 SER A N 1
ATOM 4022 C CA . SER A 1 500 ? -30.446 7.436 30.661 1.00 85.12 500 SER A CA 1
ATOM 4023 C C . SER A 1 500 ? -30.503 8.189 31.992 1.00 85.12 500 SER A C 1
ATOM 4025 O O . SER A 1 500 ? -31.299 7.831 32.856 1.00 85.12 500 SER A O 1
ATOM 4027 N N . GLN A 1 501 ? -29.747 9.285 32.124 1.00 86.25 501 GLN A N 1
ATOM 4028 C CA . GLN A 1 501 ? -29.792 10.159 33.303 1.00 86.25 501 GLN A CA 1
ATOM 4029 C C . GLN A 1 501 ? -31.180 10.780 33.513 1.00 86.25 501 GLN A C 1
ATOM 4031 O O . GLN A 1 501 ? -31.630 10.901 34.650 1.00 86.25 501 GLN A O 1
ATOM 4036 N N . LEU A 1 502 ? -31.874 11.156 32.431 1.00 87.19 502 LEU A N 1
ATOM 4037 C CA . LEU A 1 502 ? -33.241 11.679 32.493 1.00 87.19 502 LEU A CA 1
ATOM 4038 C C . LEU A 1 502 ? -34.218 10.648 33.061 1.00 87.19 502 LEU A C 1
ATOM 4040 O O . LEU A 1 502 ? -34.964 10.982 33.976 1.00 87.19 502 LEU A O 1
ATOM 4044 N N . LYS A 1 503 ? -34.168 9.399 32.581 1.00 86.25 503 LYS A N 1
ATOM 4045 C CA . LYS A 1 503 ? -34.998 8.308 33.121 1.00 86.25 503 LYS A CA 1
ATOM 4046 C C . LYS A 1 503 ? -34.728 8.060 34.601 1.00 86.25 503 LYS A C 1
ATOM 4048 O O . LYS A 1 503 ? -35.661 7.927 35.379 1.00 86.25 503 LYS A O 1
ATOM 4053 N N . GLU A 1 504 ? -33.460 8.049 35.001 1.00 85.81 504 GLU A N 1
ATOM 4054 C CA . GLU A 1 504 ? -33.080 7.840 36.402 1.00 85.81 504 GLU A CA 1
ATOM 4055 C C . GLU A 1 504 ? -33.562 8.994 37.307 1.00 85.81 504 GLU A C 1
ATOM 4057 O O . GLU A 1 504 ? -33.925 8.793 38.466 1.00 85.81 504 GLU A O 1
ATOM 4062 N N . LEU A 1 505 ? -33.589 10.225 36.782 1.00 83.75 505 LEU A N 1
ATOM 4063 C CA . LEU A 1 505 ? -34.172 11.389 37.455 1.00 83.75 505 LEU A CA 1
ATOM 4064 C C . LEU A 1 505 ? -35.700 11.315 37.550 1.00 83.75 505 LEU A C 1
ATOM 4066 O O . LEU A 1 505 ? -36.254 11.700 38.579 1.00 83.75 505 LEU A O 1
ATOM 4070 N N . GLU A 1 506 ? -36.374 10.840 36.501 1.00 86.69 506 GLU A N 1
ATOM 4071 C CA . GLU A 1 506 ? -37.819 10.590 36.504 1.00 86.69 506 GLU A CA 1
ATOM 4072 C C . GLU A 1 506 ? -38.186 9.535 37.557 1.00 86.69 506 GLU A C 1
ATOM 4074 O O . GLU A 1 506 ? -39.047 9.797 38.396 1.00 86.69 506 GLU A O 1
ATOM 4079 N N . GLU A 1 507 ? -37.464 8.411 37.605 1.00 87.81 507 GLU A N 1
ATOM 4080 C CA . GLU A 1 507 ? -37.641 7.364 38.622 1.00 87.81 507 GLU A CA 1
ATOM 4081 C C . GLU A 1 507 ? -37.434 7.909 40.044 1.00 87.81 507 GLU A C 1
ATOM 4083 O O . GLU A 1 507 ? -38.282 7.713 40.916 1.00 87.81 507 GLU A O 1
ATOM 4088 N N . LYS A 1 508 ? -36.368 8.689 40.279 1.00 87.06 508 LYS A N 1
ATOM 4089 C CA . LYS A 1 508 ? -36.128 9.336 41.584 1.00 87.06 508 LYS A CA 1
ATOM 4090 C C . LYS A 1 508 ? -37.222 10.333 41.967 1.00 87.06 508 LYS A C 1
ATOM 4092 O O . LYS A 1 508 ? -37.523 10.481 43.151 1.00 87.06 508 LYS A O 1
ATOM 4097 N N . MET A 1 509 ? -37.815 11.042 41.004 1.00 83.44 509 MET A N 1
ATOM 4098 C CA . MET A 1 509 ? -38.965 11.914 41.272 1.00 83.44 509 MET A CA 1
ATOM 4099 C C . MET A 1 509 ? -40.214 11.111 41.648 1.00 83.44 509 MET A C 1
ATOM 4101 O O . MET A 1 509 ? -40.942 11.525 42.552 1.00 83.44 509 MET A O 1
ATOM 4105 N N . GLU A 1 510 ? -40.450 9.973 40.996 1.00 85.75 510 GLU A N 1
ATOM 4106 C CA . GLU A 1 510 ? -41.539 9.050 41.326 1.00 85.75 510 GLU A CA 1
ATOM 4107 C C . GLU A 1 510 ? -41.385 8.520 42.764 1.00 85.75 510 GLU A C 1
ATOM 4109 O O . GLU A 1 510 ? -42.314 8.618 43.570 1.00 85.75 510 GLU A O 1
ATOM 4114 N N . GLU A 1 511 ? -40.185 8.054 43.128 1.00 86.38 511 GLU A N 1
ATOM 4115 C CA . GLU A 1 511 ? -39.855 7.607 44.487 1.00 86.38 511 GLU A CA 1
ATOM 4116 C C . GLU A 1 511 ? -40.050 8.725 45.519 1.00 86.38 511 GLU A C 1
ATOM 4118 O O . GLU A 1 511 ? -40.668 8.520 46.567 1.00 86.38 511 GLU A O 1
ATOM 4123 N N . LEU A 1 512 ? -39.574 9.939 45.223 1.00 86.06 512 LEU A N 1
ATOM 4124 C CA . LEU A 1 512 ? -39.744 11.094 46.106 1.00 86.06 512 LEU A CA 1
ATOM 4125 C C . LEU A 1 512 ? -41.229 11.418 46.331 1.00 86.06 512 LEU A C 1
ATOM 4127 O O . LEU A 1 512 ? -41.626 11.762 47.449 1.00 86.06 512 LEU A O 1
ATOM 4131 N N . ASN A 1 513 ? -42.059 11.301 45.291 1.00 84.75 513 ASN A N 1
ATOM 4132 C CA . ASN A 1 513 ? -43.502 11.493 45.405 1.00 84.75 513 ASN A CA 1
ATOM 4133 C C . ASN A 1 513 ? -44.140 10.427 46.302 1.00 84.75 513 ASN A C 1
ATOM 4135 O O . ASN A 1 513 ? -44.912 10.785 47.193 1.00 84.75 513 ASN A O 1
ATOM 4139 N N . GLN A 1 514 ? -43.761 9.155 46.159 1.00 86.69 514 GLN A N 1
ATOM 4140 C CA . GLN A 1 514 ? -44.236 8.083 47.043 1.00 86.69 514 GLN A CA 1
ATOM 4141 C C . GLN A 1 514 ? -43.827 8.322 48.503 1.00 86.69 514 GLN A C 1
ATOM 4143 O O . GLN A 1 514 ? -44.647 8.194 49.413 1.00 86.69 514 GLN A O 1
ATOM 4148 N N . VAL A 1 515 ? -42.582 8.750 48.746 1.00 84.94 515 VAL A N 1
ATOM 4149 C CA . VAL A 1 515 ? -42.106 9.114 50.091 1.00 84.94 515 VAL A CA 1
ATOM 4150 C C . VAL A 1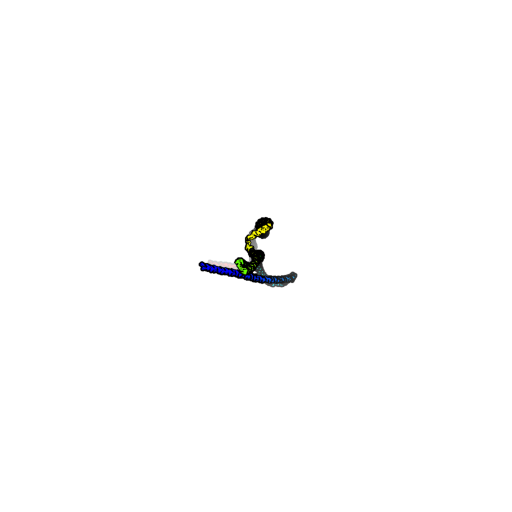 515 ? -42.912 10.281 50.663 1.00 84.94 515 VAL A C 1
ATOM 4152 O O . VAL A 1 515 ? -43.267 10.269 51.841 1.00 84.94 515 VAL A O 1
ATOM 4155 N N . LYS A 1 516 ? -43.243 11.287 49.847 1.00 84.25 516 LYS A N 1
ATOM 4156 C CA . LYS A 1 516 ? -44.068 12.427 50.268 1.00 84.25 516 LYS A CA 1
ATOM 4157 C C . LYS A 1 516 ? -45.490 12.000 50.642 1.00 84.25 516 LYS A C 1
ATOM 4159 O O . LYS A 1 516 ? -46.028 12.498 51.634 1.00 84.25 516 LYS A O 1
ATOM 4164 N N . GLU A 1 517 ? -46.090 11.084 49.888 1.00 86.06 517 GLU A N 1
ATOM 4165 C CA . GLU A 1 517 ? -47.400 10.509 50.213 1.00 86.06 517 GLU A CA 1
ATOM 4166 C C . GLU A 1 517 ? -47.353 9.688 51.505 1.00 86.06 517 GLU A C 1
ATOM 4168 O O . GLU A 1 517 ? -48.188 9.893 52.390 1.00 86.06 517 GLU A O 1
ATOM 4173 N N . ALA A 1 518 ? -46.332 8.843 51.672 1.00 84.25 518 ALA A N 1
ATOM 4174 C CA . ALA A 1 518 ? -46.112 8.083 52.900 1.00 84.25 518 ALA A CA 1
ATOM 4175 C C . ALA A 1 518 ? -45.934 9.009 54.115 1.00 84.25 518 ALA A C 1
ATOM 4177 O O . ALA A 1 518 ? -46.566 8.805 55.151 1.00 84.25 518 ALA A O 1
ATOM 4178 N N . LEU A 1 519 ? -45.149 10.084 53.977 1.00 83.50 519 LEU A N 1
ATOM 4179 C CA . LEU A 1 519 ? -44.963 11.092 55.023 1.00 83.50 519 LEU A CA 1
ATOM 4180 C C . LEU A 1 519 ? -46.287 11.781 55.387 1.00 83.50 519 LEU A C 1
ATOM 4182 O O . LEU A 1 519 ? -46.554 12.025 56.563 1.00 83.50 519 LEU A O 1
ATOM 4186 N N . SER A 1 520 ? -47.135 12.081 54.397 1.00 84.62 520 SER A N 1
ATOM 4187 C CA . SER A 1 520 ? -48.478 12.616 54.645 1.00 84.62 520 SER A CA 1
ATOM 4188 C C . SER A 1 520 ? -49.355 11.623 55.414 1.00 84.62 520 SER A C 1
ATOM 4190 O O . SER A 1 520 ? -50.069 12.037 56.329 1.00 84.62 520 SER A O 1
ATOM 4192 N N . GLY A 1 521 ? -49.272 10.329 55.092 1.00 87.38 521 GLY A N 1
ATOM 4193 C CA . GLY A 1 521 ? -49.933 9.257 55.840 1.00 87.38 521 GLY A CA 1
ATOM 4194 C C . GLY A 1 521 ? -49.488 9.209 57.303 1.00 87.38 521 GLY A C 1
ATOM 4195 O O . GLY A 1 521 ? -50.325 9.289 58.199 1.00 87.38 521 GLY A O 1
ATOM 4196 N N . VAL A 1 522 ? -48.175 9.200 57.544 1.00 83.69 522 VAL A N 1
ATOM 4197 C CA . VAL A 1 522 ? -47.590 9.210 58.897 1.00 83.69 522 VAL A CA 1
ATOM 4198 C C . VAL A 1 522 ? -47.983 10.469 59.676 1.00 83.69 522 VAL A C 1
ATOM 4200 O O . VAL A 1 522 ? -48.247 10.397 60.874 1.00 83.69 522 VAL A O 1
ATOM 4203 N N . MET A 1 523 ? -48.059 11.637 59.027 1.00 82.62 523 MET A N 1
ATOM 4204 C CA . MET A 1 523 ? -48.522 12.856 59.699 1.00 82.62 523 MET A CA 1
ATOM 4205 C C . MET A 1 523 ? -49.990 12.767 60.130 1.00 82.62 523 MET A C 1
ATOM 4207 O O . MET A 1 523 ? -50.301 13.167 61.251 1.00 82.62 523 MET A O 1
ATOM 4211 N N . LYS A 1 524 ? -50.872 12.197 59.299 1.00 87.12 524 LYS A N 1
ATOM 4212 C CA . LYS A 1 524 ? -52.274 11.952 59.682 1.00 87.12 524 LYS A CA 1
ATOM 4213 C C . LYS A 1 524 ? -52.370 10.966 60.842 1.00 87.12 524 LYS A C 1
ATOM 4215 O O . LYS A 1 524 ? -53.114 11.209 61.785 1.00 87.12 524 LYS A O 1
ATOM 4220 N N . GLU A 1 525 ? -51.585 9.891 60.805 1.00 86.31 525 GLU A N 1
ATOM 4221 C CA . GLU A 1 525 ? -51.528 8.918 61.897 1.00 86.31 525 GLU A CA 1
ATOM 4222 C C . GLU A 1 525 ? -51.046 9.574 63.201 1.00 86.31 525 GLU A C 1
ATOM 4224 O O . GLU A 1 525 ? -51.673 9.426 64.250 1.00 86.31 525 GLU A O 1
ATOM 4229 N N . LYS A 1 526 ? -50.001 10.406 63.133 1.00 86.50 526 LYS A N 1
ATOM 4230 C CA . LYS A 1 526 ? -49.527 11.198 64.273 1.00 86.50 526 LYS A CA 1
ATOM 4231 C C . LYS A 1 526 ? -50.613 12.124 64.828 1.00 86.50 526 LYS A C 1
ATOM 4233 O O . LYS A 1 526 ? -50.740 12.229 66.045 1.00 86.50 526 LYS A O 1
ATOM 4238 N N . GLU A 1 527 ? -51.384 12.799 63.977 1.00 87.62 527 GLU A N 1
ATOM 4239 C CA . GLU A 1 527 ? -52.511 13.636 64.414 1.00 87.62 527 GLU A CA 1
ATOM 4240 C C . GLU A 1 527 ? -53.604 12.812 65.106 1.00 87.62 527 GLU A C 1
ATOM 4242 O O . GLU A 1 527 ? -54.102 13.226 66.158 1.00 87.62 527 GLU A O 1
ATOM 4247 N N . THR A 1 528 ? -53.932 11.626 64.580 1.00 86.38 528 THR A N 1
ATOM 4248 C CA . THR A 1 528 ? -54.884 10.705 65.223 1.00 86.38 528 THR A CA 1
ATOM 4249 C C . THR A 1 528 ? -54.374 10.173 66.563 1.00 86.38 528 THR A C 1
ATOM 4251 O O . THR A 1 528 ? -55.121 10.126 67.536 1.00 86.38 528 THR A O 1
ATOM 4254 N N . LEU A 1 529 ? -53.084 9.847 66.667 1.00 87.44 529 LEU A N 1
ATOM 4255 C CA . LEU A 1 529 ? -52.481 9.414 67.926 1.00 87.44 529 LEU A CA 1
ATOM 4256 C C . LEU A 1 529 ? -52.451 10.549 68.951 1.00 87.44 529 LEU A C 1
ATOM 4258 O O . LEU A 1 529 ? -52.740 10.321 70.119 1.00 87.44 529 LEU A O 1
ATOM 4262 N N . LEU A 1 530 ? -52.153 11.784 68.534 1.00 87.00 530 LEU A N 1
ATOM 4263 C CA . LEU A 1 530 ? -52.189 12.949 69.423 1.00 87.00 530 LEU A CA 1
ATOM 4264 C C . LEU A 1 530 ? -53.598 13.246 69.942 1.00 87.00 530 LEU A C 1
ATOM 4266 O O . LEU A 1 530 ? -53.743 13.661 71.090 1.00 87.00 530 LEU A O 1
ATOM 4270 N N . THR A 1 531 ? -54.628 13.052 69.118 1.00 86.25 531 THR A N 1
ATOM 4271 C CA . THR A 1 531 ? -56.024 13.206 69.554 1.00 86.25 531 THR A CA 1
ATOM 4272 C C . THR A 1 531 ? -56.419 12.107 70.536 1.00 86.25 531 THR A C 1
ATOM 4274 O O . THR A 1 531 ? -56.914 12.429 71.611 1.00 86.25 531 THR A O 1
ATOM 4277 N N . GLN A 1 532 ? -56.087 10.844 70.255 1.00 87.81 532 GLN A N 1
ATOM 4278 C CA . GLN A 1 532 ? -56.300 9.737 71.200 1.00 87.81 532 GLN A CA 1
ATOM 4279 C C . GLN A 1 532 ? -55.559 9.938 72.530 1.00 87.81 532 GLN A C 1
ATOM 4281 O O . GLN A 1 532 ? -56.092 9.622 73.591 1.00 87.81 532 GLN A O 1
ATOM 4286 N N . LEU A 1 533 ? -54.336 10.472 72.492 1.00 86.62 533 LEU A N 1
ATOM 4287 C CA . LEU A 1 533 ? -53.545 10.737 73.692 1.00 86.62 533 LEU A CA 1
ATOM 4288 C C . LEU A 1 533 ? -54.205 11.822 74.553 1.00 86.62 533 LEU A C 1
ATOM 4290 O O . LEU A 1 533 ? -54.340 11.623 75.757 1.00 86.62 533 LEU A O 1
ATOM 4294 N N . LYS A 1 534 ? -54.708 12.904 73.941 1.00 87.75 534 LYS A N 1
ATOM 4295 C CA . LYS A 1 534 ? -55.493 13.929 74.649 1.00 87.75 534 LYS A CA 1
ATOM 4296 C C . LYS A 1 534 ? -56.766 13.361 75.275 1.00 87.75 534 LYS A C 1
ATOM 4298 O O . LYS A 1 534 ? -57.036 13.638 76.435 1.00 87.75 534 LYS A O 1
ATOM 4303 N N . GLU A 1 535 ? -57.515 12.532 74.548 1.00 86.38 535 GLU A N 1
ATOM 4304 C CA . GLU A 1 535 ? -58.719 11.882 75.090 1.00 86.38 535 GLU A CA 1
ATOM 4305 C C . GLU A 1 535 ? -58.396 10.956 76.274 1.00 86.38 535 GLU A C 1
ATOM 4307 O O . GLU A 1 535 ? -59.174 10.848 77.221 1.00 86.38 535 GLU A O 1
ATOM 4312 N N . LEU A 1 536 ? -57.253 10.264 76.239 1.00 82.44 536 LEU A N 1
ATOM 4313 C CA . LEU A 1 536 ? -56.791 9.443 77.358 1.00 82.44 536 LEU A CA 1
ATOM 4314 C C . LEU A 1 536 ? -56.338 10.287 78.554 1.00 82.44 536 LEU A C 1
ATOM 4316 O O . LEU A 1 536 ? -56.582 9.887 79.691 1.00 82.44 536 LEU A O 1
ATOM 4320 N N . GLU A 1 537 ? -55.692 11.429 78.318 1.00 85.44 537 GLU A N 1
ATOM 4321 C CA . GLU A 1 537 ? -55.342 12.388 79.370 1.00 85.44 537 GLU A CA 1
ATOM 4322 C C . GLU A 1 537 ? -56.596 12.966 80.037 1.00 85.44 537 GLU A C 1
ATOM 4324 O O . GLU A 1 537 ? -56.663 12.972 81.263 1.00 85.44 537 GLU A O 1
ATOM 4329 N N . GLU A 1 538 ? -57.613 13.350 79.260 1.00 87.06 538 GLU A N 1
ATOM 4330 C CA . GLU A 1 538 ? -58.911 13.803 79.783 1.00 87.06 538 GLU A CA 1
ATOM 4331 C C . GLU A 1 538 ? -59.591 12.708 80.616 1.00 87.06 538 GLU A C 1
ATOM 4333 O O . GLU A 1 538 ? -59.928 12.942 81.772 1.00 87.06 538 GLU A O 1
ATOM 4338 N N . LYS A 1 539 ? -59.681 11.471 80.103 1.00 86.31 539 LYS A N 1
ATOM 4339 C CA . LYS A 1 539 ? -60.233 10.334 80.867 1.00 86.31 539 LYS A CA 1
ATOM 4340 C C . LYS A 1 539 ? -59.468 10.054 82.156 1.00 86.31 539 LYS A C 1
ATOM 4342 O O . LYS A 1 539 ? -60.060 9.641 83.150 1.00 86.31 539 LYS A O 1
ATOM 4347 N N . LYS A 1 540 ? -58.144 10.214 82.145 1.00 85.81 540 LYS A N 1
ATOM 4348 C CA . LYS A 1 540 ? -57.315 10.045 83.343 1.00 85.81 540 LYS A CA 1
ATOM 4349 C C . LYS A 1 540 ? -57.615 11.135 84.371 1.00 85.81 540 LYS A C 1
ATOM 4351 O O . LYS A 1 540 ? -57.639 10.828 85.562 1.00 85.81 540 LYS A O 1
ATOM 4356 N N . GLU A 1 541 ? -57.827 12.369 83.926 1.00 85.81 541 GLU A N 1
ATOM 4357 C CA . GLU A 1 541 ? -58.205 13.479 84.799 1.00 85.81 541 GLU A CA 1
ATOM 4358 C C . GLU A 1 541 ? -59.607 13.260 85.385 1.00 85.81 541 GLU A C 1
ATOM 4360 O O . GLU A 1 541 ? -59.765 13.340 86.601 1.00 85.81 541 GLU A O 1
ATOM 4365 N N . ASP A 1 542 ? -60.582 12.853 84.566 1.00 86.12 542 ASP A N 1
ATOM 4366 C CA . ASP A 1 542 ? -61.939 12.505 85.013 1.00 86.12 542 ASP A CA 1
ATOM 4367 C C . ASP A 1 542 ? -61.916 11.387 86.067 1.00 86.12 542 ASP A C 1
ATOM 4369 O O . ASP A 1 542 ? -62.482 11.531 87.149 1.00 86.12 542 ASP A O 1
ATOM 4373 N N . LEU A 1 543 ? -61.181 10.298 85.808 1.00 84.31 543 LEU A N 1
ATOM 4374 C CA . LEU A 1 543 ? -61.007 9.204 86.772 1.00 84.31 543 LEU A CA 1
ATOM 4375 C C . LEU A 1 543 ? -60.293 9.655 88.055 1.00 84.31 543 LEU A C 1
ATOM 4377 O O . LEU A 1 543 ? -60.555 9.119 89.130 1.00 84.31 543 LEU A O 1
ATOM 4381 N N . SER A 1 544 ? -59.374 10.619 87.966 1.00 81.94 544 SER A N 1
ATOM 4382 C CA . SER A 1 544 ? -58.708 11.209 89.133 1.00 81.94 544 SER A CA 1
ATOM 4383 C C . SER A 1 544 ? -59.692 12.022 89.979 1.00 81.94 544 SER A C 1
ATOM 4385 O O . SER A 1 544 ? -59.676 11.923 91.209 1.00 81.94 544 SER A O 1
ATOM 4387 N N . VAL A 1 545 ? -60.586 12.778 89.333 1.00 85.62 545 VAL A N 1
ATOM 4388 C CA . VAL A 1 545 ? -61.677 13.507 89.993 1.00 85.62 545 VAL A CA 1
ATOM 4389 C C . VAL A 1 545 ? -62.647 12.536 90.663 1.00 85.62 545 VAL A C 1
ATOM 4391 O O . VAL A 1 545 ? -62.906 12.693 91.856 1.00 85.62 545 VAL A O 1
ATOM 4394 N N . GLU A 1 546 ? -63.111 11.499 89.959 1.00 85.44 546 GLU A N 1
ATOM 4395 C CA . GLU A 1 546 ? -63.975 10.456 90.533 1.00 85.44 546 GLU A CA 1
ATOM 4396 C C . GLU A 1 546 ? -63.304 9.765 91.728 1.00 85.44 546 GLU A C 1
ATOM 4398 O O . GLU A 1 546 ? -63.917 9.584 92.778 1.00 85.44 546 GLU A O 1
ATOM 4403 N N . LEU A 1 547 ? -62.017 9.421 91.617 1.00 83.75 547 LEU A N 1
ATOM 4404 C CA . LEU A 1 547 ? -61.268 8.803 92.710 1.00 83.75 547 LEU A CA 1
ATOM 4405 C C . LEU A 1 547 ? -61.189 9.714 93.942 1.00 83.75 547 LEU A C 1
ATOM 4407 O O . LEU A 1 547 ? -61.244 9.222 95.071 1.00 83.75 547 LEU A O 1
ATOM 4411 N N . ASN A 1 548 ? -61.026 11.023 93.745 1.00 84.50 548 ASN A N 1
ATOM 4412 C CA . ASN A 1 548 ? -61.006 11.984 94.844 1.00 84.50 548 ASN A CA 1
ATOM 4413 C C . ASN A 1 548 ? -62.399 12.163 95.459 1.00 84.50 548 ASN A C 1
ATOM 4415 O O . ASN A 1 548 ? -62.494 12.148 96.681 1.00 84.50 548 ASN A O 1
ATOM 4419 N N . GLN A 1 549 ? -63.468 12.204 94.658 1.00 86.56 549 GLN A N 1
ATOM 4420 C CA . GLN A 1 549 ? -64.843 12.198 95.173 1.00 86.56 549 GLN A CA 1
ATOM 4421 C C . GLN A 1 549 ? -65.132 10.948 96.007 1.00 86.56 549 GLN A C 1
ATOM 4423 O O . GLN A 1 549 ? -65.606 11.058 97.129 1.00 86.56 549 GLN A O 1
ATOM 4428 N N . VAL A 1 550 ? -64.757 9.759 95.528 1.00 81.75 550 VAL A N 1
ATOM 4429 C CA . VAL A 1 550 ? -64.930 8.508 96.288 1.00 81.75 550 VAL A CA 1
ATOM 4430 C C . VAL A 1 550 ? -64.122 8.521 97.592 1.00 81.75 550 VAL A C 1
ATOM 4432 O O . VAL A 1 550 ? -64.554 7.956 98.599 1.00 81.75 550 VAL A O 1
ATOM 4435 N N . LYS A 1 551 ? -62.942 9.156 97.616 1.00 83.56 551 LYS A N 1
ATOM 4436 C CA . LYS A 1 551 ? -62.183 9.346 98.864 1.00 83.56 551 LYS A CA 1
ATOM 4437 C C . LYS A 1 551 ? -62.899 10.291 99.823 1.00 83.56 551 LYS A C 1
ATOM 4439 O O . LYS A 1 551 ? -62.971 9.958 101.000 1.00 83.56 551 LYS A O 1
ATOM 4444 N N . GLU A 1 552 ? -63.424 11.411 99.337 1.00 84.38 552 GLU A N 1
ATOM 4445 C CA . GLU A 1 552 ? -64.195 12.364 100.144 1.00 84.38 552 GLU A CA 1
ATOM 4446 C C . GLU A 1 552 ? -65.464 11.711 100.703 1.00 84.38 552 GLU A C 1
ATOM 4448 O O . GLU A 1 552 ? -65.686 11.756 101.909 1.00 84.38 552 GLU A O 1
ATOM 4453 N N . GLU A 1 553 ? -66.231 10.993 99.877 1.00 83.75 553 GLU A N 1
ATOM 4454 C CA . GLU A 1 553 ? -67.398 10.215 100.314 1.00 83.75 553 GLU A CA 1
ATOM 4455 C C . GLU A 1 553 ? -67.016 9.170 101.366 1.00 83.75 553 GLU A C 1
ATOM 4457 O O . GLU A 1 553 ? -67.716 8.983 102.362 1.00 83.75 553 GLU A O 1
ATOM 4462 N N . LYS A 1 554 ? -65.880 8.487 101.184 1.00 82.50 554 LYS A N 1
ATOM 4463 C CA . LYS A 1 554 ? -65.366 7.540 102.175 1.00 82.50 554 LYS A CA 1
ATOM 4464 C C . LYS A 1 554 ? -64.999 8.243 103.480 1.00 82.50 554 LYS A C 1
ATOM 4466 O O . LYS A 1 554 ? -65.300 7.706 104.545 1.00 82.50 554 LYS A O 1
ATOM 4471 N N . GLU A 1 555 ? -64.332 9.391 103.435 1.00 83.38 555 GLU A N 1
ATOM 4472 C CA . GLU A 1 555 ? -63.987 10.181 104.623 1.00 83.38 555 GLU A CA 1
ATOM 4473 C C . GLU A 1 555 ? -65.238 10.708 105.335 1.00 83.38 555 GLU A C 1
ATOM 4475 O O . GLU A 1 555 ? -65.311 10.646 106.566 1.00 83.38 555 GLU A O 1
ATOM 4480 N N . GLU A 1 556 ? -66.252 11.130 104.583 1.00 84.00 556 GLU A N 1
ATOM 4481 C CA . GLU A 1 556 ? -67.548 11.551 105.107 1.00 84.00 556 GLU A CA 1
ATOM 4482 C C . GLU A 1 556 ? -68.286 10.381 105.766 1.00 84.00 556 GLU A C 1
ATOM 4484 O O . GLU A 1 556 ? -68.668 10.484 106.929 1.00 84.00 556 GLU A O 1
ATOM 4489 N N . LEU A 1 557 ? -68.395 9.226 105.102 1.00 80.81 557 LEU A N 1
ATOM 4490 C CA . LEU A 1 557 ? -68.972 8.009 105.686 1.00 80.81 557 LEU A CA 1
ATOM 4491 C C . LEU A 1 557 ? -68.196 7.533 106.920 1.00 80.81 557 LEU A C 1
ATOM 4493 O O . LEU A 1 557 ? -68.796 7.070 107.887 1.00 80.81 557 LEU A O 1
ATOM 4497 N N . THR A 1 558 ? -66.868 7.663 106.918 1.00 80.56 558 THR A N 1
ATOM 4498 C CA . THR A 1 558 ? -66.028 7.333 108.081 1.00 80.56 558 THR A CA 1
ATOM 4499 C C . THR A 1 558 ? -66.283 8.303 109.237 1.00 80.56 558 THR A C 1
ATOM 4501 O O . THR A 1 558 ? -66.298 7.890 110.395 1.00 80.56 558 THR A O 1
ATOM 4504 N N . SER A 1 559 ? -66.516 9.583 108.941 1.00 79.56 559 SER A N 1
ATOM 4505 C CA . SER A 1 559 ? -66.871 10.599 109.938 1.00 79.56 559 SER A CA 1
ATOM 4506 C C . SER A 1 559 ? -68.282 10.375 110.485 1.00 79.56 559 SER A C 1
ATOM 4508 O O . SER A 1 559 ? -68.473 10.426 111.694 1.00 79.56 559 SER A O 1
ATOM 4510 N N . GLN A 1 560 ? -69.246 10.023 109.629 1.00 79.88 560 GLN A N 1
ATOM 4511 C CA . GLN A 1 560 ? -70.599 9.633 110.036 1.00 79.88 560 GLN A CA 1
ATOM 4512 C C . GLN A 1 560 ? -70.595 8.360 110.895 1.00 79.88 560 GLN A C 1
ATOM 4514 O O . GLN A 1 560 ? -71.332 8.282 111.875 1.00 79.88 560 GLN A O 1
ATOM 4519 N N . LEU A 1 561 ? -69.748 7.375 110.571 1.00 76.56 561 LEU A N 1
ATOM 4520 C CA . LEU A 1 561 ? -69.535 6.189 111.407 1.00 76.56 561 LEU A CA 1
ATOM 4521 C C . LEU A 1 561 ? -68.973 6.563 112.780 1.00 76.56 561 LEU A C 1
ATOM 4523 O O . LEU A 1 561 ? -69.495 6.081 113.779 1.00 76.56 561 LEU A O 1
ATOM 4527 N N . LYS A 1 562 ? -67.975 7.453 112.843 1.00 77.06 562 LYS A N 1
ATOM 4528 C CA . LYS A 1 562 ? -67.442 7.957 114.118 1.00 77.06 562 LYS A CA 1
ATOM 4529 C C . LYS A 1 562 ? -68.479 8.734 114.926 1.00 77.06 562 LYS A C 1
ATOM 4531 O O . LYS A 1 562 ? -68.581 8.506 116.122 1.00 77.06 562 LYS A O 1
ATOM 4536 N N . GLU A 1 563 ? -69.276 9.601 114.302 1.00 74.38 563 GLU A N 1
ATOM 4537 C CA . GLU A 1 563 ? -70.365 10.304 114.995 1.00 74.38 563 GLU A CA 1
ATOM 4538 C C . GLU A 1 563 ? -71.441 9.340 115.511 1.00 74.38 563 GLU A C 1
ATOM 4540 O O . GLU A 1 563 ? -72.001 9.558 116.584 1.00 74.38 563 GLU A O 1
ATOM 4545 N N . LEU A 1 564 ? -71.760 8.281 114.760 1.00 68.50 564 LEU A N 1
ATOM 4546 C CA . LEU A 1 564 ? -72.662 7.229 115.226 1.00 68.50 564 LEU A CA 1
ATOM 4547 C C . LEU A 1 564 ? -72.048 6.442 116.386 1.00 68.50 564 LEU A C 1
ATOM 4549 O O . LEU A 1 564 ? -72.755 6.171 117.350 1.00 68.50 564 LEU A O 1
ATOM 4553 N N . GLU A 1 565 ? -70.757 6.112 116.330 1.00 68.88 565 GLU A N 1
ATOM 4554 C CA . GLU A 1 565 ? -70.032 5.476 117.435 1.00 68.88 565 GLU A CA 1
ATOM 4555 C C . GLU A 1 565 ? -69.989 6.372 118.686 1.00 68.88 565 GLU A C 1
ATOM 4557 O O . GLU A 1 565 ? -70.228 5.873 119.784 1.00 68.88 565 GLU A O 1
ATOM 4562 N N . GLU A 1 566 ? -69.771 7.683 118.544 1.00 66.88 566 GLU A N 1
ATOM 4563 C CA . GLU A 1 566 ? -69.790 8.651 119.652 1.00 66.88 566 GLU A CA 1
ATOM 4564 C C . GLU A 1 566 ? -71.203 8.851 120.223 1.00 66.88 566 GLU A C 1
ATOM 4566 O O . GLU A 1 566 ? -71.379 8.812 121.440 1.00 66.88 566 GLU A O 1
ATOM 4571 N N . LYS A 1 567 ? -72.244 8.945 119.382 1.00 63.88 567 LYS A N 1
ATOM 4572 C CA . LYS A 1 567 ? -73.650 8.967 119.842 1.00 63.88 567 LYS A CA 1
ATOM 4573 C C . LYS A 1 567 ? -74.071 7.680 120.551 1.00 63.88 567 LYS A C 1
ATOM 4575 O O . LYS A 1 567 ? -74.974 7.722 121.377 1.00 63.88 567 LYS A O 1
ATOM 4580 N N . ASN A 1 568 ? -73.430 6.554 120.241 1.00 59.38 568 ASN A N 1
ATOM 4581 C CA . ASN A 1 568 ? -73.651 5.276 120.919 1.00 59.38 568 ASN A CA 1
ATOM 4582 C C . ASN A 1 568 ? -72.798 5.126 122.200 1.00 59.38 568 ASN A C 1
ATOM 4584 O O . ASN A 1 568 ? -72.999 4.181 122.957 1.00 59.38 568 ASN A O 1
ATOM 4588 N N . GLN A 1 569 ? -71.843 6.033 122.448 1.00 57.97 569 GLN A N 1
ATOM 4589 C CA . GLN A 1 569 ? -71.063 6.118 123.692 1.00 57.97 569 GLN A CA 1
ATOM 4590 C C . GLN A 1 569 ? -71.579 7.209 124.647 1.00 57.97 569 GLN A C 1
ATOM 4592 O O . GLN A 1 569 ? -71.399 7.085 125.859 1.00 57.97 569 GLN A O 1
ATOM 4597 N N . GLU A 1 570 ? -72.282 8.230 124.152 1.00 55.53 570 GLU A N 1
ATOM 4598 C CA . GLU A 1 570 ? -73.039 9.187 124.969 1.00 55.53 570 GLU A CA 1
ATOM 4599 C C . GLU A 1 570 ? -74.473 8.698 125.229 1.00 55.53 570 GLU A C 1
ATOM 4601 O O . GLU A 1 570 ? -75.458 9.284 124.780 1.00 55.53 570 GLU A O 1
ATOM 4606 N N . GLU A 1 571 ? -74.613 7.613 125.991 1.00 55.94 571 GLU A N 1
ATOM 4607 C CA . GLU A 1 571 ? -75.926 7.176 126.456 1.00 55.94 571 GLU A CA 1
ATOM 4608 C C . GLU A 1 571 ? -76.370 7.948 127.718 1.00 55.94 571 GLU A C 1
ATOM 4610 O O . GLU A 1 571 ? -75.746 7.816 128.779 1.00 55.94 571 GLU A O 1
ATOM 4615 N N . PRO A 1 572 ? -77.523 8.655 127.690 1.00 58.41 572 PRO A N 1
ATOM 4616 C CA . PRO A 1 572 ? -78.259 9.013 128.903 1.00 58.41 572 PRO A CA 1
ATOM 4617 C C . PRO A 1 572 ? -78.784 7.770 129.644 1.00 58.41 572 PRO A C 1
ATOM 4619 O O . PRO A 1 572 ? -79.350 7.901 130.724 1.00 58.41 572 PRO A O 1
ATOM 4622 N N . GLU A 1 573 ? -78.599 6.561 129.104 1.00 58.84 573 GLU A N 1
ATOM 4623 C CA . GLU A 1 573 ? -78.937 5.315 129.787 1.00 58.84 573 GLU A CA 1
ATOM 4624 C C . GLU A 1 573 ? -77.982 5.006 130.942 1.00 58.84 573 GLU A C 1
ATOM 4626 O O . GLU A 1 573 ? -78.456 4.543 131.970 1.00 58.84 573 GLU A O 1
ATOM 4631 N N . ASN A 1 574 ? -76.691 5.360 130.881 1.00 61.06 574 ASN A N 1
ATOM 4632 C CA . ASN A 1 574 ? -75.795 5.172 132.033 1.00 61.06 574 ASN A CA 1
ATOM 4633 C C . ASN A 1 574 ? -76.117 6.135 133.184 1.00 61.06 574 ASN A C 1
ATOM 4635 O O . ASN A 1 574 ? -76.117 5.725 134.343 1.00 61.06 574 ASN A O 1
ATOM 4639 N N . SER A 1 575 ? -76.484 7.386 132.887 1.00 63.41 575 SER A N 1
ATOM 4640 C CA . SER A 1 575 ? -76.960 8.322 133.915 1.00 63.41 575 SER A CA 1
ATOM 4641 C C . SER A 1 575 ? -78.354 7.945 134.433 1.00 63.41 575 SER A C 1
ATOM 4643 O O . SER A 1 575 ? -78.620 8.077 135.626 1.00 63.41 575 SER A O 1
ATOM 4645 N N . ARG A 1 576 ? -79.225 7.383 133.583 1.00 67.75 576 ARG A N 1
ATOM 4646 C CA . ARG A 1 576 ? -80.526 6.823 133.979 1.00 67.75 576 ARG A CA 1
ATOM 4647 C C . ARG A 1 576 ? -80.383 5.557 134.823 1.00 67.75 576 ARG A C 1
ATOM 4649 O O . ARG A 1 576 ? -81.149 5.386 135.765 1.00 67.75 576 ARG A O 1
ATOM 4656 N N . ILE A 1 577 ? -79.421 4.689 134.520 1.00 68.75 577 ILE A N 1
ATOM 4657 C CA . ILE A 1 577 ? -79.094 3.488 135.296 1.00 68.75 577 ILE A CA 1
ATOM 4658 C C . ILE A 1 577 ? -78.503 3.898 136.639 1.00 68.75 577 ILE A C 1
ATOM 4660 O O . ILE A 1 577 ? -78.910 3.347 137.655 1.00 68.75 577 ILE A O 1
ATOM 4664 N N . GLU A 1 578 ? -77.617 4.888 136.695 1.00 70.44 578 GLU A N 1
ATOM 4665 C CA . GLU A 1 578 ? -77.053 5.378 137.954 1.00 70.44 578 GLU A CA 1
ATOM 4666 C C . GLU A 1 578 ? -78.116 6.084 138.817 1.00 70.44 578 GLU A C 1
ATOM 4668 O O . GLU A 1 578 ? -78.203 5.846 140.025 1.00 70.44 578 GLU A O 1
ATOM 4673 N N . GLU A 1 579 ? -79.018 6.858 138.206 1.00 73.12 579 GLU A N 1
ATOM 4674 C CA . GLU A 1 579 ? -80.166 7.470 138.883 1.00 73.12 579 GLU A CA 1
ATOM 4675 C C . GLU A 1 579 ? -81.163 6.413 139.388 1.00 73.12 579 GLU A C 1
ATOM 4677 O O . GLU A 1 579 ? -81.559 6.452 140.555 1.00 73.12 579 GLU A O 1
ATOM 4682 N N . LEU A 1 580 ? -81.511 5.417 138.566 1.00 73.94 580 LEU A N 1
ATOM 4683 C CA . LEU A 1 580 ? -82.373 4.300 138.963 1.00 73.94 580 LEU A CA 1
ATOM 4684 C C . LEU A 1 580 ? -81.714 3.427 140.034 1.00 73.94 580 LEU A C 1
ATOM 4686 O O . LEU A 1 580 ? -82.396 3.029 140.967 1.00 73.94 580 LEU A O 1
ATOM 4690 N N . THR A 1 581 ? -80.402 3.194 139.978 1.00 74.19 581 THR A N 1
ATOM 4691 C CA . THR A 1 581 ? -79.646 2.449 141.005 1.00 74.19 581 THR A CA 1
ATOM 4692 C C . THR A 1 581 ? -79.608 3.222 142.323 1.00 74.19 581 THR A C 1
ATOM 4694 O O . THR A 1 581 ? -79.718 2.645 143.404 1.00 74.19 581 THR A O 1
ATOM 4697 N N . THR A 1 582 ? -79.526 4.551 142.258 1.00 75.44 582 THR A N 1
ATOM 4698 C CA . THR A 1 582 ? -79.592 5.421 143.439 1.00 75.44 582 THR A CA 1
ATOM 4699 C C . THR A 1 582 ? -80.999 5.464 144.037 1.00 75.44 582 THR A C 1
ATOM 4701 O O . THR A 1 582 ? -81.142 5.461 145.259 1.00 75.44 582 THR A O 1
ATOM 4704 N N . GLN A 1 583 ? -82.042 5.462 143.202 1.00 76.19 583 GLN A N 1
ATOM 4705 C CA . GLN A 1 583 ? -83.433 5.352 143.646 1.00 76.19 583 GLN A CA 1
ATOM 4706 C C . GLN A 1 583 ? -83.740 3.965 144.222 1.00 76.19 583 GLN A C 1
ATOM 4708 O O . GLN A 1 583 ? -84.418 3.880 145.240 1.00 76.19 583 GLN A O 1
ATOM 4713 N N . LEU A 1 584 ? -83.200 2.893 143.634 1.00 76.19 584 LEU A N 1
ATOM 4714 C CA . LEU A 1 584 ? -83.374 1.526 144.124 1.00 76.19 584 LEU A CA 1
ATOM 4715 C C . LEU A 1 584 ? -82.685 1.335 145.477 1.00 76.19 584 LEU A C 1
ATOM 4717 O O . LEU A 1 584 ? -83.303 0.813 146.391 1.00 76.19 584 LEU A O 1
ATOM 4721 N N . ARG A 1 585 ? -81.464 1.860 145.644 1.00 79.19 585 ARG A N 1
ATOM 4722 C CA . ARG A 1 585 ? -80.751 1.856 146.930 1.00 79.19 585 ARG A CA 1
ATOM 4723 C C . ARG A 1 585 ? -81.484 2.653 148.009 1.00 79.19 585 ARG A C 1
ATOM 4725 O O . ARG A 1 585 ? -81.581 2.185 149.132 1.00 79.19 585 ARG A O 1
ATOM 4732 N N . LYS A 1 586 ? -82.045 3.823 147.679 1.00 76.50 586 LYS A N 1
ATOM 4733 C CA . LYS A 1 586 ? -82.886 4.580 148.624 1.00 76.50 586 LYS A CA 1
ATOM 4734 C C . LYS A 1 586 ? -84.174 3.840 148.972 1.00 76.50 586 LYS A C 1
ATOM 4736 O O . LYS A 1 586 ? -84.564 3.835 150.128 1.00 76.50 586 LYS A O 1
ATOM 4741 N N . ALA A 1 587 ? -84.814 3.191 148.001 1.00 73.25 587 ALA A N 1
ATOM 4742 C CA . ALA A 1 587 ? -85.996 2.372 148.248 1.00 73.25 587 ALA A CA 1
ATOM 4743 C C . ALA A 1 587 ? -85.665 1.103 149.055 1.00 73.25 587 ALA A C 1
ATOM 4745 O O . ALA A 1 587 ? -86.498 0.642 149.826 1.00 73.25 587 ALA A O 1
ATOM 4746 N N . GLU A 1 588 ? -84.466 0.538 148.900 1.00 75.38 588 GLU A N 1
ATOM 4747 C CA . GLU A 1 588 ? -83.959 -0.561 149.725 1.00 75.38 588 GLU A CA 1
ATOM 4748 C C . GLU A 1 588 ? -83.638 -0.099 151.146 1.00 75.38 588 GLU A C 1
ATOM 4750 O O . GLU A 1 588 ? -84.032 -0.786 152.078 1.00 75.38 588 GLU A O 1
ATOM 4755 N N . GLU A 1 589 ? -83.023 1.073 151.326 1.00 77.31 589 GLU A N 1
ATOM 4756 C CA . GLU A 1 589 ? -82.807 1.695 152.640 1.00 77.31 589 GLU A CA 1
ATOM 4757 C C . GLU A 1 589 ? -84.148 2.028 153.322 1.00 77.31 589 GLU A C 1
ATOM 4759 O O . GLU A 1 589 ? -84.345 1.659 154.475 1.00 77.31 589 GLU A O 1
ATOM 4764 N N . GLU A 1 590 ? -85.116 2.618 152.610 1.00 76.50 590 GLU A N 1
ATOM 4765 C CA . GLU A 1 590 ? -86.475 2.870 153.121 1.00 76.50 590 GLU A CA 1
ATOM 4766 C C . GLU A 1 590 ? -87.229 1.568 153.414 1.00 76.50 590 GLU A C 1
ATOM 4768 O O . GLU A 1 590 ? -87.963 1.483 154.395 1.00 76.50 590 GLU A O 1
ATOM 4773 N N . LYS A 1 591 ? -87.051 0.522 152.598 1.00 75.56 591 LYS A N 1
ATOM 4774 C CA . LYS A 1 591 ? -87.622 -0.803 152.860 1.00 75.56 591 LYS A CA 1
ATOM 4775 C C . LYS A 1 591 ? -86.967 -1.453 154.074 1.00 75.56 591 LYS A C 1
ATOM 4777 O O . LYS A 1 591 ? -87.677 -2.066 154.859 1.00 75.56 591 LYS A O 1
ATOM 4782 N N . GLU A 1 592 ? -85.654 -1.342 154.240 1.00 77.81 592 GLU A N 1
ATOM 4783 C CA . GLU A 1 592 ? -84.920 -1.895 155.378 1.00 77.81 592 GLU A CA 1
ATOM 4784 C C . GLU A 1 592 ? -85.258 -1.132 156.667 1.00 77.81 592 GLU A C 1
ATOM 4786 O O . GLU A 1 592 ? -85.425 -1.749 157.718 1.00 77.81 592 GLU A O 1
ATOM 4791 N N . GLU A 1 593 ? -85.462 0.186 156.584 1.00 75.81 593 GLU A N 1
ATOM 4792 C CA . GLU A 1 593 ? -85.925 1.040 157.679 1.00 75.81 593 GLU A CA 1
ATOM 4793 C C . GLU A 1 593 ? -87.386 0.739 158.040 1.00 75.81 593 GLU A C 1
ATOM 4795 O O . GLU A 1 593 ? -87.674 0.474 159.206 1.00 75.81 593 GLU A O 1
ATOM 4800 N N . LEU A 1 594 ? -88.284 0.614 157.055 1.00 74.44 594 LEU A N 1
ATOM 4801 C CA . LEU A 1 594 ? -89.665 0.163 157.262 1.00 74.44 594 LEU A CA 1
ATOM 4802 C C . LEU A 1 594 ? -89.742 -1.285 157.754 1.00 74.44 594 LEU A C 1
ATOM 4804 O O . LEU A 1 594 ? -90.632 -1.599 158.536 1.00 74.44 594 LEU A O 1
ATOM 4808 N N . GLU A 1 595 ? -88.844 -2.183 157.339 1.00 74.25 595 GLU A N 1
ATOM 4809 C CA . GLU A 1 595 ? -88.749 -3.551 157.862 1.00 74.25 595 GLU A CA 1
ATOM 4810 C C . GLU A 1 595 ? -88.224 -3.557 159.298 1.00 74.25 595 GLU A C 1
ATOM 4812 O O . GLU A 1 595 ? -88.727 -4.333 160.112 1.00 74.25 595 GLU A O 1
ATOM 4817 N N . LYS A 1 596 ? -87.283 -2.672 159.649 1.00 73.56 596 LYS A N 1
ATOM 4818 C CA . LYS A 1 596 ? -86.860 -2.436 161.036 1.00 73.56 596 LYS A CA 1
ATOM 4819 C C . LYS A 1 596 ? -88.011 -1.900 161.876 1.00 73.56 596 LYS A C 1
ATOM 4821 O O . LYS A 1 596 ? -88.245 -2.425 162.957 1.00 73.56 596 LYS A O 1
ATOM 4826 N N . GLU A 1 597 ? -88.777 -0.950 161.357 1.00 72.12 597 GLU A N 1
ATOM 4827 C CA . GLU A 1 597 ? -89.907 -0.325 162.045 1.00 72.12 597 GLU A CA 1
ATOM 4828 C C . GLU A 1 597 ? -91.116 -1.279 162.143 1.00 72.12 597 GLU A C 1
ATOM 4830 O O . GLU A 1 597 ? -91.800 -1.322 163.165 1.00 72.12 597 GLU A O 1
ATOM 4835 N N . LEU A 1 598 ? -91.340 -2.149 161.147 1.00 67.25 598 LEU A N 1
ATOM 4836 C CA . LEU A 1 598 ? -92.300 -3.262 161.203 1.00 67.25 598 LEU A CA 1
ATOM 4837 C C . LEU A 1 598 ? -91.845 -4.362 162.154 1.00 67.25 598 LEU A C 1
ATOM 4839 O O . LEU A 1 598 ? -92.691 -4.980 162.796 1.00 67.25 598 LEU A O 1
ATOM 4843 N N . LYS A 1 599 ? -90.542 -4.636 162.246 1.00 68.69 599 LYS A N 1
ATOM 4844 C CA . LYS A 1 599 ? -89.973 -5.614 163.177 1.00 68.69 599 LYS A CA 1
ATOM 4845 C C . LYS A 1 599 ? -90.015 -5.084 164.606 1.00 68.69 599 LYS A C 1
ATOM 4847 O O . LYS A 1 599 ? -90.480 -5.808 165.471 1.00 68.69 599 LYS A O 1
ATOM 4852 N N . GLU A 1 600 ? -89.717 -3.811 164.836 1.00 65.25 600 GLU A N 1
ATOM 4853 C CA . GLU A 1 600 ? -89.903 -3.136 166.123 1.00 65.25 600 GLU A CA 1
ATOM 4854 C C . GLU A 1 600 ? -91.387 -2.989 166.483 1.00 65.25 600 GLU A C 1
ATOM 4856 O O . GLU A 1 600 ? -91.756 -3.282 167.614 1.00 65.25 600 GLU A O 1
ATOM 4861 N N . GLN A 1 601 ? -92.292 -2.672 165.549 1.00 58.84 601 GLN A N 1
ATOM 4862 C CA . GLN A 1 601 ? -93.738 -2.714 165.816 1.00 58.84 601 GLN A CA 1
ATOM 4863 C C . GLN A 1 601 ? -94.249 -4.135 166.058 1.00 58.84 601 GLN A C 1
ATOM 4865 O O . GLN A 1 601 ? -95.165 -4.317 166.859 1.00 58.84 601 GLN A O 1
ATOM 4870 N N . ARG A 1 602 ? -93.705 -5.155 165.388 1.00 61.88 602 ARG A N 1
ATOM 4871 C CA . ARG A 1 602 ? -94.067 -6.566 165.591 1.00 61.88 602 ARG A CA 1
ATOM 4872 C C . ARG A 1 602 ? -93.485 -7.093 166.905 1.00 61.88 602 ARG A C 1
ATOM 4874 O O . ARG A 1 602 ? -94.174 -7.844 167.588 1.00 61.88 602 ARG A O 1
ATOM 4881 N N . ASP A 1 603 ? -92.317 -6.626 167.326 1.00 58.66 603 ASP A N 1
ATOM 4882 C CA . ASP A 1 603 ? -91.692 -6.963 168.603 1.00 58.66 603 ASP A CA 1
ATOM 4883 C C . ASP A 1 603 ? -92.339 -6.193 169.764 1.00 58.66 603 ASP A C 1
ATOM 4885 O O . ASP A 1 603 ? -92.624 -6.802 170.791 1.00 58.66 603 ASP A O 1
ATOM 4889 N N . VAL A 1 604 ? -92.753 -4.935 169.584 1.00 57.91 604 VAL A N 1
ATOM 4890 C CA . VAL A 1 604 ? -93.579 -4.177 170.542 1.00 57.91 604 VAL A CA 1
ATOM 4891 C C . VAL A 1 604 ? -95.003 -4.739 170.613 1.00 57.91 604 VAL A C 1
ATOM 4893 O O . VAL A 1 604 ? -95.549 -4.845 171.707 1.00 57.91 604 VAL A O 1
ATOM 4896 N N . ARG A 1 605 ? -95.612 -5.195 169.509 1.00 54.75 605 ARG A N 1
ATOM 4897 C CA . ARG A 1 605 ? -96.948 -5.836 169.490 1.00 54.75 605 ARG A CA 1
ATOM 4898 C C . ARG A 1 605 ? -96.928 -7.258 170.067 1.00 54.75 605 ARG A C 1
ATOM 4900 O O . ARG A 1 605 ? -97.867 -7.641 170.762 1.00 54.75 605 ARG A O 1
ATOM 4907 N N . ASN A 1 606 ? -95.843 -8.009 169.882 1.00 55.56 606 ASN A N 1
ATOM 4908 C CA . ASN A 1 606 ? -95.677 -9.343 170.468 1.00 55.56 606 ASN A CA 1
ATOM 4909 C C . ASN A 1 606 ? -95.124 -9.317 171.904 1.00 55.56 606 ASN A C 1
ATOM 4911 O O . ASN A 1 606 ? -95.365 -10.269 172.640 1.00 55.56 606 ASN A O 1
ATOM 4915 N N . HIS A 1 607 ? -94.485 -8.232 172.357 1.00 49.16 607 HIS A N 1
ATOM 4916 C CA . HIS A 1 607 ? -94.087 -8.050 173.761 1.00 49.16 607 HIS A CA 1
ATOM 4917 C C . HIS A 1 607 ? -95.123 -7.266 174.589 1.00 49.16 607 HIS A C 1
ATOM 4919 O O . HIS A 1 607 ? -95.193 -7.484 175.791 1.00 49.16 607 HIS A O 1
ATOM 4925 N N . SER A 1 608 ? -96.021 -6.467 173.998 1.00 51.19 608 SER A N 1
ATOM 4926 C CA . SER A 1 608 ? -97.161 -5.854 174.721 1.00 51.19 608 SER A CA 1
ATOM 4927 C C . SER A 1 608 ? -98.428 -6.726 174.741 1.00 51.19 608 SER A C 1
ATOM 4929 O O . SER A 1 608 ? -99.220 -6.619 175.674 1.00 51.19 608 SER A O 1
ATOM 4931 N N . GLY A 1 609 ? -98.589 -7.657 173.791 1.00 55.31 609 GLY A N 1
ATOM 4932 C CA . GLY A 1 609 ? -99.643 -8.682 173.817 1.00 55.31 609 GLY A CA 1
ATOM 4933 C C . GLY A 1 609 ? -99.279 -9.949 174.605 1.00 55.31 609 GLY A C 1
ATOM 4934 O O . GLY A 1 609 ? -100.165 -10.636 175.105 1.00 55.31 609 GLY A O 1
ATOM 4935 N N . SER A 1 610 ? -97.984 -10.251 174.760 1.00 55.50 610 SER A N 1
ATOM 4936 C CA . SER A 1 610 ? -97.504 -11.419 175.516 1.00 55.50 610 SER A CA 1
ATOM 4937 C C . SER A 1 610 ? -97.116 -11.072 176.951 1.00 55.50 610 SER A C 1
ATOM 4939 O O . SER A 1 610 ? -97.409 -11.856 177.844 1.00 55.50 610 SER A O 1
ATOM 4941 N N . PHE A 1 611 ? -96.554 -9.889 177.238 1.00 48.59 611 PHE A N 1
ATOM 4942 C CA . PHE A 1 611 ? -96.195 -9.558 178.620 1.00 48.59 611 PHE A CA 1
ATOM 4943 C C . PHE A 1 611 ? -97.435 -9.399 179.502 1.00 48.59 611 PHE A C 1
ATOM 4945 O O . PHE A 1 611 ? -97.474 -10.036 180.539 1.00 48.59 611 PHE A O 1
ATOM 4952 N N . GLY A 1 612 ? -98.496 -8.710 179.055 1.00 55.81 612 GLY A N 1
ATOM 4953 C CA . GLY A 1 612 ? -99.763 -8.631 179.801 1.00 55.81 612 GLY A CA 1
ATOM 4954 C C . GLY A 1 612 ? -100.468 -9.983 179.969 1.00 55.81 612 GLY A C 1
ATOM 4955 O O . GLY A 1 612 ? -101.043 -10.253 181.016 1.00 55.81 612 GLY A O 1
ATOM 4956 N N . VAL A 1 613 ? -100.382 -10.881 178.983 1.00 60.25 613 VAL A N 1
ATOM 4957 C CA . VAL A 1 613 ? -100.975 -12.229 179.064 1.00 60.25 613 VAL A CA 1
ATOM 4958 C C . VAL A 1 613 ? -100.120 -13.177 179.910 1.00 60.25 613 VAL A C 1
ATOM 4960 O O . VAL A 1 613 ? -100.670 -14.071 180.545 1.00 60.25 613 VAL A O 1
ATOM 4963 N N . VAL A 1 614 ? -98.801 -12.986 179.973 1.00 60.81 614 VAL A N 1
ATOM 4964 C CA . VAL A 1 614 ? -97.881 -13.791 180.788 1.00 60.81 614 VAL A CA 1
ATOM 4965 C C . VAL A 1 614 ? -97.841 -13.302 182.236 1.00 60.81 614 VAL A C 1
ATOM 4967 O O . VAL A 1 614 ? -97.851 -14.155 183.118 1.00 60.81 614 VAL A O 1
ATOM 4970 N N . THR A 1 615 ? -97.901 -11.995 182.531 1.00 60.81 615 THR A N 1
ATOM 4971 C CA . THR A 1 615 ? -98.159 -11.526 183.906 1.00 60.81 615 THR A CA 1
ATOM 4972 C C . THR A 1 615 ? -99.557 -11.907 184.354 1.00 60.81 615 THR A C 1
ATOM 4974 O O . THR A 1 615 ? -99.665 -12.488 185.419 1.00 60.81 615 THR A O 1
ATOM 4977 N N . LEU A 1 616 ? -100.609 -11.736 183.544 1.00 62.75 616 LEU A N 1
ATOM 4978 C CA . LEU A 1 616 ? -101.955 -12.164 183.949 1.00 62.75 616 LEU A CA 1
ATOM 4979 C C . LEU A 1 616 ? -102.115 -13.689 184.026 1.00 62.75 616 LEU A C 1
ATOM 4981 O O . LEU A 1 616 ? -102.940 -14.147 184.813 1.00 62.75 616 LEU A O 1
ATOM 4985 N N . ARG A 1 617 ? -101.360 -14.495 183.257 1.00 65.06 617 ARG A N 1
ATOM 4986 C CA . ARG A 1 617 ? -101.313 -15.963 183.428 1.00 65.06 617 ARG A CA 1
ATOM 4987 C C . ARG A 1 617 ? -100.533 -16.362 184.659 1.00 65.06 617 ARG A C 1
ATOM 4989 O O . ARG A 1 617 ? -101.013 -17.229 185.369 1.00 65.06 617 ARG A O 1
ATOM 4996 N N . LYS A 1 618 ? -99.374 -15.755 184.911 1.00 70.56 618 LYS A N 1
ATOM 4997 C CA . LYS A 1 618 ? -98.552 -16.065 186.081 1.00 70.56 618 LYS A CA 1
ATOM 4998 C C . LYS A 1 618 ? -99.231 -15.584 187.360 1.00 70.56 618 LYS A C 1
ATOM 5000 O O . LYS A 1 618 ? -99.307 -16.345 188.305 1.00 70.56 618 LYS A O 1
ATOM 5005 N N . GLU A 1 619 ? -99.864 -14.413 187.347 1.00 67.75 619 GLU A N 1
ATOM 5006 C CA . GLU A 1 619 ? -100.752 -13.943 188.414 1.00 67.75 619 GLU A CA 1
ATOM 5007 C C . GLU A 1 619 ? -102.007 -14.808 188.534 1.00 67.75 619 GLU A C 1
ATOM 5009 O O . GLU A 1 619 ? -102.399 -15.102 189.652 1.00 67.75 619 GLU A O 1
ATOM 5014 N N . ASN A 1 620 ? -102.632 -15.283 187.445 1.00 71.38 620 ASN A N 1
ATOM 5015 C CA . ASN A 1 620 ? -103.740 -16.244 187.559 1.00 71.38 620 ASN A CA 1
ATOM 5016 C C . ASN A 1 620 ? -103.288 -17.614 188.063 1.00 71.38 620 ASN A C 1
ATOM 5018 O O . ASN A 1 620 ? -104.052 -18.259 188.769 1.00 71.38 620 ASN A O 1
ATOM 5022 N N . GLU A 1 621 ? -102.106 -18.099 187.695 1.00 76.06 621 GLU A N 1
ATOM 5023 C CA . GLU A 1 621 ? -101.548 -19.360 188.184 1.00 76.06 621 GLU A CA 1
ATOM 5024 C C . GLU A 1 621 ? -101.117 -19.237 189.639 1.00 76.06 621 GLU A C 1
ATOM 5026 O O . GLU A 1 621 ? -101.417 -20.136 190.418 1.00 76.06 621 GLU A O 1
ATOM 5031 N N . ASP A 1 622 ? -100.511 -18.118 190.029 1.00 76.38 622 ASP A N 1
ATOM 5032 C CA . ASP A 1 622 ? -100.153 -17.807 191.410 1.00 76.38 622 ASP A CA 1
ATOM 5033 C C . ASP A 1 622 ? -101.412 -17.577 192.250 1.00 76.38 622 ASP A C 1
ATOM 5035 O O . ASP A 1 622 ? -101.510 -18.120 193.344 1.00 76.38 622 ASP A O 1
ATOM 5039 N N . LEU A 1 623 ? -102.431 -16.876 191.740 1.00 77.38 623 LEU A N 1
ATOM 5040 C CA . LEU A 1 623 ? -103.740 -16.752 192.389 1.00 77.38 623 LEU A CA 1
ATOM 5041 C C . LEU A 1 623 ? -104.456 -18.097 192.455 1.00 77.38 623 LEU A C 1
ATOM 5043 O O . LEU A 1 623 ? -105.038 -18.400 193.485 1.00 77.38 623 LEU A O 1
ATOM 5047 N N . ARG A 1 624 ? -104.402 -18.938 191.417 1.00 76.31 624 ARG A N 1
ATOM 5048 C CA . ARG A 1 624 ? -104.985 -20.290 191.447 1.00 76.31 624 ARG A CA 1
ATOM 5049 C C . ARG A 1 624 ? -104.261 -21.182 192.441 1.00 76.31 624 ARG A C 1
ATOM 5051 O O . ARG A 1 624 ? -104.941 -21.854 193.206 1.00 76.31 624 ARG A O 1
ATOM 5058 N N . LYS A 1 625 ? -102.925 -21.161 192.483 1.00 79.62 625 LYS A N 1
ATOM 5059 C CA . LYS A 1 625 ? -102.124 -21.844 193.508 1.00 79.62 625 LYS A CA 1
ATOM 5060 C C . LYS A 1 625 ? -102.473 -21.330 194.890 1.00 79.62 625 LYS A C 1
ATOM 5062 O O . LYS A 1 625 ? -102.716 -22.138 195.768 1.00 79.62 625 LYS A O 1
ATOM 5067 N N . ARG A 1 626 ? -102.587 -20.016 195.070 1.00 78.06 626 ARG A N 1
ATOM 5068 C CA . ARG A 1 626 ? -102.903 -19.398 196.359 1.00 78.06 626 ARG A CA 1
ATOM 5069 C C . ARG A 1 626 ? -104.340 -19.654 196.788 1.00 78.06 626 ARG A C 1
ATOM 5071 O O . ARG A 1 626 ? -104.584 -19.855 197.966 1.00 78.06 626 ARG A O 1
ATOM 5078 N N . VAL A 1 627 ? -105.287 -19.714 195.857 1.00 77.00 627 VAL A N 1
ATOM 5079 C CA . VAL A 1 627 ? -106.673 -20.129 196.107 1.00 77.00 627 VAL A CA 1
ATOM 5080 C C . VAL A 1 627 ? -106.724 -21.616 196.447 1.00 77.00 627 VAL A C 1
ATOM 5082 O O . VAL A 1 627 ? -107.408 -21.971 197.395 1.00 77.00 627 VAL A O 1
ATOM 5085 N N . LEU A 1 628 ? -105.975 -22.480 195.759 1.00 78.25 628 LEU A N 1
ATOM 5086 C CA . LEU A 1 628 ? -105.848 -23.899 196.113 1.00 78.25 628 LEU A CA 1
ATOM 5087 C C . LEU A 1 628 ? -105.184 -24.087 197.479 1.00 78.25 628 LEU A C 1
ATOM 5089 O O . LEU A 1 628 ? -105.694 -24.845 198.290 1.00 78.25 628 LEU A O 1
ATOM 5093 N N . GLU A 1 629 ? -104.107 -23.366 197.774 1.00 77.75 629 GLU A N 1
ATOM 5094 C CA . GLU A 1 629 ? -103.449 -23.356 199.081 1.00 77.75 629 GLU A CA 1
ATOM 5095 C C . GLU A 1 629 ? -104.374 -22.808 200.164 1.00 77.75 629 GLU A C 1
ATOM 5097 O O . GLU A 1 629 ? -104.398 -23.357 201.257 1.00 77.75 629 GLU A O 1
ATOM 5102 N N . LEU A 1 630 ? -105.181 -21.782 199.879 1.00 79.12 630 LEU A N 1
ATOM 5103 C CA . LEU A 1 630 ? -106.192 -21.261 200.800 1.00 79.12 630 LEU A CA 1
ATOM 5104 C C . LEU A 1 630 ? -107.360 -22.229 200.977 1.00 79.12 630 LEU A C 1
ATOM 5106 O O . LEU A 1 630 ? -107.875 -22.329 202.083 1.00 79.12 630 LEU A O 1
ATOM 5110 N N . ILE A 1 631 ? -107.773 -22.961 199.942 1.00 76.44 631 ILE A N 1
ATOM 5111 C CA . ILE A 1 631 ? -108.796 -24.009 200.040 1.00 76.44 631 ILE A CA 1
ATOM 5112 C C . ILE A 1 631 ? -108.256 -25.171 200.872 1.00 76.44 631 ILE A C 1
ATOM 5114 O O . ILE A 1 631 ? -108.904 -25.562 201.834 1.00 76.44 631 ILE A O 1
ATOM 5118 N N . VAL A 1 632 ? -107.047 -25.656 200.587 1.00 79.44 632 VAL A N 1
ATOM 5119 C CA . VAL A 1 632 ? -106.382 -26.724 201.348 1.00 79.44 632 VAL A CA 1
ATOM 5120 C C . VAL A 1 632 ? -106.098 -26.277 202.784 1.00 79.44 632 VAL A C 1
ATOM 5122 O O . VAL A 1 632 ? -106.328 -27.032 203.725 1.00 79.44 632 VAL A O 1
ATOM 5125 N N . SER A 1 633 ? -105.654 -25.037 202.990 1.00 74.81 633 SER A N 1
ATOM 5126 C CA . SER A 1 633 ? -105.450 -24.440 204.314 1.00 74.81 633 SER A CA 1
ATOM 5127 C C . SER A 1 633 ? -106.772 -24.291 205.060 1.00 74.81 633 SER A C 1
ATOM 5129 O O . SER A 1 633 ? -106.846 -24.663 206.226 1.00 74.81 633 SER A O 1
ATOM 5131 N N . ARG A 1 634 ? -107.845 -23.843 204.396 1.00 79.06 634 ARG A N 1
ATOM 5132 C CA . ARG A 1 634 ? -109.195 -23.763 204.969 1.00 79.06 634 ARG A CA 1
ATOM 5133 C C . ARG A 1 634 ? -109.740 -25.146 205.303 1.00 79.06 634 ARG A C 1
ATOM 5135 O O . ARG A 1 634 ? -110.351 -25.292 206.352 1.00 79.06 634 ARG A O 1
ATOM 5142 N N . GLU A 1 635 ? -109.530 -26.154 204.467 1.00 77.94 635 GLU A N 1
ATOM 5143 C CA . GLU A 1 635 ? -109.948 -27.535 204.731 1.00 77.94 635 GLU A CA 1
ATOM 5144 C C . GLU A 1 635 ? -109.150 -28.159 205.876 1.00 77.94 635 GLU A C 1
ATOM 5146 O O . GLU A 1 635 ? -109.727 -28.828 206.731 1.00 77.94 635 GLU A O 1
ATOM 5151 N N . ASN A 1 636 ? -107.846 -27.895 205.955 1.00 77.25 636 ASN A N 1
ATOM 5152 C CA . ASN A 1 636 ? -107.012 -28.310 207.081 1.00 77.25 636 ASN A CA 1
ATOM 5153 C C . ASN A 1 636 ? -107.387 -27.565 208.365 1.00 77.25 636 ASN A C 1
ATOM 5155 O O . ASN A 1 636 ? -107.448 -28.179 209.427 1.00 77.25 636 ASN A O 1
ATOM 5159 N N . ALA A 1 637 ? -107.704 -26.273 208.280 1.00 75.44 637 ALA A N 1
ATOM 5160 C CA . ALA A 1 637 ? -108.217 -25.490 209.393 1.00 75.44 637 ALA A CA 1
ATOM 5161 C C . ALA A 1 637 ? -109.603 -25.985 209.818 1.00 75.44 637 ALA A C 1
ATOM 5163 O O . ALA A 1 637 ? -109.839 -26.121 211.007 1.00 75.44 637 ALA A O 1
ATOM 5164 N N . LEU A 1 638 ? -110.491 -26.347 208.889 1.00 77.94 638 LEU A N 1
ATOM 5165 C CA . LEU A 1 638 ? -111.795 -26.943 209.191 1.00 77.94 638 LEU A CA 1
ATOM 5166 C C . LEU A 1 638 ? -111.657 -28.332 209.816 1.00 77.94 638 LEU A C 1
ATOM 5168 O O . LEU A 1 638 ? -112.359 -28.622 210.777 1.00 77.94 638 LEU A O 1
ATOM 5172 N N . LYS A 1 639 ? -110.729 -29.170 209.340 1.00 78.62 639 LYS A N 1
ATOM 5173 C CA . LYS A 1 639 ? -110.386 -30.449 209.987 1.00 78.62 639 LYS A CA 1
ATOM 5174 C C . LYS A 1 639 ? -109.809 -30.230 211.382 1.00 78.62 639 LYS A C 1
ATOM 5176 O O . LYS A 1 639 ? -110.176 -30.950 212.304 1.00 78.62 639 LYS A O 1
ATOM 5181 N N . SER A 1 640 ? -108.948 -29.228 211.549 1.00 75.81 640 SER A N 1
ATOM 5182 C CA . SER A 1 640 ? -108.398 -28.834 212.848 1.00 75.81 640 SER A CA 1
ATOM 5183 C C . SER A 1 640 ? -109.492 -28.314 213.777 1.00 75.81 640 SER A C 1
ATOM 5185 O O . SER A 1 640 ? -109.540 -28.723 214.924 1.00 75.81 640 SER A O 1
ATOM 5187 N N . VAL A 1 641 ? -110.437 -27.512 213.281 1.00 74.75 641 VAL A N 1
ATOM 5188 C CA . VAL A 1 641 ? -111.602 -27.038 214.036 1.00 74.75 641 VAL A CA 1
ATOM 5189 C C . VAL A 1 641 ? -112.517 -28.201 214.400 1.00 74.75 641 VAL A C 1
ATOM 5191 O O . VAL A 1 641 ? -112.916 -28.280 215.549 1.00 74.75 641 VAL A O 1
ATOM 5194 N N . TYR A 1 642 ? -112.786 -29.152 213.503 1.00 75.75 642 TYR A N 1
ATOM 5195 C CA . TYR A 1 642 ? -113.556 -30.359 213.832 1.00 75.75 642 TYR A CA 1
ATOM 5196 C C . TYR A 1 642 ? -112.857 -31.231 214.885 1.00 75.75 642 TYR A C 1
ATOM 5198 O O . TYR A 1 642 ? -113.507 -31.771 215.783 1.00 75.75 642 TYR A O 1
ATOM 5206 N N . ASN A 1 643 ? -111.530 -31.353 214.802 1.00 74.25 643 ASN A N 1
ATOM 5207 C CA . ASN A 1 643 ? -110.726 -32.088 215.775 1.00 74.25 643 ASN A CA 1
ATOM 5208 C C . ASN A 1 643 ? -110.691 -31.354 217.122 1.00 74.25 643 ASN A C 1
ATOM 5210 O O . ASN A 1 643 ? -110.946 -31.958 218.154 1.00 74.25 643 ASN A O 1
ATOM 5214 N N . LEU A 1 644 ? -110.484 -30.038 217.116 1.00 76.81 644 LEU A N 1
ATOM 5215 C CA . LEU A 1 644 ? -110.543 -29.187 218.299 1.00 76.81 644 LEU A CA 1
ATOM 5216 C C . LEU A 1 644 ? -111.942 -29.154 218.898 1.00 76.81 644 LEU A C 1
ATOM 5218 O O . LEU A 1 644 ? -112.043 -29.118 220.108 1.00 76.81 644 LEU A O 1
ATOM 5222 N N . GLN A 1 645 ? -113.007 -29.218 218.103 1.00 75.25 645 GLN A N 1
ATOM 5223 C CA . GLN A 1 645 ? -114.389 -29.289 218.574 1.00 75.25 645 GLN A CA 1
ATOM 5224 C C . GLN A 1 645 ? -114.690 -30.660 219.192 1.00 75.25 645 GLN A C 1
ATOM 5226 O O . GLN A 1 645 ? -115.346 -30.729 220.228 1.00 75.25 645 GLN A O 1
ATOM 5231 N N . SER A 1 646 ? -114.138 -31.741 218.631 1.00 72.81 646 SER A N 1
ATOM 5232 C CA . SER A 1 646 ? -114.179 -33.076 219.246 1.00 72.81 646 SER A CA 1
ATOM 5233 C C . SER A 1 646 ? -113.371 -33.117 220.549 1.00 72.81 646 SER A C 1
ATOM 5235 O O . SER A 1 646 ? -113.838 -33.652 221.551 1.00 72.81 646 SER A O 1
ATOM 5237 N N . GLN A 1 647 ? -112.193 -32.486 220.575 1.00 76.44 647 GLN A N 1
ATOM 5238 C CA . GLN A 1 647 ? -111.371 -32.337 221.776 1.00 76.44 647 GLN A CA 1
ATOM 5239 C C . GLN A 1 647 ? -112.019 -31.414 222.807 1.00 76.44 647 GLN A C 1
ATOM 5241 O O . GLN A 1 647 ? -111.913 -31.702 223.987 1.00 76.44 647 GLN A O 1
ATOM 5246 N N . LEU A 1 648 ? -112.711 -30.347 222.404 1.00 73.69 648 LEU A N 1
ATOM 5247 C CA . LEU A 1 648 ? -113.462 -29.455 223.291 1.00 73.69 648 LEU A CA 1
ATOM 5248 C C . LEU A 1 648 ? -114.656 -30.178 223.889 1.00 73.69 648 LEU A C 1
ATOM 5250 O O . LEU A 1 648 ? -114.884 -30.045 225.080 1.00 73.69 648 LEU A O 1
ATOM 5254 N N . SER A 1 649 ? -115.364 -30.991 223.104 1.00 73.88 649 SER A N 1
ATOM 5255 C CA . SER A 1 649 ? -116.432 -31.851 223.615 1.00 73.88 649 SER A CA 1
ATOM 5256 C C . SER A 1 649 ? -115.890 -32.868 224.623 1.00 73.88 649 SER A C 1
ATOM 5258 O O . SER A 1 649 ? -116.464 -33.029 225.698 1.00 73.88 649 SER A O 1
ATOM 5260 N N . PHE A 1 650 ? -114.740 -33.486 224.336 1.00 74.25 650 PHE A N 1
ATOM 5261 C CA . PHE A 1 650 ? -114.076 -34.406 225.259 1.00 74.25 650 PHE A CA 1
ATOM 5262 C C . PHE A 1 650 ? -113.575 -33.699 226.528 1.00 74.25 650 PHE A C 1
ATOM 5264 O O . PHE A 1 650 ? -113.823 -34.156 227.640 1.00 74.25 650 PHE A O 1
ATOM 5271 N N . LYS A 1 651 ? -112.925 -32.542 226.375 1.00 74.56 651 LYS A N 1
ATOM 5272 C CA . LYS A 1 651 ? -112.427 -31.719 227.479 1.00 74.56 651 LYS A CA 1
ATOM 5273 C C . LYS A 1 651 ? -113.559 -31.100 228.282 1.00 74.56 651 LYS A C 1
ATOM 5275 O O . LYS A 1 651 ? -113.378 -30.949 229.473 1.00 74.56 651 LYS A O 1
ATOM 5280 N N . GLN A 1 652 ? -114.715 -30.791 227.699 1.00 72.50 652 GLN A N 1
ATOM 5281 C CA . GLN A 1 652 ? -115.907 -30.382 228.446 1.00 72.50 652 GLN A CA 1
ATOM 5282 C C . GLN A 1 652 ? -116.472 -31.544 229.260 1.00 72.50 652 GLN A C 1
ATOM 5284 O O . GLN A 1 652 ? -116.830 -31.321 230.410 1.00 72.50 652 GLN A O 1
ATOM 5289 N N . CYS A 1 653 ? -116.464 -32.777 228.739 1.00 70.00 653 CYS A N 1
ATOM 5290 C CA . CYS A 1 653 ? -116.778 -33.958 229.547 1.00 70.00 653 CYS A CA 1
ATOM 5291 C C . CYS A 1 653 ? -115.775 -34.153 230.701 1.00 70.00 653 CYS A C 1
ATOM 5293 O O . CYS A 1 653 ? -116.188 -34.403 231.834 1.00 70.00 653 CYS A O 1
ATOM 5295 N N . GLU A 1 654 ? -114.472 -33.980 230.457 1.00 73.81 654 GLU A N 1
ATOM 5296 C CA . GLU A 1 654 ? -113.459 -34.015 231.522 1.00 73.81 654 GLU A CA 1
ATOM 5297 C C . GLU A 1 654 ? -113.611 -32.856 232.510 1.00 73.81 654 GLU A C 1
ATOM 5299 O O . GLU A 1 654 ? -113.488 -33.075 233.709 1.00 73.81 654 GLU A O 1
ATOM 5304 N N . LEU A 1 655 ? -113.918 -31.645 232.040 1.00 71.06 655 LEU A N 1
ATOM 5305 C CA . LEU A 1 655 ? -114.127 -30.475 232.886 1.00 71.06 655 LEU A CA 1
ATOM 5306 C C . LEU A 1 655 ? -115.332 -30.711 233.790 1.00 71.06 655 LEU A C 1
ATOM 5308 O O . LEU A 1 655 ? -115.195 -30.522 234.985 1.00 71.06 655 LEU A O 1
ATOM 5312 N N . THR A 1 656 ? -116.441 -31.258 233.279 1.00 74.12 656 THR A N 1
ATOM 5313 C CA . THR A 1 656 ? -117.585 -31.653 234.119 1.00 74.12 656 THR A CA 1
ATOM 5314 C C . THR A 1 656 ? -117.252 -32.777 235.104 1.00 74.12 656 THR A C 1
ATOM 5316 O O . THR A 1 656 ? -117.876 -32.870 236.155 1.00 74.12 656 THR A O 1
ATOM 5319 N N . SER A 1 657 ? -116.252 -33.616 234.811 1.00 71.31 657 SER A N 1
ATOM 5320 C CA . SER A 1 657 ? -115.772 -34.660 235.726 1.00 71.31 657 SER A CA 1
ATOM 5321 C C . SER A 1 657 ? -114.815 -34.107 236.795 1.00 71.31 657 SER A C 1
ATOM 5323 O O . SER A 1 657 ? -114.917 -34.480 237.965 1.00 71.31 657 SER A O 1
ATOM 5325 N N . CYS A 1 658 ? -113.908 -33.192 236.439 1.00 69.50 658 CYS A N 1
ATOM 5326 C CA . CYS A 1 658 ? -113.032 -32.463 237.366 1.00 69.50 658 CYS A CA 1
ATOM 5327 C C . CYS A 1 658 ? -113.841 -31.497 238.241 1.00 69.50 658 CYS A C 1
ATOM 5329 O O . CYS A 1 658 ? -113.615 -31.407 239.441 1.00 69.50 658 CYS A O 1
ATOM 5331 N N . GLU A 1 659 ? -114.859 -30.861 237.669 1.00 70.69 659 GLU A N 1
ATOM 5332 C CA . GLU A 1 659 ? -115.934 -30.146 238.356 1.00 70.69 659 GLU A CA 1
ATOM 5333 C C . GLU A 1 659 ? -116.973 -31.094 238.981 1.00 70.69 659 GLU A C 1
ATOM 5335 O O . GLU A 1 659 ? -117.985 -30.648 239.503 1.00 70.69 659 GLU A O 1
ATOM 5340 N N . HIS A 1 660 ? -116.726 -32.398 239.051 1.00 68.81 660 HIS A N 1
ATOM 5341 C CA . HIS A 1 660 ? -117.401 -33.271 240.016 1.00 68.81 660 HIS A CA 1
ATOM 5342 C C . HIS A 1 660 ? -116.454 -33.660 241.157 1.00 68.81 660 HIS A C 1
ATOM 5344 O O . HIS A 1 660 ? -116.853 -33.731 242.320 1.00 68.81 660 HIS A O 1
ATOM 5350 N N . GLN A 1 661 ? -115.158 -33.782 240.851 1.00 69.69 661 GLN A N 1
ATOM 5351 C CA . GLN A 1 661 ? -114.097 -33.786 241.857 1.00 69.69 661 GLN A CA 1
ATOM 5352 C C . GLN A 1 661 ? -114.033 -32.453 242.632 1.00 69.69 661 GLN A C 1
ATOM 5354 O O . GLN A 1 661 ? -113.587 -32.515 243.778 1.00 69.69 661 GLN A O 1
ATOM 5359 N N . ILE A 1 662 ? -114.585 -31.355 242.050 1.00 57.06 662 ILE A N 1
ATOM 5360 C CA . ILE A 1 662 ? -115.121 -30.088 242.618 1.00 57.06 662 ILE A CA 1
ATOM 5361 C C . ILE A 1 662 ? -114.974 -29.968 244.130 1.00 57.06 662 ILE A C 1
ATOM 5363 O O . ILE A 1 662 ? -113.897 -30.003 244.696 1.00 57.06 662 ILE A O 1
ATOM 5367 N N . GLY A 1 663 ? -116.008 -29.734 244.892 1.00 61.50 663 GLY A N 1
ATOM 5368 C CA . GLY A 1 663 ? -116.759 -30.894 245.303 1.00 61.50 663 GLY A CA 1
ATOM 5369 C C . GLY A 1 663 ? -115.975 -31.601 246.373 1.00 61.50 663 GLY A C 1
ATOM 5370 O O . GLY A 1 663 ? -115.810 -31.082 247.472 1.00 61.50 663 GLY A O 1
ATOM 5371 N N . VAL A 1 664 ? -115.462 -32.770 246.014 1.00 70.06 664 VAL A N 1
ATOM 5372 C CA . VAL A 1 664 ? -114.871 -33.717 246.950 1.00 70.06 664 VAL A CA 1
ATOM 5373 C C . VAL A 1 664 ? -113.612 -33.155 247.616 1.00 70.06 664 VAL A C 1
ATOM 5375 O O . VAL A 1 664 ? -113.497 -33.216 248.839 1.00 70.06 664 VAL A O 1
ATOM 5378 N N . LEU A 1 665 ? -112.674 -32.585 246.851 1.00 69.56 665 LEU A N 1
ATOM 5379 C CA . LEU A 1 665 ? -111.401 -32.110 247.413 1.00 69.56 665 LEU A CA 1
ATOM 5380 C C . LEU A 1 665 ? -111.539 -30.779 248.145 1.00 69.56 665 LEU A C 1
ATOM 5382 O O . LEU A 1 665 ? -110.931 -30.612 249.202 1.00 69.56 665 LEU A O 1
ATOM 5386 N N . SER A 1 666 ? -112.352 -29.855 247.634 1.00 65.81 666 SER A N 1
ATOM 5387 C CA . SER A 1 666 ? -112.646 -28.609 248.347 1.00 65.81 666 SER A CA 1
ATOM 5388 C C . SER A 1 666 ? -113.293 -28.881 249.711 1.00 65.81 666 SER A C 1
ATOM 5390 O O . SER A 1 666 ? -112.893 -28.247 250.686 1.00 65.81 666 SER A O 1
ATOM 5392 N N . SER A 1 667 ? -114.169 -29.890 249.833 1.00 66.38 667 SER A N 1
ATOM 5393 C CA . SER A 1 667 ? -114.684 -30.328 251.141 1.00 66.38 667 SER A CA 1
ATOM 5394 C C . SER A 1 667 ? -113.595 -30.905 252.062 1.00 66.38 667 SER A C 1
ATOM 5396 O O . SER A 1 667 ? -113.630 -30.669 253.267 1.00 66.38 667 SER A O 1
ATOM 5398 N N . TYR A 1 668 ? -112.591 -31.600 251.515 1.00 72.69 668 TYR A N 1
ATOM 5399 C CA . TYR A 1 668 ? -111.475 -32.189 252.278 1.00 72.69 668 TYR A CA 1
ATOM 5400 C C . TYR A 1 668 ? -110.431 -31.147 252.734 1.00 72.69 668 TYR A C 1
ATOM 5402 O O . TYR A 1 668 ? -109.826 -31.249 253.801 1.00 72.69 668 TYR A O 1
ATOM 5410 N N . LEU A 1 669 ? -110.189 -30.114 251.926 1.00 71.19 669 LEU A N 1
ATOM 5411 C CA . LEU A 1 669 ? -109.201 -29.067 252.212 1.00 71.19 669 LEU A CA 1
ATOM 5412 C C . LEU A 1 669 ? -109.742 -28.023 253.195 1.00 71.19 669 LEU A C 1
ATOM 5414 O O . LEU A 1 669 ? -108.996 -27.553 254.055 1.00 71.19 669 LEU A O 1
ATOM 5418 N N . GLU A 1 670 ? -111.042 -27.713 253.135 1.00 68.81 670 GLU A N 1
ATOM 5419 C CA . GLU A 1 670 ? -111.737 -26.956 254.188 1.00 68.81 670 GLU A CA 1
ATOM 5420 C C . GLU A 1 670 ? -111.640 -27.648 255.560 1.00 68.81 670 GLU A C 1
ATOM 5422 O O . GLU A 1 670 ? -111.624 -26.973 256.595 1.00 68.81 670 GLU A O 1
ATOM 5427 N N . GLU A 1 671 ? -111.487 -28.975 255.588 1.00 68.62 671 GLU A N 1
ATOM 5428 C CA . GLU A 1 671 ? -111.199 -29.743 256.802 1.00 68.62 671 GLU A CA 1
ATOM 5429 C C . GLU A 1 671 ? -109.754 -29.517 257.299 1.00 68.62 671 GLU A C 1
ATOM 5431 O O . GLU A 1 671 ? -109.543 -29.252 258.484 1.00 68.62 671 GLU A O 1
ATOM 5436 N N . LYS A 1 672 ? -108.754 -29.497 256.401 1.00 73.12 672 LYS A N 1
ATOM 5437 C CA . LYS A 1 672 ? -107.325 -29.291 256.743 1.00 73.12 672 LYS A CA 1
ATOM 5438 C C . LYS A 1 672 ? -106.936 -27.845 257.061 1.00 73.12 672 LYS A C 1
ATOM 5440 O O . LYS A 1 672 ? -106.137 -27.622 257.973 1.00 73.12 672 LYS A O 1
ATOM 5445 N N . ASN A 1 673 ? -107.523 -26.855 256.383 1.00 64.06 673 ASN A N 1
ATOM 5446 C CA . ASN A 1 673 ? -107.409 -25.435 256.749 1.00 64.06 673 ASN A CA 1
ATOM 5447 C C . ASN A 1 673 ? -107.850 -25.192 258.207 1.00 64.06 673 ASN A C 1
ATOM 5449 O O . ASN A 1 673 ? -107.268 -24.358 258.902 1.00 64.06 673 ASN A O 1
ATOM 5453 N N . ARG A 1 674 ? -108.819 -25.972 258.709 1.00 67.88 674 ARG A N 1
ATOM 5454 C CA . ARG A 1 674 ? -109.279 -25.933 260.107 1.00 67.88 674 ARG A CA 1
ATOM 5455 C C . ARG A 1 674 ? -108.253 -26.503 261.099 1.00 67.88 674 ARG A C 1
ATOM 5457 O O . ARG A 1 674 ? -108.267 -26.144 262.275 1.00 67.88 674 ARG A O 1
ATOM 5464 N N . GLU A 1 675 ? -107.363 -27.373 260.628 1.00 67.25 675 GLU A N 1
ATOM 5465 C CA . GLU A 1 675 ? -106.336 -28.063 261.416 1.00 67.25 675 GLU A CA 1
ATOM 5466 C C . GLU A 1 675 ? -105.023 -27.265 261.484 1.00 67.25 675 GLU A C 1
ATOM 5468 O O . GLU A 1 675 ? -104.469 -27.065 262.562 1.00 67.25 675 GLU A O 1
ATOM 5473 N N . ILE A 1 676 ? -104.550 -26.720 260.359 1.00 63.97 676 ILE A N 1
ATOM 5474 C CA . ILE A 1 676 ? -103.305 -25.928 260.306 1.00 63.97 676 ILE A CA 1
ATOM 5475 C C . ILE A 1 676 ? -103.461 -24.571 261.007 1.00 63.97 676 ILE A C 1
ATOM 5477 O O . ILE A 1 676 ? -102.515 -24.101 261.646 1.00 63.97 676 ILE A O 1
ATOM 5481 N N . GLY A 1 677 ? -104.652 -23.959 260.934 1.00 65.62 677 GLY A N 1
ATOM 5482 C CA . GLY A 1 677 ? -104.992 -22.752 261.694 1.00 65.62 677 GLY A CA 1
ATOM 5483 C C . GLY A 1 677 ? -104.789 -22.902 263.209 1.00 65.62 677 GLY A C 1
ATOM 5484 O O . GLY A 1 677 ? -104.497 -21.911 263.871 1.00 65.62 677 GLY A O 1
ATOM 5485 N N . LYS A 1 678 ? -104.850 -24.128 263.755 1.00 61.12 678 LYS A N 1
ATOM 5486 C CA . LYS A 1 678 ? -104.475 -24.411 265.151 1.00 61.12 678 LYS A CA 1
ATOM 5487 C C . LYS A 1 678 ? -102.955 -24.440 265.337 1.00 61.12 678 LYS A C 1
ATOM 5489 O O . LYS A 1 678 ? -102.438 -23.790 266.234 1.00 61.12 678 LYS A O 1
ATOM 5494 N N . LEU A 1 679 ? -102.240 -25.106 264.431 1.00 58.88 679 LEU A N 1
ATOM 5495 C CA . LEU A 1 679 ? -100.801 -25.361 264.563 1.00 58.88 679 LEU A CA 1
ATOM 5496 C C . LEU A 1 679 ? -99.900 -24.124 264.372 1.00 58.88 679 LEU A C 1
ATOM 5498 O O . LEU A 1 679 ? -98.873 -24.012 265.029 1.00 58.88 679 LEU A O 1
ATOM 5502 N N . LYS A 1 680 ? -100.209 -23.173 263.477 1.00 56.00 680 LYS A N 1
ATOM 5503 C CA . LYS A 1 680 ? -99.303 -22.016 263.251 1.00 56.00 680 LYS A CA 1
ATOM 5504 C C . LYS A 1 680 ? -99.459 -20.881 264.264 1.00 56.00 680 LYS A C 1
ATOM 5506 O O . LYS A 1 680 ? -98.474 -20.194 264.527 1.00 56.00 680 LYS A O 1
ATOM 5511 N N . GLY A 1 681 ? -100.654 -20.718 264.841 1.00 56.97 681 GLY A N 1
ATOM 5512 C CA . GLY A 1 681 ? -100.850 -19.874 266.024 1.00 56.97 681 GLY A CA 1
ATOM 5513 C C . GLY A 1 681 ? -99.987 -20.338 267.201 1.00 56.97 681 GLY A C 1
ATOM 5514 O O . GLY A 1 681 ? -99.499 -19.513 267.964 1.00 56.97 681 GLY A O 1
ATOM 5515 N N . GLU A 1 682 ? -99.720 -21.641 267.291 1.00 59.75 682 GLU A N 1
ATOM 5516 C CA . GLU A 1 682 ? -98.785 -22.211 268.262 1.00 59.75 682 GLU A CA 1
ATOM 5517 C C . GLU A 1 682 ? -97.330 -21.979 267.846 1.00 59.75 682 GLU A C 1
ATOM 5519 O O . GLU A 1 682 ? -96.487 -21.701 268.697 1.00 59.75 682 GLU A O 1
ATOM 5524 N N . LEU A 1 683 ? -97.020 -22.075 266.545 1.00 50.19 683 LEU A N 1
ATOM 5525 C CA . LEU A 1 683 ? -95.632 -22.285 266.160 1.00 50.19 683 LEU A CA 1
ATOM 5526 C C . LEU A 1 683 ? -94.717 -21.094 266.379 1.00 50.19 683 LEU A C 1
ATOM 5528 O O . LEU A 1 683 ? -93.689 -21.318 266.988 1.00 50.19 683 LEU A O 1
ATOM 5532 N N . CYS A 1 684 ? -94.971 -19.866 265.933 1.00 58.03 684 CYS A N 1
ATOM 5533 C CA . CYS A 1 684 ? -93.885 -18.871 266.041 1.00 58.03 684 CYS A CA 1
ATOM 5534 C C . CYS A 1 684 ? -94.271 -17.509 266.595 1.00 58.03 684 CYS A C 1
ATOM 5536 O O . CYS A 1 684 ? -93.447 -16.605 266.625 1.00 58.03 684 CYS A O 1
ATOM 5538 N N . VAL A 1 685 ? -95.407 -17.493 267.306 1.00 45.03 685 VAL A N 1
ATOM 5539 C CA . VAL A 1 685 ? -95.410 -16.982 268.692 1.00 45.03 685 VAL A CA 1
ATOM 5540 C C . VAL A 1 685 ? -94.180 -17.466 269.446 1.00 45.03 685 VAL A C 1
ATOM 5542 O O . VAL A 1 685 ? -93.505 -16.670 270.075 1.00 45.03 685 VAL A O 1
ATOM 5545 N N . LEU A 1 686 ? -93.833 -18.742 269.359 1.00 51.59 686 LEU A N 1
ATOM 5546 C CA . LEU A 1 686 ? -92.639 -19.224 270.039 1.00 51.59 686 LEU A CA 1
ATOM 5547 C C . LEU A 1 686 ? -91.313 -18.719 269.453 1.00 51.59 686 LEU A C 1
ATOM 5549 O O . LEU A 1 686 ? -90.302 -18.928 270.104 1.00 51.59 686 LEU A O 1
ATOM 5553 N N . ASN A 1 687 ? -91.290 -18.034 268.305 1.00 47.97 687 ASN A N 1
ATOM 5554 C CA . ASN A 1 687 ? -90.066 -17.420 267.773 1.00 47.97 687 ASN A CA 1
ATOM 5555 C C . ASN A 1 687 ? -90.387 -16.030 267.176 1.00 47.97 687 ASN A C 1
ATOM 5557 O O . ASN A 1 687 ? -90.349 -15.869 265.958 1.00 47.97 687 ASN A O 1
ATOM 5561 N N . SER A 1 688 ? -90.962 -15.082 267.923 1.00 42.00 688 SER A N 1
ATOM 5562 C CA . SER A 1 688 ? -90.310 -14.319 269.011 1.00 42.00 688 SER A CA 1
ATOM 5563 C C . SER A 1 688 ? -89.141 -13.453 268.556 1.00 42.00 688 SER A C 1
ATOM 5565 O O . SER A 1 688 ? -88.231 -13.990 267.887 1.00 42.00 688 SER A O 1
#